Protein 5EX2 (pdb70)

Organism: Hirschia baltica (strain ATCC 49814 / DSM 5838 / IFAM 1418) (NCBI:txid582402)

Structure (mmCIF, N/CA/C/O backbone):
data_5EX2
#
_entry.id   5EX2
#
_cell.length_a   47.940
_cell.length_b   72.730
_cell.length_c   73.930
_cell.angle_alpha   90.00
_cell.angle_beta   93.00
_cell.angle_gamma   90.00
#
_symmetry.space_group_name_H-M   'P 1 21 1'
#
loop_
_entity.id
_entity.type
_entity.pdbx_description
1 polymer 'Peptidyl-prolyl cis-trans isomerase'
2 non-polymer 'MAGNESIUM ION'
3 non-polymer 'CALCIUM ION'
4 non-polymer 'CHLORIDE ION'
5 water water
#
loop_
_atom_site.group_PDB
_atom_site.id
_atom_site.type_symbol
_atom_site.label_atom_id
_atom_site.label_alt_id
_atom_site.label_comp_id
_atom_site.label_asym_id
_atom_site.label_entity_id
_atom_site.label_seq_id
_atom_site.pdbx_PDB_ins_code
_atom_site.Cartn_x
_atom_site.Cartn_y
_atom_site.Cartn_z
_atom_site.occupancy
_atom_site.B_iso_or_equiv
_atom_site.auth_seq_id
_atom_site.auth_comp_id
_atom_site.auth_asym_id
_atom_site.auth_atom_id
_atom_site.pdbx_PDB_model_num
ATOM 1 N N . MET A 1 2 ? 6.626 13.758 29.092 1.00 38.28 0 MET A N 1
ATOM 2 C CA . MET A 1 2 ? 5.830 14.418 28.019 1.00 41.03 0 MET A CA 1
ATOM 3 C C . MET A 1 2 ? 5.945 15.927 28.109 1.00 40.02 0 MET A C 1
ATOM 4 O O . MET A 1 2 ? 6.082 16.612 27.093 1.00 50.06 0 MET A O 1
ATOM 18 N N . VAL A 1 3 ? 5.860 16.433 29.336 1.00 35.83 1 VAL A N 1
ATOM 19 C CA . VAL A 1 3 ? 6.106 17.842 29.616 1.00 34.72 1 VAL A CA 1
ATOM 20 C C . VAL A 1 3 ? 7.197 17.927 30.672 1.00 34.39 1 VAL A C 1
ATOM 21 O O . VAL A 1 3 ? 7.128 17.258 31.703 1.00 32.93 1 VAL A O 1
ATOM 34 N N . GLU A 1 4 ? 8.209 18.743 30.399 1.00 33.42 2 GLU A N 1
ATOM 35 C CA . GLU A 1 4 ? 9.269 18.999 31.363 1.00 26.02 2 GLU A CA 1
ATOM 36 C C . GLU A 1 4 ? 8.915 20.258 32.156 1.00 25.84 2 GLU A C 1
ATOM 37 O O . GLU A 1 4 ? 8.470 21.260 31.593 1.00 34.23 2 GLU A O 1
ATOM 49 N N . TYR A 1 5 ? 9.056 20.170 33.473 1.00 19.18 3 TYR A N 1
ATOM 50 C CA . TYR A 1 5 ? 8.758 21.291 34.353 1.00 16.75 3 TYR A CA 1
ATOM 51 C C . TYR A 1 5 ? 10.025 21.790 35.021 1.00 17.34 3 TYR A C 1
ATOM 52 O O . TYR A 1 5 ? 10.774 21.011 35.598 1.00 20.02 3 TYR A O 1
ATOM 70 N N . THR A 1 6 ? 10.250 23.093 34.948 1.00 18.14 4 THR A N 1
ATOM 71 C CA . THR A 1 6 ? 11.415 23.693 35.582 1.00 20.70 4 THR A CA 1
ATOM 72 C C . THR A 1 6 ? 11.179 23.890 37.066 1.00 18.16 4 THR A C 1
ATOM 73 O O . THR A 1 6 ? 10.041 24.063 37.518 1.00 15.41 4 THR A O 1
ATOM 84 N N . LYS A 1 7 ? 12.270 23.909 37.817 1.00 16.41 5 LYS A N 1
ATOM 85 C CA . LYS A 1 7 ? 12.206 24.125 39.251 1.00 14.21 5 LYS A CA 1
ATOM 86 C C . LYS A 1 7 ? 11.569 25.482 39.544 1.00 15.52 5 LYS A C 1
ATOM 87 O O . LYS A 1 7 ? 10.745 25.607 40.449 1.00 17.29 5 LYS A O 1
ATOM 106 N N . GLU A 1 8 ? 11.913 26.488 38.747 1.00 17.66 6 GLU A N 1
ATOM 107 C CA . GLU A 1 8 ? 11.370 27.814 38.941 1.00 17.43 6 GLU A CA 1
ATOM 108 C C . GLU A 1 8 ? 9.843 27.802 38.807 1.00 23.26 6 GLU A C 1
ATOM 109 O O . GLU A 1 8 ? 9.133 28.376 39.632 1.00 19.51 6 GLU A O 1
ATOM 121 N N . SER A 1 9 ? 9.341 27.133 37.773 1.00 16.45 7 SER A N 1
ATOM 122 C CA . SER A 1 9 ? 7.901 27.117 37.510 1.00 16.36 7 SER A CA 1
ATOM 123 C C . SER A 1 9 ? 7.130 26.332 38.574 1.00 15.93 7 SER A C 1
ATOM 124 O O . SER A 1 9 ? 5.979 26.646 38.880 1.00 17.57 7 SER A O 1
ATOM 132 N N . VAL A 1 10 ? 7.756 25.294 39.118 1.00 13.29 8 VAL A N 1
ATOM 133 C CA . VAL A 1 10 ? 7.152 24.479 40.153 1.00 12.47 8 VAL A CA 1
ATOM 134 C C . VAL A 1 10 ? 7.141 25.222 41.495 1.00 16.58 8 VAL A C 1
ATOM 135 O O . VAL A 1 10 ? 6.126 25.236 42.184 1.00 15.36 8 VAL A O 1
ATOM 148 N N . GLN A 1 11 ? 8.248 25.860 41.860 1.00 15.75 9 GLN A N 1
ATOM 149 C CA . GLN A 1 11 ? 8.309 26.593 43.126 1.00 18.55 9 GLN A CA 1
ATOM 150 C C . GLN A 1 11 ? 7.393 27.804 43.182 1.00 25.07 9 GLN A C 1
ATOM 151 O O . GLN A 1 11 ? 6.910 28.180 44.252 1.00 27.68 9 GLN A O 1
ATOM 165 N N . ALA A 1 12 ? 7.153 28.420 42.036 1.00 16.55 10 ALA A N 1
ATOM 166 C CA . ALA A 1 12 ? 6.320 29.604 41.984 1.00 20.07 10 ALA A CA 1
ATOM 167 C C . ALA A 1 12 ? 4.837 29.276 42.055 1.00 16.83 10 ALA A C 1
ATOM 168 O O . ALA A 1 12 ? 4.019 30.182 42.133 1.00 17.02 10 ALA A O 1
ATOM 175 N N . ASP A 1 13 ? 4.492 27.992 42.027 1.00 14.38 11 ASP A N 1
ATOM 176 C CA . ASP A 1 13 ? 3.110 27.581 41.777 1.00 11.05 11 ASP A CA 1
ATOM 177 C C . ASP A 1 13 ? 2.604 26.501 42.724 1.00 10.49 11 ASP A C 1
ATOM 178 O O . ASP A 1 13 ? 2.334 25.375 42.320 1.00 10.43 11 ASP A O 1
ATOM 187 N N . PRO A 1 14 ? 2.456 26.849 44.001 1.00 12.11 12 PRO A N 1
ATOM 188 C CA . PRO A 1 14 ? 1.997 25.882 44.998 1.00 11.43 12 PRO A CA 1
ATOM 189 C C . PRO A 1 14 ? 0.563 25.419 44.757 1.00 12.34 12 PRO A C 1
ATOM 190 O O . PRO A 1 14 ? 0.167 24.400 45.296 1.00 14.35 12 PRO A O 1
ATOM 201 N N . GLU A 1 15 ? -0.195 26.149 43.947 1.00 11.53 13 GLU A N 1
ATOM 202 C CA . GLU A 1 15 ? -1.541 25.727 43.597 1.00 14.32 13 GLU A CA 1
ATOM 203 C C . GLU A 1 15 ? -1.517 24.436 42.782 1.00 11.59 13 GLU A C 1
ATOM 204 O O . GLU A 1 15 ? -2.469 23.648 42.818 1.00 14.04 13 GLU A O 1
ATOM 216 N N . ASN A 1 16 ? -0.411 24.201 42.070 1.00 9.59 14 ASN A N 1
ATOM 217 C CA . ASN A 1 16 ? -0.320 23.047 41.194 1.00 9.39 14 ASN A CA 1
ATOM 218 C C . ASN A 1 16 ? 0.723 22.039 41.616 1.00 9.25 14 ASN A C 1
ATOM 219 O O . ASN A 1 16 ? 0.759 20.949 41.065 1.00 9.01 14 ASN A O 1
ATOM 230 N N . TRP A 1 17 ? 1.563 22.386 42.582 1.00 9.14 15 TRP A N 1
ATOM 231 C CA . TRP A 1 17 ? 2.670 21.520 42.981 1.00 8.96 15 TRP A CA 1
ATOM 232 C C . TRP A 1 17 ? 2.783 21.398 44.492 1.00 10.37 15 TRP A C 1
ATOM 233 O O . TRP A 1 17 ? 2.806 22.387 45.232 1.00 13.30 15 TRP A O 1
ATOM 254 N N . ARG A 1 18 ? 2.879 20.151 44.927 1.00 9.68 16 ARG A N 1
ATOM 255 C CA . ARG A 1 18 ? 3.012 19.791 46.331 1.00 8.90 16 ARG A CA 1
ATOM 256 C C . ARG A 1 18 ? 4.451 19.397 46.614 1.00 8.82 16 ARG A C 1
ATOM 257 O O . ARG A 1 18 ? 4.999 18.519 45.952 1.00 11.19 16 ARG A O 1
ATOM 278 N N . SER A 1 19 ? 5.050 20.033 47.609 1.00 10.51 17 SER A N 1
ATOM 279 C CA . SER A 1 19 ? 6.413 19.722 48.001 1.00 9.79 17 SER A CA 1
ATOM 280 C C . SER A 1 19 ? 6.417 18.434 48.818 1.00 12.89 17 SER A C 1
ATOM 281 O O . SER A 1 19 ? 5.672 18.310 49.787 1.00 13.50 17 SER A O 1
ATOM 289 N N . VAL A 1 20 ? 7.275 17.489 48.442 1.00 10.62 18 VAL A N 1
ATOM 290 C CA . VAL A 1 20 ? 7.375 16.218 49.150 1.00 10.91 18 VAL A CA 1
ATOM 291 C C . VAL A 1 20 ? 8.193 16.406 50.417 1.00 14.33 18 VAL A C 1
ATOM 292 O O . VAL A 1 20 ? 9.287 16.961 50.393 1.00 12.73 18 VAL A O 1
ATOM 305 N N . ASP A 1 21 ? 7.648 15.942 51.528 1.00 11.45 19 ASP A N 1
ATOM 306 C CA . ASP A 1 21 ? 8.332 15.936 52.812 1.00 10.54 19 ASP A CA 1
ATOM 307 C C . ASP A 1 21 ? 9.621 15.099 52.720 1.00 12.89 19 ASP A C 1
ATOM 308 O O . ASP A 1 21 ? 9.571 13.948 52.301 1.00 10.00 19 ASP A O 1
ATOM 317 N N . PRO A 1 22 ? 10.784 15.659 53.105 1.00 10.76 20 PRO A N 1
ATOM 318 C CA . PRO A 1 22 ? 11.997 14.833 53.016 1.00 12.18 20 PRO A CA 1
ATOM 319 C C . PRO A 1 22 ? 11.936 13.527 53.816 1.00 11.54 20 PRO A C 1
ATOM 320 O O . PRO A 1 22 ? 12.599 12.580 53.413 1.00 10.62 20 PRO A O 1
ATOM 331 N N . ASP A 1 23 ? 11.162 13.465 54.895 1.00 10.82 21 ASP A N 1
ATOM 332 C CA . ASP A 1 23 ? 11.050 12.228 55.652 1.00 11.03 21 ASP A CA 1
ATOM 333 C C . ASP A 1 23 ? 10.119 11.228 54.949 1.00 10.54 21 ASP A C 1
ATOM 334 O O . ASP A 1 23 ? 9.988 10.097 55.407 1.00 11.61 21 ASP A O 1
ATOM 343 N N . ASN A 1 24 ? 9.465 11.639 53.868 1.00 10.92 22 ASN A N 1
ATOM 344 C CA . ASN A 1 24 ? 8.677 10.710 53.057 1.00 9.73 22 ASN A CA 1
ATOM 345 C C . ASN A 1 24 ? 9.365 10.380 51.738 1.00 10.15 22 ASN A C 1
ATOM 346 O O . ASN A 1 24 ? 8.741 9.842 50.838 1.00 10.80 22 ASN A O 1
ATOM 357 N N . LEU A 1 25 ? 10.646 10.712 51.614 1.00 9.09 23 LEU A N 1
ATOM 358 C CA . LEU A 1 25 ? 11.345 10.566 50.344 1.00 9.43 23 LEU A CA 1
ATOM 359 C C . LEU A 1 25 ? 12.585 9.711 50.520 1.00 9.69 23 LEU A C 1
ATOM 360 O O . LEU A 1 25 ? 13.471 10.045 51.296 1.00 10.06 23 LEU A O 1
ATOM 376 N N . VAL A 1 26 ? 12.641 8.627 49.758 1.00 8.64 24 VAL A N 1
ATOM 377 C CA . VAL A 1 26 ? 13.722 7.663 49.844 1.00 10.57 24 VAL A CA 1
ATOM 378 C C . VAL A 1 26 ? 14.442 7.599 48.514 1.00 8.61 24 VAL A C 1
ATOM 379 O O . VAL A 1 26 ? 13.817 7.568 47.456 1.00 8.91 24 VAL A O 1
ATOM 392 N N . ILE A 1 27 ? 15.768 7.566 48.571 1.00 8.81 25 ILE A N 1
ATOM 393 C CA . ILE A 1 27 ? 16.582 7.392 47.384 1.00 9.01 25 ILE A CA 1
ATOM 394 C C . ILE A 1 27 ? 17.074 5.947 47.323 1.00 8.96 25 ILE A C 1
ATOM 395 O O . ILE A 1 27 ? 17.804 5.524 48.193 1.00 10.07 25 ILE A O 1
ATOM 411 N N . PHE A 1 28 ? 16.625 5.216 46.303 1.00 9.09 26 PHE A N 1
ATOM 412 C CA . PHE A 1 28 ? 17.152 3.890 46.000 1.00 9.96 26 PHE A CA 1
ATOM 413 C C . PHE A 1 28 ? 18.124 4.013 44.842 1.00 10.83 26 PHE A C 1
ATOM 414 O O . PHE A 1 28 ? 17.704 4.206 43.706 1.00 10.87 26 PHE A O 1
ATOM 431 N N . GLU A 1 29 ? 19.417 3.899 45.105 1.00 9.98 27 GLU A N 1
ATOM 432 C CA . GLU A 1 29 ? 20.388 3.856 44.028 1.00 10.16 27 GLU A CA 1
ATOM 433 C C . GLU A 1 29 ? 20.604 2.426 43.599 1.00 10.41 27 GLU A C 1
ATOM 434 O O . GLU A 1 29 ? 20.979 1.603 44.424 1.00 10.98 27 GLU A O 1
ATOM 446 N N . THR A 1 30 ? 20.341 2.126 42.331 1.00 10.71 28 THR A N 1
ATOM 447 C CA . THR A 1 30 ? 20.474 0.772 41.819 1.00 11.10 28 THR A CA 1
ATOM 448 C C . THR A 1 30 ? 21.532 0.746 40.728 1.00 11.82 28 THR A C 1
ATOM 449 O O . THR A 1 30 ? 21.961 1.799 40.220 1.00 12.05 28 THR A O 1
ATOM 460 N N . THR A 1 31 ? 21.930 -0.459 40.333 1.00 9.84 29 THR A N 1
ATOM 461 C CA . THR A 1 31 ? 22.881 -0.610 39.271 1.00 11.09 29 THR A CA 1
ATOM 462 C C . THR A 1 31 ? 22.297 -0.288 37.895 1.00 9.99 29 THR A C 1
ATOM 463 O O . THR A 1 31 ? 22.999 -0.379 36.903 1.00 11.34 29 THR A O 1
ATOM 474 N N A LYS A 1 32 ? 21.022 0.093 37.835 0.47 8.38 30 LYS A N 1
ATOM 475 N N B LYS A 1 32 ? 21.019 0.097 37.844 0.53 8.38 30 LYS A N 1
ATOM 476 C CA A LYS A 1 32 ? 20.445 0.594 36.589 0.47 10.80 30 LYS A CA 1
ATOM 477 C CA B LYS A 1 32 ? 20.411 0.591 36.606 0.53 9.69 30 LYS A CA 1
ATOM 478 C C A LYS A 1 32 ? 20.086 2.076 36.672 0.47 9.96 30 LYS A C 1
ATOM 479 C C B LYS A 1 32 ? 20.033 2.066 36.696 0.53 8.84 30 LYS A C 1
ATOM 480 O O A LYS A 1 32 ? 19.563 2.644 35.713 0.47 12.24 30 LYS A O 1
ATOM 481 O O B LYS A 1 32 ? 19.436 2.618 35.770 0.53 9.28 30 LYS A O 1
ATOM 518 N N . GLY A 1 33 ? 20.392 2.702 37.808 1.00 11.08 31 GLY A N 1
ATOM 519 C CA . GLY A 1 33 ? 20.073 4.103 38.026 1.00 8.44 31 GLY A CA 1
ATOM 520 C C . GLY A 1 33 ? 19.281 4.321 39.304 1.00 9.70 31 GLY A C 1
ATOM 521 O O . GLY A 1 33 ? 19.063 3.410 40.124 1.00 10.01 31 GLY A O 1
ATOM 525 N N . VAL A 1 34 ? 18.845 5.563 39.484 1.00 9.33 32 VAL A N 1
ATOM 526 C CA . VAL A 1 34 ? 18.228 5.987 40.729 1.00 9.29 32 VAL A CA 1
ATOM 527 C C . VAL A 1 34 ? 16.703 5.920 40.658 1.00 8.90 32 VAL A C 1
ATOM 528 O O . VAL A 1 34 ? 16.096 6.168 39.622 1.00 10.06 32 VAL A O 1
ATOM 541 N N . VAL A 1 35 ? 16.116 5.545 41.789 1.00 8.67 33 VAL A N 1
ATOM 542 C CA . VAL A 1 35 ? 14.688 5.482 41.979 1.00 7.74 33 VAL A CA 1
ATOM 543 C C . VAL A 1 35 ? 14.376 6.334 43.210 1.00 10.37 33 VAL A C 1
ATOM 544 O O . VAL A 1 35 ? 14.919 6.099 44.288 1.00 10.70 33 VAL A O 1
ATOM 557 N N . TYR A 1 36 ? 13.536 7.346 43.031 1.00 7.23 34 TYR A N 1
ATOM 558 C CA . TYR A 1 36 ? 13.074 8.170 44.134 1.00 7.73 34 TYR A CA 1
ATOM 559 C C . TYR A 1 36 ? 11.675 7.718 44.507 1.00 7.40 34 TYR A C 1
ATOM 560 O O . TYR A 1 36 ? 10.777 7.765 43.672 1.00 9.36 34 TYR A O 1
ATOM 578 N N . ILE A 1 37 ? 11.497 7.296 45.753 1.00 7.51 35 ILE A N 1
ATOM 579 C CA . ILE A 1 37 ? 10.218 6.765 46.206 1.00 7.56 35 ILE A CA 1
ATOM 580 C C . ILE A 1 37 ? 9.607 7.709 47.234 1.00 8.85 35 ILE A C 1
ATOM 581 O O . ILE A 1 37 ? 10.273 8.092 48.204 1.00 9.40 35 ILE A O 1
ATOM 597 N N . GLU A 1 38 ? 8.351 8.090 47.028 1.00 6.87 36 GLU A N 1
ATOM 598 C CA . GLU A 1 38 ? 7.600 8.791 48.061 1.00 7.83 36 GLU A CA 1
ATOM 599 C C . GLU A 1 38 ? 6.818 7.776 48.885 1.00 7.81 36 GLU A C 1
ATOM 600 O O . GLU A 1 38 ? 6.041 6.985 48.358 1.00 8.55 36 GLU A O 1
ATOM 612 N N . LEU A 1 39 ? 7.018 7.837 50.191 1.00 8.61 37 LEU A N 1
ATOM 613 C CA . LEU A 1 39 ? 6.276 7.028 51.140 1.00 9.05 37 LEU A CA 1
ATOM 614 C C . LEU A 1 39 ? 4.871 7.584 51.331 1.00 8.14 37 LEU A C 1
ATOM 615 O O . LEU A 1 39 ? 4.657 8.801 51.265 1.00 9.97 37 LEU A O 1
ATOM 631 N N . ALA A 1 40 ? 3.917 6.700 51.609 1.00 8.90 38 ALA A N 1
ATOM 632 C CA . ALA A 1 40 ? 2.518 7.067 51.768 1.00 8.93 38 ALA A CA 1
ATOM 633 C C . ALA A 1 40 ? 1.999 6.697 53.159 1.00 12.28 38 ALA A C 1
ATOM 634 O O . ALA A 1 40 ? 1.341 5.662 53.322 1.00 12.08 38 ALA A O 1
ATOM 641 N N . PRO A 1 41 ? 2.281 7.535 54.165 1.00 13.33 39 PRO A N 1
ATOM 642 C CA . PRO A 1 41 ? 1.949 7.155 55.542 1.00 12.39 39 PRO A CA 1
ATOM 643 C C . PRO A 1 41 ? 0.457 7.012 55.798 1.00 17.28 39 PRO A C 1
ATOM 644 O O . PRO A 1 41 ? 0.065 6.241 56.675 1.00 17.49 39 PRO A O 1
ATOM 655 N N . GLU A 1 42 ? -0.369 7.724 55.046 1.00 15.77 40 GLU A N 1
ATOM 656 C CA . GLU A 1 42 ? -1.800 7.657 55.266 1.00 15.23 40 GLU A CA 1
ATOM 657 C C . GLU A 1 42 ? -2.372 6.344 54.708 1.00 14.82 40 GLU A C 1
ATOM 658 O O . GLU A 1 42 ? -3.461 5.923 55.097 1.00 17.04 40 GLU A O 1
ATOM 670 N N . ILE A 1 43 ? -1.615 5.673 53.850 1.00 13.56 41 ILE A N 1
ATOM 671 C CA . ILE A 1 43 ? -2.066 4.456 53.190 1.00 13.40 41 ILE A CA 1
ATOM 672 C C . ILE A 1 43 ? -1.586 3.206 53.937 1.00 13.04 41 ILE A C 1
ATOM 673 O O . ILE A 1 43 ? -2.338 2.244 54.117 1.00 16.56 41 ILE A O 1
ATOM 689 N N . ALA A 1 44 ? -0.337 3.229 54.385 1.00 11.62 42 ALA A N 1
ATOM 690 C CA . ALA A 1 44 ? 0.246 2.088 55.081 1.00 13.10 42 ALA A CA 1
ATOM 691 C C . ALA A 1 44 ? 1.215 2.576 56.155 1.00 10.94 42 ALA A C 1
ATOM 692 O O . ALA A 1 44 ? 2.423 2.491 55.990 1.00 11.24 42 ALA A O 1
ATOM 699 N N . PRO A 1 45 ? 0.677 3.115 57.262 1.00 12.45 43 PRO A N 1
ATOM 700 C CA . PRO A 1 45 ? 1.537 3.777 58.248 1.00 15.09 43 PRO A CA 1
ATOM 701 C C . PRO A 1 45 ? 2.625 2.881 58.836 1.00 12.65 43 PRO A C 1
ATOM 702 O O . PRO A 1 45 ? 3.763 3.322 58.983 1.00 12.61 43 PRO A O 1
ATOM 713 N N . ASN A 1 46 ? 2.293 1.641 59.180 1.00 13.61 44 ASN A N 1
ATOM 714 C CA . ASN A 1 46 ? 3.292 0.782 59.811 1.00 14.49 44 ASN A CA 1
ATOM 715 C C . ASN A 1 46 ? 4.341 0.320 58.816 1.00 11.50 44 ASN A C 1
ATOM 716 O O . ASN A 1 46 ? 5.502 0.137 59.164 1.00 11.18 44 ASN A O 1
ATOM 727 N N . HIS A 1 47 ? 3.960 0.130 57.561 1.00 10.28 45 HIS A N 1
ATOM 728 C CA . HIS A 1 47 ? 4.964 -0.208 56.556 1.00 11.78 45 HIS A CA 1
ATOM 729 C C . HIS A 1 47 ? 5.897 0.953 56.287 1.00 8.71 45 HIS A C 1
ATOM 730 O O . HIS A 1 47 ? 7.095 0.756 56.134 1.00 11.14 45 HIS A O 1
ATOM 744 N N . VAL A 1 48 ? 5.364 2.165 56.250 1.00 9.34 46 VAL A N 1
ATOM 745 C CA . VAL A 1 48 ? 6.216 3.331 56.047 1.00 12.09 46 VAL A CA 1
ATOM 746 C C . VAL A 1 48 ? 7.226 3.464 57.185 1.00 10.81 46 VAL A C 1
ATOM 747 O O . VAL A 1 48 ? 8.409 3.745 56.945 1.00 11.17 46 VAL A O 1
ATOM 760 N N . ALA A 1 49 ? 6.789 3.234 58.417 1.00 10.66 47 ALA A N 1
ATOM 761 C CA . ALA A 1 49 ? 7.714 3.270 59.543 1.00 14.00 47 ALA A CA 1
ATOM 762 C C . ALA A 1 49 ? 8.761 2.164 59.389 1.00 11.48 47 ALA A C 1
ATOM 763 O O . ALA A 1 49 ? 9.944 2.360 59.666 1.00 11.02 47 ALA A O 1
ATOM 770 N N . GLN A 1 50 ? 8.325 0.988 58.959 1.00 9.92 48 GLN A N 1
ATOM 771 C CA . GLN A 1 50 ? 9.247 -0.128 58.738 1.00 11.55 48 GLN A CA 1
ATOM 772 C C . GLN A 1 50 ? 10.306 0.210 57.705 1.00 8.69 48 GLN A C 1
ATOM 773 O O . GLN A 1 50 ? 11.493 -0.060 57.903 1.00 9.25 48 GLN A O 1
ATOM 787 N N . ILE A 1 51 ? 9.903 0.800 56.588 1.00 10.01 49 ILE A N 1
ATOM 788 C CA . ILE A 1 51 ? 10.864 1.115 55.534 1.00 10.44 49 ILE A CA 1
ATOM 789 C C . ILE A 1 51 ? 11.881 2.135 56.036 1.00 10.73 49 ILE A C 1
ATOM 790 O O . ILE A 1 51 ? 13.070 1.962 55.828 1.00 9.05 49 ILE A O 1
ATOM 806 N N . ARG A 1 52 ? 11.436 3.182 56.714 1.00 9.60 50 ARG A N 1
ATOM 807 C CA . ARG A 1 52 ? 12.400 4.133 57.276 1.00 10.18 50 ARG A CA 1
ATOM 808 C C . ARG A 1 52 ? 13.400 3.440 58.190 1.00 10.69 50 ARG A C 1
ATOM 809 O O . ARG A 1 52 ? 14.605 3.695 58.124 1.00 10.74 50 ARG A O 1
ATOM 830 N N . LYS A 1 53 ? 12.895 2.573 59.048 1.00 10.77 51 LYS A N 1
ATOM 831 C CA . LYS A 1 53 ? 13.723 1.834 59.980 1.00 12.19 51 LYS A CA 1
ATOM 832 C C . LYS A 1 53 ? 14.750 0.984 59.245 1.00 11.00 51 LYS A C 1
ATOM 833 O O . LYS A 1 53 ? 15.932 1.022 59.570 1.00 10.69 51 LYS A O 1
ATOM 852 N N . VAL A 1 54 ? 14.315 0.204 58.261 1.00 9.05 52 VAL A N 1
ATOM 853 C CA . VAL A 1 54 ? 15.249 -0.681 57.563 1.00 10.09 52 VAL A CA 1
ATOM 854 C C . VAL A 1 54 ? 16.284 0.134 56.775 1.00 8.93 52 VAL A C 1
ATOM 855 O O . VAL A 1 54 ? 17.476 -0.161 56.801 1.00 10.23 52 VAL A O 1
ATOM 868 N N . VAL A 1 55 ? 15.842 1.187 56.106 1.00 9.34 53 VAL A N 1
ATOM 869 C CA . VAL A 1 55 ? 16.762 2.043 55.375 1.00 9.30 53 VAL A CA 1
ATOM 870 C C . VAL A 1 55 ? 17.859 2.529 56.315 1.00 10.20 53 VAL A C 1
ATOM 871 O O . VAL A 1 55 ? 19.046 2.452 55.992 1.00 11.53 53 VAL A O 1
ATOM 884 N N . ARG A 1 56 ? 17.464 2.978 57.501 1.00 8.83 54 ARG A N 1
ATOM 885 C CA . ARG A 1 56 ? 18.401 3.594 58.434 1.00 10.03 54 ARG A CA 1
ATOM 886 C C . ARG A 1 56 ? 19.348 2.598 59.097 1.00 8.38 54 ARG A C 1
ATOM 887 O O . ARG A 1 56 ? 20.319 3.005 59.700 1.00 11.34 54 ARG A O 1
ATOM 908 N N . THR A 1 57 ? 19.087 1.301 58.961 1.00 9.10 55 THR A N 1
ATOM 909 C CA . THR A 1 57 ? 20.070 0.302 59.400 1.00 10.16 55 THR A CA 1
ATOM 910 C C . THR A 1 57 ? 21.240 0.157 58.434 1.00 10.19 55 THR A C 1
ATOM 911 O O . THR A 1 57 ? 22.266 -0.434 58.787 1.00 12.19 55 THR A O 1
ATOM 922 N N . GLY A 1 58 ? 21.062 0.649 57.210 1.00 10.02 56 GLY A N 1
ATOM 923 C CA . GLY A 1 58 ? 22.036 0.445 56.158 1.00 9.13 56 GLY A CA 1
ATOM 924 C C . GLY A 1 58 ? 21.947 -0.915 55.489 1.00 9.91 56 GLY A C 1
ATOM 925 O O . GLY A 1 58 ? 22.651 -1.179 54.506 1.00 11.31 56 GLY A O 1
ATOM 929 N N . LEU A 1 59 ? 21.068 -1.781 55.981 1.00 9.55 57 LEU A N 1
ATOM 930 C CA . LEU A 1 59 ? 21.091 -3.174 55.555 1.00 10.52 57 LEU A CA 1
ATOM 931 C C . LEU A 1 59 ? 20.541 -3.446 54.161 1.00 10.15 57 LEU A C 1
ATOM 932 O O . LEU A 1 59 ? 20.755 -4.524 53.615 1.00 10.95 57 LEU A O 1
ATOM 948 N N . TYR A 1 60 ? 19.839 -2.495 53.562 1.00 8.54 58 TYR A N 1
ATOM 949 C CA . TYR A 1 60 ? 19.415 -2.704 52.191 1.00 9.23 58 TYR A CA 1
ATOM 950 C C . TYR A 1 60 ? 20.571 -2.624 51.215 1.00 11.85 58 TYR A C 1
ATOM 951 O O . TYR A 1 60 ? 20.474 -3.080 50.072 1.00 10.00 58 TYR A O 1
ATOM 969 N N . SER A 1 61 ? 21.659 -1.999 51.634 1.00 10.03 59 SER A N 1
ATOM 970 C CA . SER A 1 61 ? 22.735 -1.766 50.702 1.00 11.09 59 SER A CA 1
ATOM 971 C C . SER A 1 61 ? 23.329 -3.085 50.272 1.00 11.34 59 SER A C 1
ATOM 972 O O . SER A 1 61 ? 23.648 -3.946 51.094 1.00 13.01 59 SER A O 1
ATOM 980 N N . GLY A 1 62 ? 23.432 -3.260 48.962 1.00 10.06 60 GLY A N 1
ATOM 981 C CA . GLY A 1 62 ? 23.938 -4.499 48.404 1.00 11.12 60 GLY A CA 1
ATOM 982 C C . GLY A 1 62 ? 22.922 -5.601 48.190 1.00 10.56 60 GLY A C 1
ATOM 983 O O . GLY A 1 62 ? 23.271 -6.664 47.697 1.00 11.62 60 GLY A O 1
ATOM 987 N N . THR A 1 63 ? 21.676 -5.385 48.574 1.00 9.05 61 THR A N 1
ATOM 988 C CA . THR A 1 63 ? 20.688 -6.431 48.339 1.00 10.19 61 THR A CA 1
ATOM 989 C C . THR A 1 63 ? 20.356 -6.529 46.851 1.00 9.84 61 THR A C 1
ATOM 990 O O . THR A 1 63 ? 20.330 -5.543 46.121 1.00 10.16 61 THR A O 1
ATOM 1001 N N . LYS A 1 64 ? 20.093 -7.748 46.409 1.00 10.35 62 LYS A N 1
ATOM 1002 C CA . LYS A 1 64 ? 19.895 -8.007 44.996 1.00 9.48 62 LYS A CA 1
ATOM 1003 C C . LYS A 1 64 ? 18.456 -7.734 44.589 1.00 11.30 62 LYS A C 1
ATOM 1004 O O . LYS A 1 64 ? 17.552 -7.765 45.420 1.00 11.84 62 LYS A O 1
ATOM 1023 N N . PHE A 1 65 ? 18.238 -7.507 43.305 1.00 8.65 63 PHE A N 1
ATOM 1024 C CA . PHE A 1 65 ? 16.902 -7.640 42.737 1.00 8.04 63 PHE A CA 1
ATOM 1025 C C . PHE A 1 65 ? 16.817 -9.061 42.232 1.00 7.63 63 PHE A C 1
ATOM 1026 O O . PHE A 1 65 ? 17.110 -9.363 41.071 1.00 8.96 63 PHE A O 1
ATOM 1043 N N . HIS A 1 66 ? 16.446 -9.950 43.143 1.00 10.37 64 HIS A N 1
ATOM 1044 C CA . HIS A 1 66 ? 16.593 -11.384 42.924 1.00 8.70 64 HIS A CA 1
ATOM 1045 C C . HIS A 1 66 ? 15.404 -12.039 42.230 1.00 9.44 64 HIS A C 1
ATOM 1046 O O . HIS A 1 66 ? 15.498 -13.192 41.830 1.00 10.08 64 HIS A O 1
ATOM 1060 N N . ARG A 1 67 ? 14.287 -11.334 42.107 1.00 8.98 65 ARG A N 1
ATOM 1061 C CA A ARG A 1 67 ? 13.126 -11.884 41.419 0.49 11.47 65 ARG A CA 1
ATOM 1062 C CA B ARG A 1 67 ? 13.118 -11.884 41.426 0.51 11.60 65 ARG A CA 1
ATOM 1063 C C . ARG A 1 67 ? 12.473 -10.785 40.608 1.00 9.53 65 ARG A C 1
ATOM 1064 O O . ARG A 1 67 ? 11.826 -9.897 41.157 1.00 10.10 65 ARG A O 1
ATOM 1104 N N . VAL A 1 68 ? 12.673 -10.852 39.301 1.00 8.63 66 VAL A N 1
ATOM 1105 C CA . VAL A 1 68 ? 12.237 -9.800 38.396 1.00 8.45 66 VAL A CA 1
ATOM 1106 C C . VAL A 1 68 ? 11.484 -10.442 37.255 1.00 8.24 66 VAL A C 1
ATOM 1107 O O . VAL A 1 68 ? 12.014 -11.322 36.564 1.00 9.35 66 VAL A O 1
ATOM 1120 N N . ILE A 1 69 ? 10.231 -10.036 37.094 1.00 8.85 67 ILE A N 1
ATOM 1121 C CA . ILE A 1 69 ? 9.346 -10.658 36.137 1.00 9.53 67 ILE A CA 1
ATOM 1122 C C . ILE A 1 69 ? 8.849 -9.583 35.184 1.00 9.58 67 ILE A C 1
ATOM 1123 O O . ILE A 1 69 ? 8.262 -8.576 35.617 1.00 9.69 67 ILE A O 1
ATOM 1139 N N . SER A 1 70 ? 9.122 -9.785 33.902 1.00 11.95 68 SER A N 1
ATOM 1140 C CA . SER A 1 70 ? 8.730 -8.837 32.880 1.00 14.77 68 SER A CA 1
ATOM 1141 C C . SER A 1 70 ? 7.236 -8.631 32.905 1.00 12.51 68 SER A C 1
ATOM 1142 O O . SER A 1 70 ? 6.474 -9.586 33.048 1.00 14.54 68 SER A O 1
ATOM 1150 N N . GLY A 1 71 ? 6.825 -7.378 32.777 1.00 12.10 69 GLY A N 1
ATOM 1151 C CA . GLY A 1 71 ? 5.413 -7.065 32.768 1.00 13.81 69 GLY A CA 1
ATOM 1152 C C . GLY A 1 71 ? 4.742 -7.189 34.126 1.00 12.01 69 GLY A C 1
ATOM 1153 O O . GLY A 1 71 ? 3.519 -7.204 34.195 1.00 12.58 69 GLY A O 1
ATOM 1157 N N . PHE A 1 72 ? 5.521 -7.267 35.194 1.00 10.01 70 PHE A N 1
ATOM 1158 C CA . PHE A 1 72 ? 4.989 -7.475 36.533 1.00 8.33 70 PHE A CA 1
ATOM 1159 C C . PHE A 1 72 ? 5.730 -6.593 37.532 1.00 9.39 70 PHE A C 1
ATOM 1160 O O . PHE A 1 72 ? 5.305 -5.473 37.788 1.00 9.26 70 PHE A O 1
ATOM 1177 N N . MET A 1 73 ? 6.842 -7.066 38.071 1.00 9.83 71 MET A N 1
ATOM 1178 C CA . MET A 1 73 ? 7.536 -6.301 39.087 1.00 9.04 71 MET A CA 1
ATOM 1179 C C . MET A 1 73 ? 8.974 -6.759 39.252 1.00 9.02 71 MET A C 1
ATOM 1180 O O . MET A 1 73 ? 9.381 -7.791 38.723 1.00 9.56 71 MET A O 1
ATOM 1194 N N . ALA A 1 74 ? 9.719 -5.935 39.982 1.00 8.47 72 ALA A N 1
ATOM 1195 C CA . ALA A 1 74 ? 11.071 -6.247 40.407 1.00 8.36 72 ALA A CA 1
ATOM 1196 C C . ALA A 1 74 ? 11.115 -6.315 41.922 1.00 7.88 72 ALA A C 1
ATOM 1197 O O . ALA A 1 74 ? 10.825 -5.335 42.614 1.00 8.93 72 ALA A O 1
ATOM 1204 N N . GLN A 1 75 ? 11.492 -7.480 42.437 1.00 8.06 73 GLN A N 1
ATOM 1205 C CA . GLN A 1 75 ? 11.530 -7.720 43.873 1.00 7.83 73 GLN A CA 1
ATOM 1206 C C . GLN A 1 75 ? 12.965 -7.728 44.391 1.00 10.31 73 GLN A C 1
ATOM 1207 O O . GLN A 1 75 ? 13.843 -8.359 43.793 1.00 10.72 73 GLN A O 1
ATOM 1221 N N . GLY A 1 76 ? 13.186 -7.010 45.488 1.00 8.95 74 GLY A N 1
ATOM 1222 C CA . GLY A 1 76 ? 14.491 -6.928 46.125 1.00 9.65 74 GLY A CA 1
ATOM 1223 C C . GLY A 1 76 ? 14.351 -6.931 47.629 1.00 10.28 74 GLY A C 1
ATOM 1224 O O . GLY A 1 76 ? 13.305 -7.297 48.171 1.00 9.90 74 GLY A O 1
ATOM 1228 N N . GLY A 1 77 ? 15.414 -6.530 48.305 1.00 9.08 75 GLY A N 1
ATOM 1229 C CA . GLY A 1 77 ? 15.356 -6.329 49.731 1.00 8.51 75 GLY A CA 1
ATOM 1230 C C . GLY A 1 77 ? 15.479 -7.553 50.620 1.00 8.32 75 GLY A C 1
ATOM 1231 O O . GLY A 1 77 ? 15.146 -7.476 51.800 1.00 10.51 75 GLY A O 1
ATOM 1235 N N . ASP A 1 78 ? 16.006 -8.656 50.102 1.00 9.49 76 ASP A N 1
ATOM 1236 C CA . ASP A 1 78 ? 16.213 -9.839 50.925 1.00 11.71 76 ASP A CA 1
ATOM 1237 C C . ASP A 1 78 ? 17.538 -9.678 51.643 1.00 12.33 76 ASP A C 1
ATOM 1238 O O . ASP A 1 78 ? 18.584 -10.094 51.144 1.00 12.44 76 ASP A O 1
ATOM 1247 N N . ILE A 1 79 ? 17.478 -9.059 52.811 1.00 9.48 77 ILE A N 1
ATOM 1248 C CA . ILE A 1 79 ? 18.681 -8.700 53.545 1.00 11.13 77 ILE A CA 1
ATOM 1249 C C . ILE A 1 79 ? 19.480 -9.934 53.937 1.00 12.20 77 ILE A C 1
ATOM 1250 O O . ILE A 1 79 ? 20.709 -9.952 53.791 1.00 12.53 77 ILE A O 1
ATOM 1266 N N . ALA A 1 80 ? 18.811 -10.983 54.401 1.00 11.43 78 ALA A N 1
ATOM 1267 C CA . ALA A 1 80 ? 19.535 -12.160 54.867 1.00 14.80 78 ALA A CA 1
ATOM 1268 C C . ALA A 1 80 ? 20.427 -12.750 53.779 1.00 12.24 78 ALA A C 1
ATOM 1269 O O . ALA A 1 80 ? 21.539 -13.205 54.052 1.00 13.84 78 ALA A O 1
ATOM 1276 N N . ALA A 1 81 ? 19.959 -12.703 52.539 1.00 11.97 79 ALA A N 1
ATOM 1277 C CA . ALA A 1 81 ? 20.676 -13.338 51.443 1.00 15.71 79 ALA A CA 1
ATOM 1278 C C . ALA A 1 81 ? 22.056 -12.723 51.208 1.00 16.30 79 ALA A C 1
ATOM 1279 O O . ALA A 1 81 ? 22.997 -13.437 50.826 1.00 18.32 79 ALA A O 1
ATOM 1286 N N . THR A 1 82 ? 22.188 -11.413 51.407 1.00 13.90 80 THR A N 1
ATOM 1287 C CA . THR A 1 82 ? 23.480 -10.763 51.171 1.00 15.82 80 THR A CA 1
ATOM 1288 C C . THR A 1 82 ? 24.198 -10.374 52.484 1.00 13.99 80 THR A C 1
ATOM 1289 O O . THR A 1 82 ? 25.431 -10.357 52.527 1.00 14.57 80 THR A O 1
ATOM 1300 N N . LEU A 1 83 ? 23.464 -10.173 53.577 1.00 14.94 81 LEU A N 1
ATOM 1301 C CA . LEU A 1 83 ? 24.107 -9.959 54.876 1.00 13.75 81 LEU A CA 1
ATOM 1302 C C . LEU A 1 83 ? 24.857 -11.222 55.339 1.00 14.51 81 LEU A C 1
ATOM 1303 O O . LEU A 1 83 ? 25.917 -11.128 55.945 1.00 15.95 81 LEU A O 1
ATOM 1319 N N . GLY A 1 84 ? 24.295 -12.390 55.051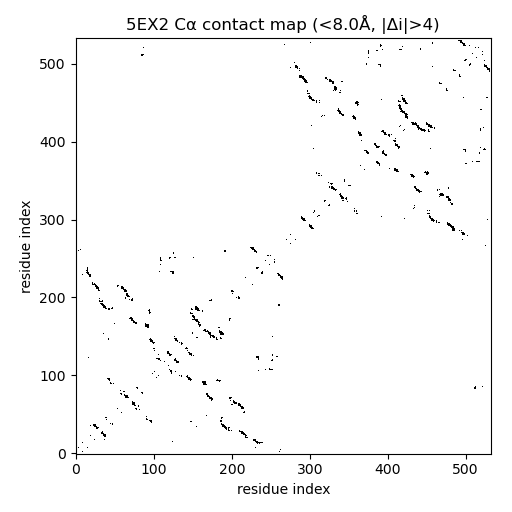 1.00 14.74 82 GLY A N 1
ATOM 1320 C CA . GLY A 1 84 ? 24.923 -13.645 55.417 1.00 16.93 82 GLY A CA 1
ATOM 1321 C C . GLY A 1 84 ? 24.391 -14.181 56.728 1.00 14.35 82 GLY A C 1
ATOM 1322 O O . GLY A 1 84 ? 24.789 -15.254 57.165 1.00 18.00 82 GLY A O 1
ATOM 1326 N N . ARG A 1 85 ? 23.463 -13.449 57.335 1.00 15.05 83 ARG A N 1
ATOM 1327 C CA . ARG A 1 85 ? 22.819 -13.868 58.568 1.00 16.10 83 ARG A CA 1
ATOM 1328 C C . ARG A 1 85 ? 21.438 -13.253 58.592 1.00 15.95 83 ARG A C 1
ATOM 1329 O O . ARG A 1 85 ? 21.161 -12.318 57.844 1.00 15.90 83 ARG A O 1
ATOM 1350 N N . GLU A 1 86 ? 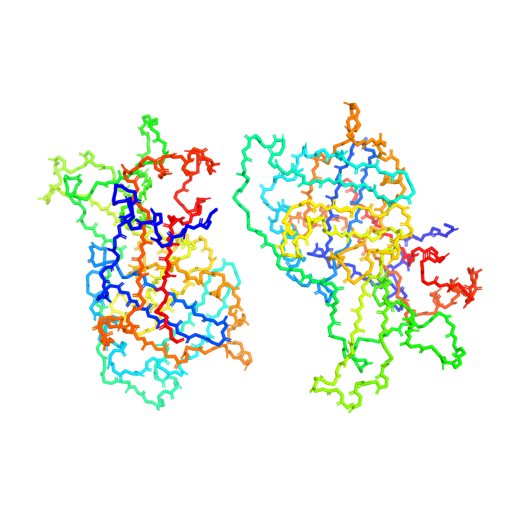20.563 -13.800 59.423 1.00 19.80 84 GLU A N 1
ATOM 1351 C CA . GLU A 1 86 ? 19.232 -13.249 59.548 1.00 22.43 84 GLU A CA 1
ATOM 1352 C C . GLU A 1 86 ? 19.357 -11.892 60.223 1.00 19.10 84 GLU A C 1
ATOM 1353 O O . GLU A 1 86 ? 20.017 -11.770 61.257 1.00 23.31 84 GLU A O 1
ATOM 1365 N N . PRO A 1 87 ? 18.734 -10.865 59.643 1.00 19.36 85 PRO A N 1
ATOM 1366 C CA . PRO A 1 87 ? 18.853 -9.566 60.296 1.00 18.56 85 PRO A CA 1
ATOM 1367 C C . PRO A 1 87 ? 18.014 -9.479 61.551 1.00 21.37 85 PRO A C 1
ATOM 1368 O O . PRO A 1 87 ? 17.028 -10.206 61.709 1.00 17.98 85 PRO A O 1
ATOM 1379 N N . ASP A 1 88 ? 18.408 -8.576 62.435 1.00 20.12 86 ASP A N 1
ATOM 1380 C CA . ASP A 1 88 ? 17.605 -8.244 63.593 1.00 21.13 86 ASP A CA 1
ATOM 1381 C C . ASP A 1 88 ? 16.431 -7.356 63.174 1.00 18.65 86 ASP A C 1
ATOM 1382 O O . ASP A 1 88 ? 16.507 -6.124 63.224 1.00 21.82 86 ASP A O 1
ATOM 1391 N N . LEU A 1 89 ? 15.344 -7.983 62.739 1.00 18.26 87 LEU A N 1
ATOM 1392 C CA . LEU A 1 89 ? 14.253 -7.243 62.128 1.00 16.50 87 LEU A CA 1
ATOM 1393 C C . LEU A 1 89 ? 12.968 -8.039 62.273 1.00 19.38 87 LEU A C 1
ATOM 1394 O O . LEU A 1 89 ? 12.956 -9.235 61.982 1.00 22.79 87 LEU A O 1
ATOM 1410 N N . GLU A 1 90 ? 11.915 -7.391 62.761 1.00 19.49 88 GLU A N 1
ATOM 1411 C CA . GLU A 1 90 ? 10.622 -8.040 62.933 1.00 18.80 88 GLU A CA 1
ATOM 1412 C C . GLU A 1 90 ? 9.710 -7.798 61.743 1.00 19.20 88 GLU A C 1
ATOM 1413 O O . GLU A 1 90 ? 9.832 -6.794 61.026 1.00 17.25 88 GLU A O 1
ATOM 1425 N N . ALA A 1 91 ? 8.776 -8.718 61.550 1.00 19.27 89 ALA A N 1
ATOM 1426 C CA . ALA A 1 91 ? 7.788 -8.587 60.500 1.00 19.74 89 ALA A CA 1
ATOM 1427 C C . ALA A 1 91 ? 6.790 -7.500 60.857 1.00 18.85 89 ALA A C 1
ATOM 1428 O O . ALA A 1 91 ? 6.694 -7.064 62.011 1.00 18.92 89 ALA A O 1
ATOM 1435 N N . VAL A 1 92 ? 6.048 -7.069 59.848 1.00 15.30 90 VAL A N 1
ATOM 1436 C CA . VAL A 1 92 ? 5.017 -6.064 60.025 1.00 15.56 90 VAL A CA 1
ATOM 1437 C C . VAL A 1 92 ? 3.688 -6.647 59.555 1.00 15.12 90 VAL A C 1
ATOM 1438 O O . VAL A 1 92 ? 3.634 -7.328 58.539 1.00 16.15 90 VAL A O 1
ATOM 1451 N N . ASP A 1 93 ? 2.622 -6.389 60.306 1.00 16.09 91 ASP A N 1
ATOM 1452 C CA . ASP A 1 93 ? 1.315 -6.928 59.951 1.00 16.95 91 ASP A CA 1
ATOM 1453 C C . ASP A 1 93 ? 0.826 -6.310 58.656 1.00 16.67 91 ASP A C 1
ATOM 1454 O O . ASP A 1 93 ? 1.085 -5.134 58.375 1.00 14.89 91 ASP A O 1
ATOM 1463 N N . GLY A 1 94 ? 0.088 -7.097 57.883 1.00 14.70 92 GLY A N 1
ATOM 1464 C CA . GLY A 1 94 ? -0.415 -6.638 56.606 1.00 14.09 92 GLY A CA 1
ATOM 1465 C C . GLY A 1 94 ? -1.240 -5.371 56.747 1.00 12.62 92 GLY A C 1
ATOM 1466 O O . GLY A 1 94 ? -1.999 -5.197 57.710 1.00 15.98 92 GLY A O 1
ATOM 1470 N N . GLU A 1 95 ? -1.063 -4.481 55.777 1.00 11.82 93 GLU A N 1
ATOM 1471 C CA . GLU A 1 95 ? -1.822 -3.251 55.651 1.00 12.56 93 GLU A CA 1
ATOM 1472 C C . GLU A 1 95 ? -2.280 -3.187 54.209 1.00 8.45 93 GLU A C 1
ATOM 1473 O O . GLU A 1 95 ? -1.688 -2.474 53.387 1.00 12.27 93 GLU A O 1
ATOM 1485 N N . PHE A 1 96 ? -3.340 -3.917 53.888 1.00 10.34 94 PHE A N 1
ATOM 1486 C CA . PHE A 1 96 ? -3.740 -4.073 52.500 1.00 9.55 94 PHE A CA 1
ATOM 1487 C C . PHE A 1 96 ? -4.774 -3.038 52.078 1.00 10.74 94 PHE A C 1
ATOM 1488 O O . PHE A 1 96 ? -4.948 -2.765 50.891 1.00 10.80 94 PHE A O 1
ATOM 1505 N N . VAL A 1 97 ? -5.481 -2.508 53.062 1.00 9.67 95 VAL A N 1
ATOM 1506 C CA . VAL A 1 97 ? -6.468 -1.460 52.833 1.00 8.80 95 VAL A CA 1
ATOM 1507 C C . VAL A 1 97 ? -6.351 -0.469 53.972 1.00 10.02 95 VAL A C 1
ATOM 1508 O O . VAL A 1 97 ? -5.730 -0.761 54.995 1.00 12.72 95 VAL A O 1
ATOM 1521 N N . PHE A 1 98 ? -6.936 0.709 53.802 1.00 10.49 96 PHE A N 1
ATOM 1522 C CA . PHE A 1 98 ? -7.032 1.655 54.892 1.00 11.51 96 PHE A CA 1
ATOM 1523 C C . PHE A 1 98 ? -8.455 2.177 54.963 1.00 11.40 96 PHE A C 1
ATOM 1524 O O . PHE A 1 98 ? -9.200 2.123 53.988 1.00 12.04 96 PHE A O 1
ATOM 1541 N N . ARG A 1 99 ? -8.826 2.639 56.152 1.00 11.00 97 ARG A N 1
ATOM 1542 C CA . ARG A 1 99 ? -10.134 3.228 56.410 1.00 10.34 97 ARG A CA 1
ATOM 1543 C C . ARG A 1 99 ? -10.043 4.710 56.110 1.00 10.71 97 ARG A C 1
ATOM 1544 O O . ARG A 1 99 ? -9.370 5.446 56.838 1.00 12.56 97 ARG A O 1
ATOM 1565 N N . ARG A 1 100 ? -10.687 5.135 55.033 1.00 9.77 98 ARG A N 1
ATOM 1566 C CA . ARG A 1 100 ? -10.603 6.504 54.564 1.00 10.11 98 ARG A CA 1
ATOM 1567 C C . ARG A 1 100 ? -11.852 7.309 54.923 1.00 9.28 98 ARG A C 1
ATOM 1568 O O . ARG A 1 100 ? -12.975 6.858 54.682 1.00 9.66 98 ARG A O 1
ATOM 1589 N N . ASP A 1 101 ? -11.648 8.492 55.488 1.00 12.69 99 ASP A N 1
ATOM 1590 C CA . ASP A 1 101 ? -12.724 9.435 55.742 1.00 12.03 99 ASP A CA 1
ATOM 1591 C C . ASP A 1 101 ? -12.937 10.274 54.480 1.00 16.73 99 ASP A C 1
ATOM 1592 O O . ASP A 1 101 ? -12.107 11.115 54.161 1.00 13.37 99 ASP A O 1
ATOM 1601 N N . PRO A 1 102 ? -14.044 10.056 53.759 1.00 11.40 100 PRO A N 1
ATOM 1602 C CA . PRO A 1 102 ? -14.250 10.761 52.489 1.00 13.75 100 PRO A CA 1
ATOM 1603 C C . PRO A 1 102 ? -14.454 12.261 52.633 1.00 15.24 100 PRO A C 1
ATOM 1604 O O . PRO A 1 102 ? -14.483 12.947 51.615 1.00 24.39 100 PRO A O 1
ATOM 1615 N N . LYS A 1 103 ? -14.655 12.735 53.856 1.00 14.05 101 LYS A N 1
ATOM 1616 C CA . LYS A 1 103 ? -14.816 14.173 54.123 1.00 18.60 101 LYS A CA 1
ATOM 1617 C C . LYS A 1 103 ? -13.453 14.835 54.326 1.00 19.72 101 LYS A C 1
ATOM 1618 O O . LYS A 1 103 ? -13.348 16.067 54.352 1.00 19.84 101 LYS A O 1
ATOM 1637 N N . SER A 1 104 ? -12.427 14.013 54.519 1.00 17.01 102 SER A N 1
ATOM 1638 C CA . SER A 1 104 ? -11.095 14.486 54.853 1.00 14.77 102 SER A CA 1
ATOM 1639 C C . SER A 1 104 ? -10.100 14.217 53.735 1.00 16.20 102 SER A C 1
ATOM 1640 O O . SER A 1 104 ? -9.478 15.147 53.209 1.00 17.89 102 SER A O 1
ATOM 1648 N N . ILE A 1 105 ? -9.991 12.948 53.345 1.00 12.61 103 ILE A N 1
ATOM 1649 C CA . ILE A 1 105 ? -9.123 12.540 52.247 1.00 17.43 103 ILE A CA 1
ATOM 1650 C C . ILE A 1 105 ? -10.005 12.364 51.029 1.00 14.44 103 ILE A C 1
ATOM 1651 O O . ILE A 1 105 ? -10.710 11.365 50.889 1.00 15.88 103 ILE A O 1
ATOM 1667 N N . VAL A 1 106 ? -10.007 13.378 50.180 1.00 15.90 104 VAL A N 1
ATOM 1668 C CA . VAL A 1 106 ? -10.883 13.450 49.024 1.00 13.66 104 VAL A CA 1
ATOM 1669 C C . VAL A 1 106 ? -10.126 13.051 47.778 1.00 13.69 104 VAL A C 1
ATOM 1670 O O . VAL A 1 106 ? -9.052 13.571 47.491 1.00 15.41 104 VAL A O 1
ATOM 1683 N N . LEU A 1 107 ? -10.673 12.094 47.055 1.00 12.63 105 LEU A N 1
ATOM 1684 C CA . LEU A 1 107 ? -10.073 11.653 45.817 1.00 12.13 105 LEU A CA 1
ATOM 1685 C C . LEU A 1 107 ? -10.457 12.552 44.678 1.00 15.22 105 LEU A C 1
ATOM 1686 O O . LEU A 1 107 ? -11.598 12.982 44.567 1.00 15.25 105 LEU A O 1
ATOM 1702 N N . THR A 1 108 ? -9.491 12.841 43.830 1.00 12.27 106 THR A N 1
ATOM 1703 C CA . THR A 1 108 ? -9.748 13.478 42.556 1.00 11.36 106 THR A CA 1
ATOM 1704 C C . THR A 1 108 ? -10.156 12.392 41.595 1.00 11.66 106 THR A C 1
ATOM 1705 O O . THR A 1 108 ? -9.388 11.464 41.320 1.00 13.79 106 THR A O 1
ATOM 1716 N N . VAL A 1 109 ? -11.381 12.500 41.107 1.00 11.89 107 VAL A N 1
ATOM 1717 C CA . VAL A 1 109 ? -11.904 11.550 40.145 1.00 13.42 107 VAL A CA 1
ATOM 1718 C C . VAL A 1 109 ? -11.342 11.837 38.766 1.00 14.53 107 VAL A C 1
ATOM 1719 O O . VAL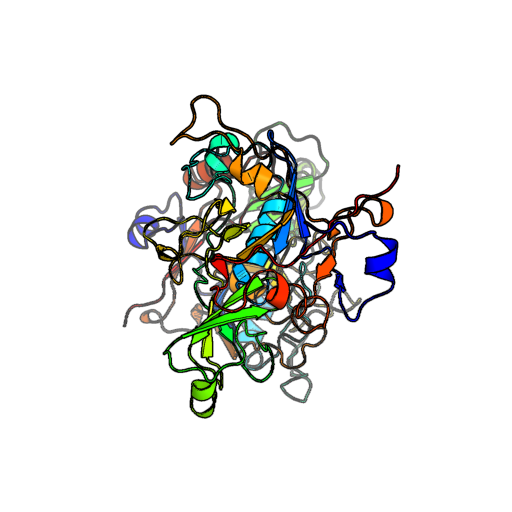 A 1 109 ? -10.918 12.960 38.466 1.00 19.02 107 VAL A O 1
ATOM 1732 N N . ILE A 1 110 ? -11.364 10.822 37.913 1.00 14.76 108 ILE A N 1
ATOM 1733 C CA . ILE A 1 110 ? -10.856 10.930 36.564 1.00 18.07 108 ILE A CA 1
ATOM 1734 C C . ILE A 1 110 ? -11.961 11.369 35.613 1.00 20.82 108 ILE A C 1
ATOM 1735 O O . ILE A 1 110 ? -11.759 12.225 34.750 1.00 22.62 108 ILE A O 1
ATOM 1751 N N . ASN A 1 111 ? -13.133 10.772 35.778 1.00 22.41 109 ASN A N 1
ATOM 1752 C CA . ASN A 1 111 ? -14.292 11.162 35.002 1.00 24.64 109 ASN A CA 1
ATOM 1753 C C . ASN A 1 111 ? -15.311 11.801 35.930 1.00 27.31 109 ASN A C 1
ATOM 1754 O O . ASN A 1 111 ? -15.547 11.305 37.033 1.00 27.91 109 ASN A O 1
ATOM 1765 N N . GLU A 1 112 ? -15.889 12.915 35.492 1.00 25.53 110 GLU A N 1
ATOM 1766 C CA . GLU A 1 112 ? -16.848 13.661 36.302 1.00 27.54 110 GLU A CA 1
ATOM 1767 C C . GLU A 1 112 ? -18.267 13.118 36.172 1.00 30.47 110 GLU A C 1
ATOM 1768 O O . GLU A 1 112 ? -19.170 13.575 36.872 1.00 36.23 110 GLU A O 1
ATOM 1780 N N . GLU A 1 113 ? -18.468 12.142 35.288 1.00 21.67 111 GLU A N 1
ATOM 1781 C CA . GLU A 1 113 ? -19.799 11.575 35.081 1.00 23.38 111 GLU A CA 1
ATOM 1782 C C . GLU A 1 113 ? -20.283 10.866 36.341 1.00 19.93 111 GLU A C 1
ATOM 1783 O O . GLU A 1 113 ? -19.483 10.419 37.159 1.00 21.38 111 GLU A O 1
ATOM 1795 N N . ASP A 1 114 ? -21.602 10.768 36.484 1.00 19.47 112 ASP A N 1
ATOM 1796 C CA . ASP A 1 114 ? -22.212 10.091 37.626 1.00 23.90 112 ASP A CA 1
ATOM 1797 C C . ASP A 1 114 ? -21.674 8.676 37.767 1.00 29.96 112 ASP A C 1
ATOM 1798 O O . ASP A 1 114 ? -21.681 7.902 36.808 1.00 23.27 112 ASP A O 1
ATOM 1807 N N . GLN A 1 115 ? -21.234 8.338 38.973 1.00 22.59 113 GLN A N 1
ATOM 1808 C CA . GLN A 1 115 ? -20.725 7.001 39.265 1.00 20.93 113 GLN A CA 1
ATOM 1809 C C . GLN A 1 115 ? -21.859 5.986 39.312 1.00 18.11 113 GLN A C 1
ATOM 1810 O O . GLN A 1 115 ? -22.958 6.314 39.760 1.00 21.02 113 GLN A O 1
ATOM 1824 N N . THR A 1 116 ? -21.585 4.761 38.858 1.00 17.97 114 THR A N 1
ATOM 1825 C CA . THR A 1 116 ? -22.574 3.678 38.895 1.00 20.05 114 THR A CA 1
ATOM 1826 C C . THR A 1 116 ? -21.983 2.341 39.343 1.00 25.52 114 THR A C 1
ATOM 1827 O O . THR A 1 116 ? -22.660 1.334 39.271 1.00 24.81 114 THR A O 1
ATOM 1838 N N . LYS A 1 117 ? -20.730 2.306 39.774 1.00 17.88 115 LYS A N 1
ATOM 1839 C CA . LYS A 1 117 ? -20.101 1.033 40.154 1.00 15.51 115 LYS A CA 1
ATOM 1840 C C . LYS A 1 117 ? -19.889 0.924 41.659 1.00 15.03 115 LYS A C 1
ATOM 1841 O O . LYS A 1 117 ? -20.058 1.901 42.401 1.00 14.44 115 LYS A O 1
ATOM 1860 N N . SER A 1 118 ? -19.518 -0.272 42.110 1.00 12.91 116 SER A N 1
ATOM 1861 C CA . SER A 1 118 ? -19.310 -0.515 43.529 1.00 12.34 116 SER A CA 1
ATOM 1862 C C . SER A 1 118 ? -18.024 0.118 43.995 1.00 10.62 116 SER A C 1
ATOM 1863 O O . SER A 1 118 ? -17.829 0.353 45.186 1.00 13.71 116 SER A O 1
ATOM 1871 N N . GLN A 1 119 ? -17.127 0.363 43.049 1.00 13.45 117 GLN A N 1
ATOM 1872 C CA . GLN A 1 119 ? -15.833 0.955 43.351 1.00 10.91 117 GLN A CA 1
ATOM 1873 C C . GLN A 1 119 ? -15.491 1.992 42.310 1.00 12.40 117 GLN A C 1
ATOM 1874 O O . GLN A 1 119 ? -16.036 1.984 41.223 1.00 14.84 117 GLN A O 1
ATOM 1888 N N . TYR A 1 120 ? -14.572 2.890 42.642 1.00 10.55 118 TYR A N 1
ATOM 1889 C CA . TYR A 1 120 ? -14.023 3.781 41.640 1.00 9.96 118 TYR A CA 1
ATOM 1890 C C . TYR A 1 120 ? -12.591 4.051 42.027 1.00 9.46 118 TYR A C 1
ATOM 1891 O O . TYR A 1 120 ? -12.175 3.727 43.140 1.00 8.84 118 TYR A O 1
ATOM 1909 N N . THR A 1 121 ? -11.868 4.651 41.090 1.00 9.85 119 THR A N 1
ATOM 1910 C CA . THR A 1 121 ? -10.494 5.020 41.314 1.00 10.23 119 THR A CA 1
ATOM 1911 C C . THR A 1 121 ? -10.313 6.517 41.129 1.00 12.14 119 THR A C 1
ATOM 1912 O O . THR A 1 121 ? -11.097 7.212 40.473 1.00 11.02 119 THR A O 1
ATOM 1923 N N . GLY A 1 122 ? -9.242 7.014 41.705 1.00 11.07 120 GLY A N 1
ATOM 1924 C CA . GLY A 1 122 ? -8.909 8.415 41.588 1.00 11.06 120 GLY A CA 1
ATOM 1925 C C . GLY A 1 122 ? -7.545 8.605 42.190 1.00 9.06 120 GLY A C 1
ATOM 1926 O O . GLY A 1 122 ? -6.783 7.643 42.354 1.00 11.60 120 GLY A O 1
ATOM 1930 N N . PHE A 1 123 ? -7.226 9.854 42.482 1.00 9.37 121 PHE A N 1
ATOM 1931 C CA . PHE A 1 123 ? -5.904 10.213 42.983 1.00 9.62 121 PHE A CA 1
ATOM 1932 C C . PHE A 1 123 ? -5.993 10.993 44.273 1.00 10.01 121 PHE A C 1
ATOM 1933 O O . PHE A 1 123 ? -6.888 11.829 44.457 1.00 11.21 121 PHE A O 1
ATOM 1950 N N . TYR A 1 124 ? -5.019 10.760 45.141 1.00 9.03 122 TYR A N 1
ATOM 1951 C CA . TYR A 1 124 ? -4.837 11.567 46.327 1.00 9.91 122 TYR A CA 1
ATOM 1952 C C . TYR A 1 124 ? -3.351 11.776 46.515 1.00 9.41 122 TYR A C 1
ATOM 1953 O O . TYR A 1 124 ? -2.604 10.800 46.638 1.00 8.93 122 TYR A O 1
ATOM 1971 N N . ASN A 1 125 ? -2.915 13.027 46.533 1.00 10.15 123 ASN A N 1
ATOM 1972 C CA . ASN A 1 125 ? -1.502 13.350 46.732 1.00 10.45 123 ASN A CA 1
ATOM 1973 C C . ASN A 1 125 ? -0.608 12.624 45.752 1.00 10.17 123 ASN A C 1
ATOM 1974 O O . ASN A 1 125 ? 0.528 12.266 46.068 1.00 11.53 123 ASN A O 1
ATOM 1985 N N . GLY A 1 126 ? -1.113 12.424 44.546 1.00 10.19 124 GLY A N 1
ATOM 1986 C CA . GLY A 1 126 ? -0.341 11.795 43.494 1.00 10.11 124 GLY A CA 1
ATOM 1987 C C . GLY A 1 126 ? -0.317 10.283 43.567 1.00 11.57 124 GLY A C 1
ATOM 1988 O O . GLY A 1 126 ? 0.297 9.634 42.713 1.00 11.59 124 GLY A O 1
ATOM 1992 N N . PHE A 1 127 ? -0.948 9.713 44.589 1.00 9.23 125 PHE A N 1
ATOM 1993 C CA . PHE A 1 127 ? -1.053 8.267 44.707 1.00 8.13 125 PHE A CA 1
ATOM 1994 C C . PHE A 1 127 ? -2.344 7.803 44.065 1.00 8.07 125 PHE A C 1
ATOM 1995 O O . PHE A 1 127 ? -3.389 8.446 44.234 1.00 8.57 125 PHE A O 1
ATOM 2012 N N . PRO A 1 128 ? -2.301 6.677 43.342 1.00 7.90 126 PRO A N 1
ATOM 2013 C CA . PRO A 1 128 ? -3.538 6.115 42.822 1.00 7.94 126 PRO A CA 1
ATOM 2014 C C . PRO A 1 128 ? -4.289 5.464 43.970 1.00 8.26 126 PRO A C 1
ATOM 2015 O O . PRO A 1 128 ? -3.686 4.821 44.834 1.00 8.43 126 PRO A O 1
ATOM 2026 N N . ILE A 1 129 ? -5.610 5.608 43.972 1.00 8.69 127 ILE A N 1
ATOM 2027 C CA . ILE A 1 129 ? -6.446 5.098 45.040 1.00 8.40 127 ILE A CA 1
ATOM 2028 C C . ILE A 1 129 ? -7.660 4.435 44.416 1.00 9.02 127 ILE A C 1
ATOM 2029 O O . ILE A 1 129 ? -8.196 4.943 43.437 1.00 10.69 127 ILE A O 1
ATOM 2045 N N . GLU A 1 130 ? -8.045 3.277 44.943 1.00 7.83 128 GLU A N 1
ATOM 2046 C CA . GLU A 1 130 ? -9.318 2.647 44.613 1.00 8.74 128 GLU A CA 1
ATOM 2047 C C . GLU A 1 130 ? -10.123 2.559 45.896 1.00 8.07 128 GLU A C 1
ATOM 2048 O O . GLU A 1 130 ? -9.583 2.401 46.984 1.00 8.36 128 GLU A O 1
ATOM 2060 N N . THR A 1 131 ? -11.437 2.681 45.776 1.00 8.60 129 THR A N 1
ATOM 2061 C CA . THR A 1 131 ? -12.245 2.812 46.962 1.00 8.69 129 THR A CA 1
ATOM 2062 C C . THR A 1 131 ? -13.622 2.239 46.791 1.00 8.35 129 THR A C 1
ATOM 2063 O O . THR A 1 131 ? -14.159 2.234 45.699 1.00 9.97 129 THR A O 1
ATOM 2074 N N . ARG A 1 132 ? -14.164 1.752 47.902 1.00 8.46 130 ARG A N 1
ATOM 2075 C CA . ARG A 1 132 ? -15.595 1.534 48.015 1.00 8.86 130 ARG A CA 1
ATOM 2076 C C . ARG A 1 132 ? -16.275 2.903 48.013 1.00 8.91 130 ARG A C 1
ATOM 2077 O O . ARG A 1 132 ? -15.637 3.937 48.210 1.00 9.06 130 ARG A O 1
ATOM 2098 N N . GLN A 1 133 ? -17.570 2.923 47.745 1.00 9.19 131 GLN A N 1
ATOM 2099 C CA . GLN A 1 133 ? -18.247 4.188 47.532 1.00 9.26 131 GLN A CA 1
ATOM 2100 C C . GLN A 1 133 ? -18.324 5.042 48.788 1.00 9.55 131 GLN A C 1
ATOM 2101 O O . GLN A 1 133 ? -18.620 4.556 49.875 1.00 10.15 131 GLN A O 1
ATOM 2115 N N . ASP A 1 134 ? -18.104 6.343 48.615 1.00 9.42 132 ASP A N 1
ATOM 2116 C CA . ASP A 1 134 ? -18.070 7.284 49.728 1.00 10.96 132 ASP A CA 1
ATOM 2117 C C . ASP A 1 134 ? -19.381 7.328 50.495 1.00 11.84 132 ASP A C 1
ATOM 2118 O O . ASP A 1 134 ? -19.392 7.599 51.693 1.00 11.52 132 ASP A O 1
ATOM 2127 N N . GLU A 1 135 ? -20.484 7.038 49.817 1.00 12.55 133 GLU A N 1
ATOM 2128 C CA . GLU A 1 135 ? -21.795 7.061 50.450 1.00 10.13 133 GLU A CA 1
ATOM 2129 C C . GLU A 1 135 ? -21.893 6.062 51.607 1.00 10.71 133 GLU A C 1
ATOM 2130 O O . GLU A 1 135 ? -22.730 6.201 52.493 1.00 12.54 133 GLU A O 1
ATOM 2142 N N . LEU A 1 136 ? -21.045 5.045 51.621 1.00 12.66 134 LEU A N 1
ATOM 2143 C CA . LEU A 1 136 ? -21.091 4.082 52.716 1.00 12.63 134 LEU A CA 1
ATOM 2144 C C . LEU A 1 136 ? -20.697 4.722 54.038 1.00 11.27 134 LEU A C 1
ATOM 2145 O O . LEU A 1 136 ? -21.075 4.245 55.104 1.00 13.52 134 LEU A O 1
ATOM 2161 N N . ALA A 1 137 ? -19.949 5.816 53.982 1.00 10.54 135 ALA A N 1
ATOM 2162 C CA . ALA A 1 137 ? -19.499 6.451 55.212 1.00 10.55 135 ALA A CA 1
ATOM 2163 C C . ALA A 1 137 ? -20.615 7.089 56.025 1.00 11.79 135 ALA A C 1
ATOM 2164 O O . ALA A 1 137 ? -20.425 7.428 57.195 1.00 13.35 135 ALA A O 1
ATOM 2171 N N . ASN A 1 138 ? -21.780 7.268 55.419 1.00 11.19 136 ASN A N 1
ATOM 2172 C CA . ASN A 1 138 ? -22.914 7.827 56.150 1.00 11.77 136 ASN A CA 1
ATOM 2173 C C . ASN A 1 138 ? -23.301 6.967 57.339 1.00 13.79 136 ASN A C 1
ATOM 2174 O O . ASN A 1 138 ? -23.693 7.481 58.381 1.00 15.85 136 ASN A O 1
ATOM 2185 N N . TYR A 1 139 ? -23.161 5.655 57.186 1.00 12.31 137 TYR A N 1
ATOM 2186 C CA . TYR A 1 139 ? -23.687 4.727 58.169 1.00 13.04 137 TYR A CA 1
ATOM 2187 C C . TYR A 1 139 ? -22.666 3.730 58.690 1.00 13.14 137 TYR A C 1
ATOM 2188 O O . TYR A 1 139 ? -22.998 2.907 59.531 1.00 13.88 137 TYR A O 1
ATOM 2206 N N . SER A 1 140 ? -21.430 3.805 58.220 1.00 12.52 138 SER A N 1
ATOM 2207 C CA . SER A 1 140 ? -20.426 2.883 58.730 1.00 12.67 138 SER A CA 1
ATOM 2208 C C . SER A 1 140 ? -20.075 3.293 60.160 1.00 13.69 138 SER A C 1
ATOM 2209 O O . SER A 1 140 ? -20.216 4.456 60.536 1.00 15.02 138 SER A O 1
ATOM 2217 N N . GLU A 1 141 ? -19.596 2.341 60.954 1.00 18.01 139 GLU A N 1
ATOM 2218 C CA . GLU A 1 141 ? -19.338 2.587 62.371 1.00 23.55 139 GLU A CA 1
ATOM 2219 C C . GLU A 1 141 ? -18.283 3.682 62.604 1.00 23.23 139 GLU A C 1
ATOM 2220 O O . GLU A 1 141 ? -18.408 4.466 63.548 1.00 21.76 139 GLU A O 1
ATOM 2232 N N . ASP A 1 142 ? -17.286 3.780 61.721 1.00 16.22 140 ASP A N 1
ATOM 2233 C CA . ASP A 1 142 ? -16.226 4.789 61.871 1.00 16.39 140 ASP A CA 1
ATOM 2234 C C . ASP A 1 142 ? -16.378 5.970 60.911 1.00 12.91 140 ASP A C 1
ATOM 2235 O O . ASP A 1 142 ? -15.521 6.837 60.833 1.00 16.34 140 ASP A O 1
ATOM 2244 N N . LYS A 1 143 ? -17.505 6.014 60.206 1.00 12.63 141 LYS A N 1
ATOM 2245 C CA . LYS A 1 143 ? -17.755 7.038 59.193 1.00 13.46 141 LYS A CA 1
ATOM 2246 C C . LYS A 1 143 ? -16.648 7.067 58.148 1.00 12.63 141 LYS A C 1
ATOM 2247 O O . LYS A 1 143 ? -16.331 8.109 57.590 1.00 13.57 141 LYS A O 1
ATOM 2266 N N . ARG A 1 144 ? -16.093 5.894 57.868 1.00 11.01 142 ARG A N 1
ATOM 2267 C CA . ARG A 1 144 ? -15.060 5.754 56.857 1.00 10.33 142 ARG A CA 1
ATOM 2268 C C . ARG A 1 144 ? -15.478 4.686 55.853 1.00 9.95 142 ARG A C 1
ATOM 2269 O O . ARG A 1 144 ? -16.519 4.025 56.000 1.00 11.21 142 ARG A O 1
ATOM 2290 N N . VAL A 1 145 ? -14.670 4.556 54.808 1.00 9.40 143 VAL A N 1
ATOM 2291 C CA . VAL A 1 145 ? -14.865 3.530 53.797 1.00 9.81 143 VAL A CA 1
ATOM 2292 C C . VAL A 1 145 ? -13.536 2.875 53.524 1.00 8.87 143 VAL A C 1
ATOM 2293 O O . VAL A 1 145 ? -12.481 3.454 53.799 1.00 10.15 143 VAL A O 1
ATOM 2306 N N . GLU A 1 146 ? -13.593 1.670 52.968 1.00 9.50 144 GLU A N 1
ATOM 2307 C CA . GLU A 1 146 ? -12.390 0.945 52.626 1.00 10.75 144 GLU A CA 1
ATOM 2308 C C . GLU A 1 146 ? -11.771 1.485 51.339 1.00 9.14 144 GLU A C 1
ATOM 2309 O O . GLU A 1 146 ? -12.448 1.645 50.321 1.00 10.14 144 GLU A O 1
ATOM 2321 N N . SER A 1 147 ? -10.473 1.766 51.396 1.00 9.54 145 SER A N 1
ATOM 2322 C CA . SER A 1 147 ? -9.732 2.208 50.220 1.00 7.60 145 SER A CA 1
ATOM 2323 C C . SER A 1 147 ? -8.377 1.521 50.176 1.00 8.69 145 SER A C 1
ATOM 2324 O O . SER A 1 147 ? -7.941 0.962 51.165 1.00 9.27 145 SER A O 1
ATOM 2332 N N . TRP A 1 148 ? -7.731 1.552 49.023 1.00 8.95 146 TRP A N 1
ATOM 2333 C CA . TRP A 1 148 ? -6.405 0.957 48.901 1.00 8.57 146 TRP A CA 1
ATOM 2334 C C . TRP A 1 148 ? -5.643 1.636 47.776 1.00 9.16 146 TRP A C 1
ATOM 2335 O O . TRP A 1 148 ? -6.232 2.331 46.959 1.00 8.70 146 TRP A O 1
ATOM 2356 N N . MET A 1 149 ? -4.323 1.462 47.754 1.00 7.77 147 MET A N 1
ATOM 2357 C CA . MET A 1 149 ? -3.527 1.971 46.666 1.00 8.50 147 MET A CA 1
ATOM 2358 C C . MET A 1 149 ? -3.278 0.830 45.705 1.00 11.49 147 MET A C 1
ATOM 2359 O O . MET A 1 149 ? -2.482 -0.072 46.008 1.00 8.51 147 MET A O 1
ATOM 2373 N N . PRO A 1 150 ? -3.950 0.854 44.553 1.00 7.72 148 PRO A N 1
ATOM 2374 C CA . PRO A 1 150 ? -3.811 -0.275 43.631 1.00 8.92 148 PRO A CA 1
ATOM 2375 C C . PRO A 1 150 ? -2.426 -0.367 43.039 1.00 8.31 148 PRO A C 1
ATOM 2376 O O . PRO A 1 150 ? -1.707 0.625 42.994 1.00 8.67 148 PRO A O 1
ATOM 2387 N N . HIS A 1 151 ? -2.069 -1.564 42.595 1.00 8.53 149 HIS A N 1
ATOM 2388 C CA . HIS A 1 151 ? -0.727 -1.829 42.140 1.00 8.36 149 HIS A CA 1
ATOM 2389 C C . HIS A 1 151 ? -0.553 -1.422 40.672 1.00 8.58 149 HIS A C 1
ATOM 2390 O O . HIS A 1 151 ? -0.328 -2.242 39.787 1.00 9.92 149 HIS A O 1
ATOM 2404 N N . CYS A 1 152 ? -0.664 -0.124 40.423 1.00 8.07 150 CYS A N 1
ATOM 2405 C CA . CYS A 1 152 ? -0.326 0.461 39.141 1.00 7.91 150 CYS A CA 1
ATOM 2406 C C . CYS A 1 152 ? 1.182 0.402 38.962 1.00 8.27 150 CYS A C 1
ATOM 2407 O O . CYS A 1 152 ? 1.906 0.332 39.939 1.00 8.57 150 CYS A O 1
ATOM 2414 N N . ALA A 1 153 ? 1.653 0.490 37.721 1.00 8.34 151 ALA A N 1
ATOM 2415 C CA . ALA A 1 153 ? 3.069 0.715 37.457 1.00 7.63 151 ALA A CA 1
ATOM 2416 C C . ALA A 1 153 ? 3.506 1.920 38.255 1.00 8.24 151 ALA A C 1
ATOM 2417 O O . ALA A 1 153 ? 2.802 2.935 38.280 1.00 7.93 151 ALA A O 1
ATOM 2424 N N . GLY A 1 154 ? 4.654 1.816 38.915 1.00 8.51 152 GLY A N 1
ATOM 2425 C CA . GLY A 1 154 ? 5.142 2.895 39.738 1.00 7.45 152 GLY A CA 1
ATOM 2426 C C . GLY A 1 154 ? 4.945 2.715 41.231 1.00 9.13 152 GLY A C 1
ATOM 2427 O O . GLY A 1 154 ? 5.687 3.268 42.029 1.00 8.99 152 GLY A O 1
ATOM 2431 N N . VAL A 1 155 ? 3.949 1.937 41.614 1.00 6.62 153 VAL A N 1
ATOM 2432 C CA . VAL A 1 155 ? 3.688 1.687 43.015 1.00 5.99 153 VAL A CA 1
ATOM 2433 C C . VAL A 1 155 ? 4.768 0.777 43.558 1.00 7.89 153 VAL A C 1
ATOM 2434 O O . VAL A 1 155 ? 5.374 0.004 42.828 1.00 7.66 153 VAL A O 1
ATOM 2447 N N . VAL A 1 156 ? 5.014 0.913 44.844 1.00 6.05 154 VAL A N 1
ATOM 2448 C CA . VAL A 1 156 ? 5.980 0.099 45.561 1.00 9.04 154 VAL A CA 1
ATOM 2449 C C . VAL A 1 156 ? 5.243 -0.615 46.687 1.00 8.35 154 VAL A C 1
ATOM 2450 O O . VAL A 1 156 ? 4.426 -0.007 47.379 1.00 9.37 154 VAL A O 1
ATOM 2463 N N . SER A 1 157 ? 5.518 -1.900 46.871 1.00 8.71 155 SER A N 1
ATOM 2464 C CA . SER A 1 157 ? 4.732 -2.724 47.771 1.00 9.67 155 SER A CA 1
ATOM 2465 C C . SER A 1 157 ? 5.611 -3.716 48.510 1.00 8.59 155 SER A C 1
ATOM 2466 O O . SER A 1 157 ? 6.803 -3.770 48.282 1.00 8.77 155 SER A O 1
ATOM 2474 N N . MET A 1 158 ? 5.021 -4.437 49.446 1.00 11.12 156 MET A N 1
ATOM 2475 C CA . MET A 1 158 ? 5.766 -5.311 50.324 1.00 8.08 156 MET A CA 1
ATOM 2476 C C . MET A 1 158 ? 5.599 -6.770 49.947 1.00 9.11 156 MET A C 1
ATOM 2477 O O . MET A 1 158 ? 4.491 -7.256 49.835 1.00 11.15 156 MET A O 1
ATOM 2491 N N . ALA A 1 159 ? 6.707 -7.464 49.748 1.00 8.60 157 ALA A N 1
ATOM 2492 C CA . ALA A 1 159 ? 6.652 -8.882 49.486 1.00 10.62 157 ALA A CA 1
ATOM 2493 C C . ALA A 1 159 ? 6.206 -9.617 50.730 1.00 12.94 157 ALA A C 1
ATOM 2494 O O . ALA A 1 159 ? 6.413 -9.160 51.849 1.00 12.05 157 ALA A O 1
ATOM 2501 N N . ARG A 1 160 ? 5.591 -10.769 50.526 1.00 13.21 158 ARG A N 1
ATOM 2502 C CA . ARG A 1 160 ? 5.193 -11.615 51.630 1.00 17.42 158 ARG A CA 1
ATOM 2503 C C . ARG A 1 160 ? 4.971 -13.030 51.128 1.00 12.63 158 ARG A C 1
ATOM 2504 O O . ARG A 1 160 ? 4.858 -13.258 49.923 1.00 16.14 158 ARG A O 1
ATOM 2525 N N . THR A 1 161 ? 4.939 -13.961 52.072 1.00 18.60 159 THR A N 1
ATOM 2526 C CA . THR A 1 161 ? 4.574 -15.352 51.814 1.00 14.87 159 THR A CA 1
ATOM 2527 C C . THR A 1 161 ? 3.056 -15.515 51.864 1.00 18.69 159 THR A C 1
ATOM 2528 O O . THR A 1 161 ? 2.329 -14.528 51.865 1.00 19.61 159 THR A O 1
ATOM 2539 N N . ASN A 1 162 ? 2.562 -16.749 51.899 1.00 18.57 160 ASN A N 1
ATOM 2540 C CA . ASN A 1 162 ? 1.120 -16.947 52.019 1.00 22.52 160 ASN A CA 1
ATOM 2541 C C . ASN A 1 162 ? 0.574 -16.318 53.307 1.00 19.85 160 ASN A C 1
ATOM 2542 O O . ASN A 1 162 ? -0.608 -15.984 53.392 1.00 25.52 160 ASN A O 1
ATOM 2553 N N . ASP A 1 163 ? 1.433 -16.167 54.306 1.00 17.33 161 ASP A N 1
ATOM 2554 C CA . ASP A 1 163 ? 1.086 -15.520 55.570 1.00 14.89 161 ASP A CA 1
ATOM 2555 C C . ASP A 1 163 ? 0.937 -14.006 55.393 1.00 16.50 161 ASP A C 1
ATOM 2556 O O . ASP A 1 163 ? 1.914 -13.326 55.070 1.00 16.03 161 ASP A O 1
ATOM 2565 N N . PRO A 1 164 ? -0.267 -13.458 55.638 1.00 16.74 162 PRO A N 1
ATOM 2566 C CA . PRO A 1 164 ? -0.432 -12.026 55.359 1.00 19.43 162 PRO A CA 1
ATOM 2567 C C . PRO A 1 164 ? 0.396 -11.111 56.266 1.00 15.77 162 PRO A C 1
ATOM 2568 O O . PRO A 1 164 ? 0.526 -9.932 55.950 1.00 16.90 162 PRO A O 1
ATOM 2579 N N . ASN A 1 165 ? 0.950 -11.645 57.347 1.00 17.53 163 ASN A N 1
ATOM 2580 C CA . ASN A 1 165 ? 1.722 -10.851 58.295 1.00 14.79 163 ASN A CA 1
ATOM 2581 C C . ASN A 1 165 ? 3.229 -11.091 58.204 1.00 15.35 163 ASN A C 1
ATOM 2582 O O . ASN A 1 165 ? 3.963 -10.794 59.144 1.00 20.58 163 ASN A O 1
ATOM 2593 N N . SER A 1 166 ? 3.685 -11.595 57.063 1.00 15.52 164 SER A N 1
ATOM 2594 C CA . SER A 1 166 ? 5.085 -11.982 56.908 1.00 14.86 164 SER A CA 1
ATOM 2595 C C . SER A 1 166 ? 5.945 -10.919 56.220 1.00 13.73 164 SER A C 1
AT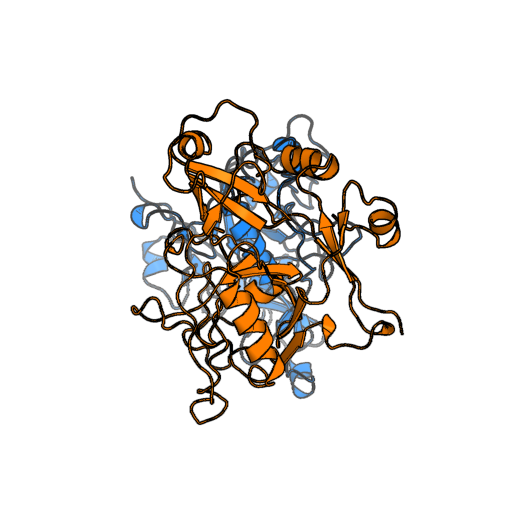OM 2596 O O . SER A 1 166 ? 7.148 -11.115 56.045 1.00 16.62 164 SER A O 1
ATOM 2604 N N . GLY A 1 167 ? 5.357 -9.788 55.852 1.00 13.88 165 GLY A N 1
ATOM 2605 C CA . GLY A 1 167 ? 6.136 -8.710 55.267 1.00 12.05 165 GLY A CA 1
ATOM 2606 C C . GLY A 1 167 ? 7.192 -8.267 56.254 1.00 13.59 165 GLY A C 1
ATOM 2607 O O . GLY A 1 167 ? 6.950 -8.246 57.457 1.00 15.08 165 GLY A O 1
ATOM 2611 N N . LYS A 1 168 ? 8.387 -7.952 55.764 1.00 12.97 166 LYS A N 1
ATOM 2612 C CA . LYS A 1 168 ? 9.488 -7.610 56.663 1.00 12.80 166 LYS A CA 1
ATOM 2613 C C . LYS A 1 168 ? 10.468 -6.660 56.014 1.00 12.89 166 LYS A C 1
ATOM 2614 O O . LYS A 1 168 ? 10.558 -5.501 56.412 1.00 12.99 166 LYS A O 1
ATOM 2633 N N . ASP A 1 169 ? 11.213 -7.155 55.027 1.00 11.95 167 ASP A N 1
ATOM 2634 C CA . ASP A 1 169 ? 12.225 -6.346 54.337 1.00 9.95 167 ASP A CA 1
ATOM 2635 C C . ASP A 1 169 ? 12.052 -6.333 52.823 1.00 7.99 167 ASP A C 1
ATOM 2636 O O . ASP A 1 169 ? 12.217 -5.312 52.179 1.00 9.64 167 ASP A O 1
ATOM 2645 N N . GLN A 1 170 ? 11.684 -7.468 52.246 1.00 8.95 168 GLN A N 1
ATOM 2646 C CA . GLN A 1 170 ? 11.576 -7.556 50.799 1.00 9.63 168 GLN A CA 1
ATOM 2647 C C . GLN A 1 170 ? 10.439 -6.713 50.283 1.00 8.70 168 GLN A C 1
ATOM 2648 O O . GLN A 1 170 ? 9.350 -6.700 50.861 1.00 10.16 168 GLN A O 1
ATOM 2662 N N . PHE A 1 171 ? 10.692 -6.033 49.172 1.00 10.23 169 PHE A N 1
ATOM 2663 C CA . PHE A 1 171 ? 9.748 -5.104 48.571 1.00 10.67 169 PHE A CA 1
ATOM 2664 C C . PHE A 1 171 ? 9.675 -5.370 47.082 1.00 12.42 169 PHE A C 1
ATOM 2665 O O . PHE A 1 171 ? 10.545 -6.045 46.520 1.00 10.00 169 PHE A O 1
ATOM 2682 N N A PHE A 1 172 ? 8.638 -4.906 46.417 0.62 10.56 170 PHE A N 1
ATOM 2683 N N B PHE A 1 172 ? 8.612 -4.813 46.488 0.38 11.15 170 PHE A N 1
ATOM 2684 C CA A PHE A 1 172 ? 8.696 -4.953 44.976 0.62 9.45 170 PHE A CA 1
ATOM 2685 C CA B PHE A 1 172 ? 8.255 -4.885 45.065 0.38 10.15 170 PHE A CA 1
ATOM 2686 C C A PHE A 1 172 ? 8.271 -3.639 44.354 0.62 9.17 170 PHE A C 1
ATOM 2687 C C B PHE A 1 172 ? 8.324 -3.507 44.421 0.38 6.23 170 PHE A C 1
ATOM 2688 O O A PHE A 1 172 ? 7.409 -2.896 44.853 0.62 6.82 170 PHE A O 1
ATOM 2689 O O B PHE A 1 172 ? 7.756 -2.559 44.971 0.38 9.46 170 PHE A O 1
ATOM 2722 N N . LEU A 1 173 ? 8.939 -3.386 43.244 1.00 8.47 171 LEU A N 1
ATOM 2723 C CA . LEU A 1 173 ? 8.739 -2.207 42.408 1.00 8.14 171 LEU A CA 1
ATOM 2724 C C . LEU A 1 173 ? 7.832 -2.589 41.259 1.00 8.70 171 LEU A C 1
ATOM 2725 O O . LEU A 1 173 ? 8.175 -3.472 40.461 1.00 8.26 171 LEU A O 1
ATOM 2741 N N . MET A 1 174 ? 6.655 -1.985 41.177 1.00 8.13 172 MET A N 1
ATOM 2742 C CA . MET A 1 174 ? 5.708 -2.361 40.137 1.00 8.07 172 MET A CA 1
ATOM 2743 C C . MET A 1 174 ? 6.123 -1.841 38.777 1.00 8.21 172 MET A C 1
ATOM 2744 O O . MET A 1 174 ? 6.271 -0.645 38.576 1.00 8.70 172 MET A O 1
ATOM 2758 N N . ARG A 1 175 ? 6.330 -2.753 37.849 1.00 8.64 173 ARG A N 1
ATOM 2759 C CA . ARG A 1 175 ? 6.729 -2.414 36.488 1.00 9.51 173 ARG A CA 1
ATOM 2760 C C . ARG A 1 175 ? 5.533 -2.269 35.562 1.00 9.46 173 ARG A C 1
ATOM 2761 O O . ARG A 1 175 ? 5.625 -1.609 34.532 1.00 12.17 173 ARG A O 1
ATOM 2782 N N . ASP A 1 176 ? 4.407 -2.879 35.926 1.00 9.51 174 ASP A N 1
ATOM 2783 C CA . ASP A 1 176 ? 3.193 -2.856 35.109 1.00 10.68 174 ASP A CA 1
ATOM 2784 C C . ASP A 1 176 ? 1.997 -3.081 36.016 1.00 8.58 174 ASP A C 1
ATOM 2785 O O . ASP A 1 176 ? 2.113 -3.669 37.103 1.00 10.38 174 ASP A O 1
ATOM 2794 N N . GLU A 1 177 ? 0.848 -2.590 35.576 1.00 10.68 175 GLU A N 1
ATOM 2795 C CA . GLU A 1 177 ? -0.393 -2.726 36.319 1.00 8.68 175 GLU A CA 1
ATOM 2796 C C . GLU A 1 177 ? -0.648 -4.177 36.683 1.00 10.07 175 GLU A C 1
ATOM 2797 O O . GLU A 1 177 ? -0.658 -5.053 35.822 1.00 12.13 175 GLU A O 1
ATOM 2809 N N . SER A 1 178 ? -0.878 -4.410 37.972 1.00 9.20 176 SER A N 1
ATOM 2810 C CA . SER A 1 178 ? -1.058 -5.766 38.489 1.00 12.22 176 SER A CA 1
ATOM 2811 C C . SER A 1 178 ? -2.179 -5.825 39.518 1.00 8.75 176 SER A C 1
ATOM 2812 O O . SER A 1 178 ? -1.923 -5.942 40.717 1.00 10.58 176 SER A O 1
ATOM 2820 N N . ARG A 1 179 ? -3.417 -5.729 39.052 1.00 9.86 177 ARG A N 1
ATOM 2821 C CA . ARG A 1 179 ? -4.541 -5.495 39.952 1.00 8.68 177 ARG A CA 1
ATOM 2822 C C . ARG A 1 179 ? -4.896 -6.722 40.764 1.00 11.96 177 ARG A C 1
ATOM 2823 O O . ARG A 1 179 ? -5.607 -6.611 41.764 1.00 11.60 177 ARG A O 1
ATOM 2844 N N . PHE A 1 180 ? -4.386 -7.882 40.351 1.00 9.55 178 PHE A N 1
ATOM 2845 C CA . PHE A 1 180 ? -4.573 -9.115 41.118 1.00 10.62 178 PHE A CA 1
ATOM 2846 C C . PHE A 1 180 ? -3.846 -9.062 42.463 1.00 9.85 178 PHE A C 1
ATOM 2847 O O . PHE A 1 180 ? -4.120 -9.876 43.333 1.00 11.80 178 PHE A O 1
ATOM 2864 N N . LEU A 1 181 ? -2.954 -8.084 42.652 1.00 9.84 179 LEU A N 1
ATOM 2865 C CA . LEU A 1 181 ? -2.317 -7.880 43.955 1.00 9.32 179 LEU A CA 1
ATOM 2866 C C . LEU A 1 181 ? -3.145 -7.045 44.905 1.00 9.54 179 LEU A C 1
ATOM 2867 O O . LEU A 1 181 ? -2.895 -7.041 46.117 1.00 9.43 179 LEU A O 1
ATOM 2883 N N . ASP A 1 182 ? -4.114 -6.316 44.356 1.00 9.75 180 ASP A N 1
ATOM 2884 C CA . ASP A 1 182 ? -4.840 -5.329 45.143 1.00 10.64 180 ASP A CA 1
ATOM 2885 C C . ASP A 1 182 ? -5.607 -5.985 46.292 1.00 10.53 180 ASP A C 1
ATOM 2886 O O . ASP A 1 182 ? -6.215 -7.049 46.131 1.00 10.65 180 ASP A O 1
ATOM 2895 N N . ARG A 1 183 ? -5.527 -5.333 47.449 1.00 12.28 181 ARG A N 1
ATOM 2896 C CA . ARG A 1 183 ? -6.151 -5.767 48.694 1.00 10.81 181 ARG A CA 1
ATOM 2897 C C . ARG A 1 183 ? -5.505 -7.028 49.260 1.00 10.25 181 ARG A C 1
ATOM 2898 O O . ARG A 1 183 ? -5.983 -7.563 50.255 1.00 11.58 181 ARG A O 1
ATOM 2919 N N . LYS A 1 184 ? -4.369 -7.434 48.680 1.00 10.10 182 LYS A N 1
ATOM 2920 C CA . LYS A 1 184 ? -3.660 -8.625 49.132 1.00 11.24 182 LYS A CA 1
ATOM 2921 C C . LYS A 1 184 ? -2.206 -8.356 49.493 1.00 11.75 182 LYS A C 1
ATOM 2922 O O . LYS A 1 184 ? -1.573 -9.207 50.102 1.00 12.11 182 LYS A O 1
ATOM 2941 N N . TYR A 1 185 ? -1.673 -7.203 49.112 1.00 9.81 183 TYR A N 1
ATOM 2942 C CA . TYR A 1 185 ? -0.287 -6.850 49.416 1.00 10.15 183 TYR A CA 1
ATOM 2943 C C . TYR A 1 185 ? -0.265 -5.421 49.920 1.00 9.13 183 TYR A C 1
ATOM 2944 O O . TYR A 1 185 ? -1.098 -4.598 49.533 1.00 10.43 183 TYR A O 1
ATOM 2962 N N . SER A 1 186 ? 0.697 -5.122 50.779 1.00 10.11 184 SER A N 1
ATOM 2963 C CA . SER A 1 186 ? 0.778 -3.817 51.412 1.00 9.71 184 SER A CA 1
ATOM 2964 C C . SER A 1 186 ? 1.543 -2.820 50.557 1.00 8.00 184 SER A C 1
ATOM 2965 O O . SER A 1 186 ? 2.752 -2.712 50.650 1.00 8.83 184 SER A O 1
ATOM 2973 N N . SER A 1 187 ? 0.840 -2.086 49.713 1.00 8.23 185 SER A N 1
ATOM 2974 C CA . SER A 1 187 ? 1.475 -1.011 48.964 1.00 8.27 185 SER A CA 1
ATOM 2975 C C . SER A 1 187 ? 1.737 0.167 49.898 1.00 8.94 185 SER A C 1
ATOM 2976 O O . SER A 1 187 ? 0.931 0.478 50.765 1.00 11.38 185 SER A O 1
ATOM 2984 N N . TRP A 1 188 ? 2.891 0.795 49.734 1.00 7.64 186 TRP A N 1
ATOM 2985 C CA . TRP A 1 188 ? 3.336 1.791 50.708 1.00 11.41 186 TRP A CA 1
ATOM 2986 C C . TRP A 1 188 ? 4.055 2.979 50.127 1.00 7.82 186 TRP A C 1
ATOM 2987 O O . TRP A 1 188 ? 4.365 3.907 50.860 1.00 10.29 186 TRP A O 1
ATOM 3008 N N . GLY A 1 189 ? 4.311 2.974 48.830 1.00 7.22 187 GLY A N 1
ATOM 3009 C CA . GLY A 1 189 ? 4.996 4.092 48.221 1.00 9.05 187 GLY A CA 1
ATOM 3010 C C . GLY A 1 189 ? 4.832 4.118 46.724 1.00 7.68 187 GLY A C 1
ATOM 3011 O O . GLY A 1 189 ? 4.152 3.281 46.146 1.00 7.49 187 GLY A O 1
ATOM 3015 N N . ARG A 1 190 ? 5.451 5.115 46.112 1.00 6.87 188 ARG A N 1
ATOM 3016 C CA . ARG A 1 190 ? 5.367 5.315 44.690 1.00 6.62 188 ARG A CA 1
ATOM 3017 C C . ARG A 1 190 ? 6.668 5.883 44.152 1.00 5.96 188 ARG A C 1
ATOM 3018 O O . ARG A 1 190 ? 7.240 6.753 44.778 1.00 8.15 188 ARG A O 1
ATOM 3039 N N . MET A 1 191 ? 7.095 5.407 42.985 1.00 6.57 189 MET A N 1
ATOM 3040 C CA . MET A 1 191 ? 8.315 5.902 42.336 1.00 7.74 189 MET A CA 1
ATOM 3041 C C . MET A 1 191 ? 8.031 7.204 41.622 1.00 7.59 189 MET A C 1
ATOM 3042 O O . MET A 1 191 ? 7.428 7.215 40.550 1.00 10.35 189 MET A O 1
ATOM 3056 N N . LEU A 1 192 ? 8.437 8.307 42.236 1.00 7.94 190 LEU A N 1
ATOM 3057 C CA . LEU A 1 192 ? 8.307 9.623 41.629 1.00 8.71 190 LEU A CA 1
ATOM 3058 C C . LEU A 1 192 ? 9.107 9.722 40.344 1.00 9.61 190 LEU A C 1
ATOM 3059 O O . LEU A 1 192 ? 8.661 10.287 39.342 1.00 9.54 190 LEU A O 1
ATOM 3075 N N A GLU A 1 193 ? 10.315 9.172 40.403 0.72 8.85 191 GLU A N 1
ATOM 3076 N N B GLU A 1 193 ? 10.325 9.200 40.417 0.28 10.40 191 GLU A N 1
ATOM 3077 C CA A GLU A 1 193 ? 11.207 9.063 39.264 0.72 10.52 191 GLU A CA 1
ATOM 3078 C CA B GLU A 1 193 ? 11.212 9.075 39.276 0.28 10.91 191 GLU A CA 1
ATOM 3079 C C A GLU A 1 193 ? 11.837 7.701 39.399 0.72 8.91 191 GLU A C 1
ATOM 3080 C C B GLU A 1 193 ? 11.871 7.718 39.399 0.28 9.52 191 GLU A C 1
ATOM 3081 O O A GLU A 1 193 ? 12.062 7.230 40.516 0.72 9.84 191 GLU A O 1
ATOM 3082 O O B GLU A 1 193 ? 12.179 7.278 40.507 0.28 14.62 191 GLU A O 1
ATOM 3105 N N . GLY A 1 194 ? 12.077 7.053 38.272 1.00 11.47 192 GLY A N 1
ATOM 3106 C CA . GLY A 1 194 ? 12.741 5.768 38.264 1.00 11.50 192 GLY A CA 1
ATOM 3107 C C . GLY A 1 194 ? 11.889 4.572 37.880 1.00 11.25 192 GLY A C 1
ATOM 3108 O O . GLY A 1 194 ? 12.367 3.455 37.922 1.00 10.98 192 GLY A O 1
ATOM 3112 N N . LEU A 1 195 ? 10.633 4.778 37.500 1.00 9.30 193 LEU A N 1
ATOM 3113 C CA . LEU A 1 195 ? 9.868 3.671 36.952 1.00 9.79 193 LEU A CA 1
ATOM 3114 C C . LEU A 1 195 ? 10.600 3.058 35.766 1.00 10.35 193 LEU A C 1
ATOM 3115 O O . LEU A 1 195 ? 10.623 1.831 35.616 1.00 10.01 193 LEU A O 1
ATOM 3131 N N . ASP A 1 196 ? 11.201 3.893 34.924 1.00 9.28 194 ASP A N 1
ATOM 3132 C CA . ASP A 1 196 ? 11.940 3.391 33.772 1.00 12.68 194 ASP A CA 1
ATOM 3133 C C . ASP A 1 196 ? 13.149 2.566 34.233 1.00 12.34 194 ASP A C 1
ATOM 3134 O O . ASP A 1 196 ? 13.473 1.533 33.643 1.00 11.82 194 ASP A O 1
ATOM 3143 N N . VAL A 1 197 ? 13.787 3.003 35.308 1.00 9.77 195 VAL A N 1
ATOM 3144 C CA . VAL A 1 197 ? 14.893 2.254 35.907 1.00 8.49 195 VAL A CA 1
ATOM 3145 C C . VAL A 1 197 ? 14.389 0.888 36.384 1.00 9.55 195 VAL A C 1
ATOM 3146 O O . VAL A 1 197 ? 15.010 -0.151 36.095 1.00 9.19 195 VAL A O 1
ATOM 3159 N N . ALA A 1 198 ? 13.263 0.864 37.097 1.00 8.52 196 ALA A N 1
ATOM 3160 C CA . ALA A 1 198 ? 12.687 -0.385 37.594 1.00 10.33 196 ALA A CA 1
ATOM 3161 C C . ALA A 1 198 ? 12.394 -1.335 36.444 1.00 7.98 196 ALA A C 1
ATOM 3162 O O . ALA A 1 198 ? 12.576 -2.552 36.560 1.00 9.70 196 ALA A O 1
ATOM 3169 N N . LYS A 1 199 ? 11.873 -0.791 35.345 1.00 10.26 197 LYS A N 1
ATOM 3170 C CA . LYS A 1 199 ? 11.553 -1.590 34.167 1.00 10.01 197 LYS A CA 1
ATOM 3171 C C . LYS A 1 199 ? 12.787 -2.098 33.440 1.00 9.79 197 LYS A C 1
ATOM 3172 O O . LYS A 1 199 ? 12.676 -2.932 32.556 1.00 10.11 197 LYS A O 1
ATOM 3191 N N . SER A 1 200 ? 13.964 -1.601 33.798 1.00 8.87 198 SER A N 1
ATOM 3192 C CA . SER A 1 200 ? 15.198 -2.023 33.141 1.00 12.53 198 SER A CA 1
ATOM 3193 C C . SER A 1 200 ? 15.974 -3.035 33.984 1.00 12.06 198 SER A C 1
ATOM 3194 O O . SER A 1 200 ? 16.990 -3.558 33.527 1.00 11.15 198 SER A O 1
ATOM 3202 N N . LEU A 1 201 ? 15.555 -3.270 35.227 1.00 9.48 199 LEU A N 1
ATOM 3203 C CA . LEU A 1 201 ? 16.263 -4.231 36.077 1.00 10.47 199 LEU A CA 1
ATOM 3204 C C . LEU A 1 201 ? 16.236 -5.611 35.425 1.00 9.28 199 LEU A C 1
ATOM 3205 O O . LEU A 1 201 ? 15.238 -5.992 34.806 1.00 9.76 199 LEU A O 1
ATOM 3221 N N . THR A 1 202 ? 17.344 -6.336 35.560 1.00 10.41 200 THR A N 1
ATOM 3222 C CA . THR A 1 202 ? 17.531 -7.591 34.852 1.00 9.05 200 THR A CA 1
ATOM 3223 C C . THR A 1 202 ? 16.504 -8.635 35.291 1.00 10.01 200 THR A C 1
ATOM 3224 O O . THR A 1 202 ? 16.318 -8.892 36.485 1.00 9.97 200 THR A O 1
ATOM 3235 N N . ILE A 1 203 ? 15.858 -9.217 34.296 1.00 10.94 201 ILE A N 1
ATOM 3236 C CA . ILE A 1 203 ? 14.811 -10.199 34.477 1.00 10.67 201 ILE A CA 1
ATOM 3237 C C . ILE A 1 203 ? 15.385 -11.537 34.890 1.00 12.66 201 ILE A C 1
ATOM 3238 O O . ILE A 1 203 ? 16.407 -11.954 34.362 1.00 12.33 201 ILE A O 1
ATOM 3254 N N . GLY A 1 204 ? 14.709 -12.224 35.807 1.00 10.58 202 GLY A N 1
ATOM 3255 C CA . GLY A 1 204 ? 15.070 -13.596 36.153 1.00 10.80 202 GLY A CA 1
ATOM 3256 C C . GLY A 1 204 ? 14.581 -13.979 37.533 1.00 10.66 202 GLY A C 1
ATOM 3257 O O . GLY A 1 204 ? 14.292 -13.126 38.375 1.00 11.20 202 GLY A O 1
ATOM 3261 N N . GLU A 1 205 ? 14.525 -15.282 37.769 1.00 12.45 203 GLU A N 1
ATOM 3262 C CA . GLU A 1 205 ? 13.963 -15.829 38.996 1.00 15.75 203 GLU A CA 1
ATOM 3263 C C . GLU A 1 205 ? 14.812 -16.987 39.516 1.00 14.80 203 GLU A C 1
ATOM 3264 O O . GLU A 1 205 ? 14.355 -18.127 39.568 1.00 18.33 203 GLU A O 1
ATOM 3276 N N . PRO A 1 206 ? 16.067 -16.710 39.897 1.00 12.88 204 PRO A N 1
ATOM 3277 C CA . PRO A 1 206 ? 16.714 -15.399 39.866 1.00 14.76 204 PRO A CA 1
ATOM 3278 C C . PRO A 1 206 ? 17.488 -15.136 38.583 1.00 11.29 204 PRO A C 1
ATOM 3279 O O . PRO A 1 206 ? 17.761 -16.066 37.826 1.00 13.89 204 PRO A O 1
ATOM 3290 N N . PRO A 1 207 ? 17.838 -13.869 38.333 1.00 11.47 205 PRO A N 1
ATOM 3291 C CA . PRO A 1 207 ? 18.797 -13.598 37.264 1.00 11.79 205 PRO A CA 1
ATOM 3292 C C . PRO A 1 207 ? 20.110 -14.286 37.567 1.00 12.52 205 PRO A C 1
ATOM 3293 O O . PRO A 1 207 ? 20.411 -14.522 38.732 1.00 14.73 205 PRO A O 1
ATOM 3304 N N . GLU A 1 208 ? 20.863 -14.614 36.534 1.00 13.61 206 GLU A N 1
ATOM 3305 C CA . GLU A 1 208 ? 22.218 -15.101 36.726 1.00 15.05 206 GLU A CA 1
ATOM 3306 C C . GLU A 1 208 ? 23.062 -14.070 37.448 1.00 17.26 206 GLU A C 1
ATOM 3307 O O . GLU A 1 208 ? 23.827 -14.403 38.345 1.00 16.08 206 GLU A O 1
ATOM 33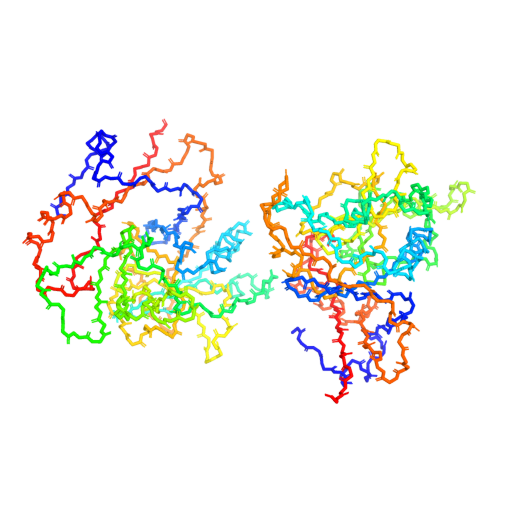19 N N . ARG A 1 209 ? 22.930 -12.817 37.029 1.00 13.24 207 ARG A N 1
ATOM 3320 C CA . ARG A 1 209 ? 23.723 -11.728 37.564 1.00 13.01 207 ARG A CA 1
ATOM 3321 C C . ARG A 1 209 ? 22.767 -10.591 37.837 1.00 14.68 207 ARG A C 1
ATOM 3322 O O . ARG A 1 209 ? 22.567 -9.727 37.000 1.00 14.18 207 ARG A O 1
ATOM 3343 N N . PRO A 1 210 ? 22.125 -10.627 39.005 1.00 12.43 208 PRO A N 1
ATOM 3344 C CA . PRO A 1 210 ? 21.057 -9.655 39.270 1.00 9.25 208 PRO A CA 1
ATOM 3345 C C . PRO A 1 210 ? 21.553 -8.233 39.402 1.00 11.40 208 PRO A C 1
ATOM 3346 O O . PRO A 1 210 ? 22.708 -8.015 39.791 1.00 11.89 208 PRO A O 1
ATOM 3357 N N . ASP A 1 211 ? 20.678 -7.285 39.102 1.00 9.08 209 ASP A N 1
ATOM 3358 C CA . ASP A 1 211 ? 20.917 -5.902 39.498 1.00 9.47 209 ASP A CA 1
ATOM 3359 C C . ASP A 1 211 ? 20.873 -5.781 41.023 1.00 8.77 209 ASP A C 1
ATOM 3360 O O . ASP A 1 211 ? 20.394 -6.697 41.713 1.00 9.99 209 ASP A O 1
ATOM 3369 N N . ILE A 1 212 ? 21.410 -4.676 41.534 1.00 9.31 210 ILE A N 1
ATOM 3370 C CA . ILE A 1 212 ? 21.654 -4.495 42.959 1.00 9.60 210 ILE A CA 1
ATOM 3371 C C . ILE A 1 212 ? 21.085 -3.168 43.408 1.00 9.52 210 ILE A C 1
ATOM 3372 O O . ILE A 1 212 ? 21.186 -2.181 42.697 1.00 9.40 210 ILE A O 1
ATOM 3388 N N . LEU A 1 213 ? 20.515 -3.166 44.596 1.00 7.26 211 LEU A N 1
ATOM 3389 C CA . LEU A 1 213 ? 20.194 -1.949 45.317 1.00 9.53 211 LEU A CA 1
ATOM 3390 C C . LEU A 1 213 ? 21.472 -1.560 46.023 1.00 8.29 211 LEU A C 1
ATOM 3391 O O . LEU A 1 213 ? 21.806 -2.108 47.061 1.00 8.15 211 LEU A O 1
ATOM 3407 N N . VAL A 1 214 ? 22.198 -0.620 45.442 1.00 8.14 212 VAL A N 1
ATOM 3408 C CA . VAL A 1 214 ? 23.513 -0.251 45.947 1.00 9.29 212 VAL A CA 1
ATOM 3409 C C . VAL A 1 214 ? 23.431 0.496 47.278 1.00 8.37 212 VAL A C 1
ATOM 3410 O O . VAL A 1 214 ? 24.242 0.280 48.189 1.00 9.16 212 VAL A O 1
ATOM 3423 N N . SER A 1 215 ? 22.465 1.402 47.379 1.00 8.43 213 SER A N 1
ATOM 3424 C CA . SER A 1 215 ? 22.271 2.154 48.611 1.00 9.13 213 SER A CA 1
ATOM 3425 C C . SER A 1 215 ? 20.846 2.660 48.710 1.00 8.86 213 SER A C 1
ATOM 3426 O O . SER A 1 215 ? 20.165 2.825 47.710 1.00 9.28 213 SER A O 1
ATOM 3434 N N . ALA A 1 216 ? 20.422 2.910 49.938 1.00 9.60 214 ALA A N 1
ATOM 3435 C CA . ALA A 1 216 ? 19.142 3.520 50.227 1.00 9.44 214 ALA A CA 1
ATOM 3436 C C . ALA A 1 216 ? 19.368 4.615 51.255 1.00 9.84 214 ALA A C 1
ATOM 3437 O O . ALA A 1 216 ? 20.099 4.421 52.229 1.00 11.06 214 ALA A O 1
ATOM 3444 N N A VAL A 1 217 ? 18.782 5.785 51.039 0.35 9.38 215 VAL A N 1
ATOM 3445 N N B VAL A 1 217 ? 18.741 5.764 51.030 0.65 8.20 215 VAL A N 1
ATOM 3446 C CA A VAL A 1 217 ? 18.913 6.864 52.009 0.35 13.73 215 VAL A CA 1
ATOM 3447 C CA B VAL A 1 217 ? 18.887 6.914 51.911 0.65 7.27 215 VAL A CA 1
ATOM 3448 C C A VAL A 1 217 ? 17.622 7.658 52.100 0.35 9.68 215 VAL A C 1
ATOM 3449 C C B VAL A 1 217 ? 17.561 7.620 52.087 0.65 9.28 215 VAL A C 1
ATOM 3450 O O A VAL A 1 217 ? 17.010 7.988 51.093 0.35 10.53 215 VAL A O 1
ATOM 3451 O O B VAL A 1 217 ? 16.861 7.857 51.119 0.65 10.78 215 VAL A O 1
ATOM 3476 N N . MET A 1 218 ? 17.214 7.938 53.329 1.00 8.29 216 MET A N 1
ATOM 3477 C CA . MET A 1 218 ? 16.126 8.862 53.616 1.00 9.50 216 MET A CA 1
ATOM 3478 C C . MET A 1 218 ? 16.602 10.291 53.409 1.00 11.52 216 MET A C 1
ATOM 3479 O O . MET A 1 218 ? 17.622 10.709 53.957 1.00 9.72 216 MET A O 1
ATOM 3493 N N . VAL A 1 219 ? 15.859 11.055 52.625 1.00 8.10 217 VAL A N 1
ATOM 3494 C CA . VAL A 1 219 ? 16.319 12.391 52.295 1.00 9.84 217 VAL A CA 1
ATOM 3495 C C . VAL A 1 219 ? 16.395 13.271 53.551 1.00 9.11 217 VAL A C 1
ATOM 3496 O O . VAL A 1 219 ? 17.242 14.157 53.625 1.00 10.21 217 VAL A O 1
ATOM 3509 N N . SER A 1 220 ? 15.526 13.036 54.535 1.00 9.70 218 SER A N 1
ATOM 3510 C CA . SER A 1 220 ? 15.563 13.782 55.788 1.00 10.59 218 SER A CA 1
ATOM 3511 C C . SER A 1 220 ? 16.879 13.592 56.547 1.00 10.46 218 SER A C 1
ATOM 3512 O O . SER A 1 220 ? 17.237 14.416 57.386 1.00 12.92 218 SER A O 1
ATOM 3520 N N . ASP A 1 221 ? 17.587 12.506 56.255 1.00 10.36 219 ASP A N 1
ATOM 3521 C CA . ASP A 1 221 ? 18.831 12.206 56.952 1.00 12.10 219 ASP A CA 1
ATOM 3522 C C . ASP A 1 221 ? 20.029 12.875 56.310 1.00 12.50 219 ASP A C 1
ATOM 3523 O O . ASP A 1 221 ? 21.131 12.856 56.866 1.00 15.14 219 ASP A O 1
ATOM 3532 N N . LEU A 1 222 ? 19.816 13.478 55.148 1.00 13.51 220 LEU A N 1
ATOM 3533 C CA . LEU A 1 222 ? 20.868 14.240 54.492 1.00 11.62 220 LEU A CA 1
ATOM 3534 C C . LEU A 1 222 ? 20.938 15.636 55.064 1.00 14.28 220 LEU A C 1
ATOM 3535 O O . LEU A 1 222 ? 19.938 16.155 55.578 1.00 14.04 220 LEU A O 1
ATOM 3551 N N . ALA A 1 223 ? 22.117 16.244 54.960 1.00 14.25 221 ALA A N 1
ATOM 3552 C CA . ALA A 1 223 ? 22.268 17.653 55.301 1.00 17.79 221 ALA A CA 1
ATOM 3553 C C . ALA A 1 223 ? 21.361 18.463 54.380 1.00 14.95 221 ALA A C 1
ATOM 3554 O O . ALA A 1 223 ? 21.214 18.128 53.210 1.00 15.53 221 ALA A O 1
ATOM 3561 N N . PRO A 1 224 ? 20.768 19.549 54.898 1.00 19.65 222 PRO A N 1
ATOM 3562 C CA . PRO A 1 224 ? 19.848 20.337 54.076 1.00 19.94 222 PRO A CA 1
ATOM 3563 C C . PRO A 1 224 ? 20.362 20.652 52.667 1.00 17.35 222 PRO A C 1
ATOM 3564 O O . PRO A 1 224 ? 19.601 20.494 51.718 1.00 20.81 222 PRO A O 1
ATOM 3575 N N . LYS A 1 225 ? 21.623 21.036 52.514 1.00 23.85 223 LYS A N 1
ATOM 3576 C CA . LYS A 1 225 ? 22.096 21.471 51.203 1.00 23.42 223 LYS A CA 1
ATOM 3577 C C . LYS A 1 225 ? 22.210 20.286 50.235 1.00 21.21 223 LYS A C 1
ATOM 3578 O O . LYS A 1 225 ? 22.275 20.485 49.024 1.00 25.56 223 LYS A O 1
ATOM 3597 N N . ASP A 1 226 ? 22.256 19.063 50.765 1.00 16.62 224 ASP A N 1
ATOM 3598 C CA . ASP A 1 226 ? 22.447 17.871 49.932 1.00 16.77 224 ASP A CA 1
ATOM 3599 C C . ASP A 1 226 ? 21.132 17.215 49.514 1.00 13.59 224 ASP A C 1
ATOM 3600 O O . ASP A 1 226 ? 21.125 16.278 48.703 1.00 15.09 224 ASP A O 1
ATOM 3609 N N . ARG A 1 227 ? 20.024 17.693 50.066 1.00 16.14 225 ARG A N 1
ATOM 3610 C CA . ARG A 1 227 ? 18.738 17.040 49.847 1.00 18.05 225 ARG A CA 1
ATOM 3611 C C . ARG A 1 227 ? 18.203 17.305 48.450 1.00 16.23 225 ARG A C 1
ATOM 3612 O O . ARG A 1 227 ? 18.055 18.457 48.062 1.00 18.81 225 ARG A O 1
ATOM 3633 N N . PRO A 1 228 ? 17.878 16.245 47.688 1.00 12.88 226 PRO A N 1
ATOM 3634 C CA . PRO A 1 228 ? 17.063 16.487 46.497 1.00 12.53 226 PRO A CA 1
ATOM 3635 C C . PRO A 1 228 ? 15.727 17.054 46.916 1.00 12.46 226 PRO A C 1
ATOM 3636 O O . PRO A 1 228 ? 15.281 16.789 48.030 1.00 15.07 226 PRO A O 1
ATOM 3647 N N . GLU A 1 229 ? 15.113 17.832 46.041 1.00 13.18 227 GLU A N 1
ATOM 3648 C CA . GLU A 1 229 ? 13.820 18.439 46.323 1.00 12.83 227 GLU A CA 1
ATOM 3649 C C . GLU A 1 229 ? 12.824 17.904 45.307 1.00 11.17 227 GLU A C 1
ATOM 3650 O O . GLU A 1 229 ? 13.031 18.025 44.101 1.00 14.27 227 GLU A O 1
ATOM 3662 N N . ALA A 1 230 ? 11.746 17.305 45.808 1.00 12.47 228 ALA A N 1
ATOM 3663 C CA . ALA A 1 230 ? 10.742 16.689 44.948 1.00 12.32 228 ALA A CA 1
ATOM 3664 C C . ALA A 1 230 ? 9.396 17.382 45.069 1.00 9.57 228 ALA A C 1
ATOM 3665 O O . ALA A 1 230 ? 9.018 17.863 46.140 1.00 10.64 228 ALA A O 1
ATOM 3672 N N . TRP A 1 231 ? 8.699 17.434 43.950 1.00 10.53 229 TRP A N 1
ATOM 3673 C CA . TRP A 1 231 ? 7.351 17.978 43.911 1.00 9.07 229 TRP A CA 1
ATOM 3674 C C . TRP A 1 231 ? 6.487 17.026 43.125 1.00 9.47 229 TRP A C 1
ATOM 3675 O O . TRP A 1 231 ? 6.954 16.372 42.191 1.00 9.83 229 TRP A O 1
ATOM 3696 N N . VAL A 1 232 ? 5.222 16.966 43.511 1.00 7.47 230 VAL A N 1
ATOM 3697 C CA . VAL A 1 232 ? 4.218 16.136 42.854 1.00 8.10 230 VAL A CA 1
ATOM 3698 C C . VAL A 1 232 ? 3.073 17.045 42.492 1.00 8.59 230 VAL A C 1
ATOM 3699 O O . VAL A 1 232 ? 2.634 17.851 43.309 1.00 9.41 230 VAL A O 1
ATOM 3712 N N . MET A 1 233 ? 2.610 16.947 41.262 1.00 6.68 231 MET A N 1
ATOM 3713 C CA . MET A 1 233 ? 1.489 17.766 40.820 1.00 7.72 231 MET A CA 1
ATOM 3714 C C . MET A 1 233 ? 0.269 17.506 41.708 1.00 8.60 231 MET A C 1
ATOM 3715 O O . MET A 1 233 ? 0.003 16.393 42.133 1.00 8.85 231 MET A O 1
ATOM 3729 N N . ARG A 1 234 ? -0.444 18.578 42.028 1.00 7.71 232 ARG A N 1
ATOM 3730 C CA . ARG A 1 234 ? -1.649 18.506 42.837 1.00 8.19 232 ARG A CA 1
ATOM 3731 C C . ARG A 1 234 ? -2.818 18.033 41.980 1.00 9.00 232 ARG A C 1
ATOM 3732 O O . ARG A 1 234 ? -3.143 18.648 40.968 1.00 9.01 232 ARG A O 1
ATOM 3753 N N . ASN A 1 235 ? -3.415 16.911 42.366 1.00 10.06 233 ASN A N 1
ATOM 3754 C CA . ASN A 1 235 ? -4.454 16.316 41.558 1.00 9.19 233 ASN A CA 1
ATOM 3755 C C . ASN A 1 235 ? -5.681 17.196 41.516 1.00 9.57 233 ASN A C 1
ATOM 3756 O O . ASN A 1 235 ? -6.413 17.142 40.546 1.00 10.05 233 ASN A O 1
ATOM 3767 N N . ASP A 1 236 ? -5.864 18.027 42.543 1.00 9.55 234 ASP A N 1
ATOM 3768 C CA . ASP A 1 236 ? -7.043 18.879 42.644 1.00 10.46 234 ASP A CA 1
ATOM 3769 C C . ASP A 1 236 ? -6.803 20.266 42.044 1.00 12.13 234 ASP A C 1
ATOM 3770 O O . ASP A 1 236 ? -7.630 21.178 42.213 1.00 14.89 234 ASP A O 1
ATOM 3779 N N . GLY A 1 237 ? -5.686 20.428 41.347 1.00 11.05 235 GLY A N 1
ATOM 3780 C CA . GLY A 1 237 ? -5.371 21.693 40.713 1.00 9.82 235 GLY A CA 1
ATOM 3781 C C . GLY A 1 237 ? -5.654 21.666 39.224 1.00 8.98 235 GLY A C 1
ATOM 3782 O O . GLY A 1 237 ? -5.948 20.620 38.636 1.00 9.71 235 GLY A O 1
ATOM 3786 N N . PRO A 1 238 ? -5.558 22.833 38.582 1.00 9.55 236 PRO A N 1
ATOM 3787 C CA . PRO A 1 238 ? -5.965 22.932 37.179 1.00 9.94 236 PRO A CA 1
ATOM 3788 C C . PRO A 1 238 ? -4.992 22.311 36.198 1.00 7.64 236 PRO A C 1
ATOM 3789 O O . PRO A 1 238 ? -5.394 21.851 35.146 1.00 9.55 236 PRO A O 1
ATOM 3800 N N . MET A 1 239 ? -3.709 22.281 36.516 1.00 7.41 237 MET A N 1
ATOM 3801 C CA . MET A 1 239 ? -2.788 21.617 35.603 1.00 8.98 237 MET A CA 1
ATOM 3802 C C . MET A 1 239 ? -3.114 20.130 35.506 1.00 8.25 237 MET A C 1
ATOM 3803 O O . MET A 1 239 ? -3.008 19.529 34.443 1.00 8.60 237 MET A O 1
ATOM 3817 N N . PHE A 1 240 ? -3.511 19.531 36.617 1.00 8.11 238 PHE A N 1
ATOM 3818 C CA . PHE A 1 240 ? -3.850 18.125 36.556 1.00 6.48 238 PHE A CA 1
ATOM 3819 C C . PHE A 1 240 ? -5.152 17.926 35.773 1.00 8.62 238 PHE A C 1
ATOM 3820 O O . PHE A 1 240 ? -5.294 16.935 35.074 1.00 9.15 238 PHE A O 1
ATOM 3837 N N . SER A 1 241 ? -6.082 18.862 35.877 1.00 8.44 239 SER A N 1
ATOM 3838 C CA . SER A 1 241 ? -7.284 18.805 35.058 1.00 8.70 239 SER A CA 1
ATOM 3839 C C . SER A 1 241 ? -6.944 18.786 33.565 1.00 10.15 239 SER A C 1
ATOM 3840 O O . SER A 1 241 ? -7.532 18.043 32.779 1.00 11.05 239 SER A O 1
ATOM 3848 N N A LEU A 1 242 ? -5.984 19.622 33.183 0.54 8.44 240 LEU A N 1
ATOM 3849 N N B LEU A 1 242 ? -5.994 19.631 33.170 0.46 8.28 240 LEU A N 1
ATOM 3850 C CA A LEU A 1 242 ? -5.535 19.688 31.805 0.54 10.52 240 LEU A CA 1
ATOM 3851 C CA B LEU A 1 242 ? -5.551 19.685 31.782 0.46 8.95 240 LEU A CA 1
ATOM 3852 C C A LEU A 1 242 ? -4.827 18.403 31.397 0.54 8.95 240 LEU A C 1
ATOM 3853 C C B LEU A 1 242 ? -4.825 18.400 31.390 0.46 9.27 240 LEU A C 1
ATOM 3854 O O A LEU A 1 242 ? -4.977 17.928 30.276 0.54 9.88 240 LEU A O 1
ATOM 3855 O O B LEU A 1 242 ? -4.961 17.921 30.268 0.46 9.72 240 LEU A O 1
ATOM 3886 N N . PHE A 1 243 ? -4.034 17.857 32.309 1.00 9.41 241 PHE A N 1
ATOM 3887 C CA . PHE A 1 243 ? -3.358 16.585 32.084 1.00 9.81 241 PHE A CA 1
ATOM 3888 C C . PHE A 1 243 ? -4.363 15.468 31.817 1.00 10.02 241 PHE A C 1
ATOM 3889 O O . PHE A 1 243 ? -4.235 14.735 30.839 1.00 10.61 241 PHE A O 1
ATOM 3906 N N . LEU A 1 244 ? -5.399 15.365 32.638 1.00 9.07 242 LEU A N 1
ATOM 3907 C CA . LEU A 1 244 ? -6.429 14.351 32.424 1.00 10.98 242 LEU A CA 1
ATOM 3908 C C . LEU A 1 244 ? -7.142 14.575 31.102 1.00 12.76 242 LEU A C 1
ATOM 3909 O O . LEU A 1 244 ? -7.419 13.635 30.368 1.00 13.79 242 LEU A O 1
ATOM 3925 N N . ASP A 1 245 ? -7.446 15.831 30.795 1.00 12.52 243 ASP A N 1
ATOM 3926 C CA . ASP A 1 245 ? -8.074 16.147 29.520 1.00 12.86 243 ASP A CA 1
ATOM 3927 C C . ASP A 1 245 ? -7.247 15.630 28.359 1.00 14.00 243 ASP A C 1
ATOM 3928 O O . ASP A 1 245 ? -7.772 15.048 27.407 1.00 16.16 243 ASP A O 1
ATOM 3937 N N . ARG A 1 246 ? -5.952 15.907 28.432 1.00 13.69 244 ARG A N 1
ATOM 3938 C CA . ARG A 1 246 ? -5.020 15.584 27.371 1.00 16.12 244 ARG A CA 1
ATOM 3939 C C . ARG A 1 246 ? -4.849 14.065 27.254 1.00 16.54 244 ARG A C 1
ATOM 3940 O O . ARG A 1 246 ? -4.859 13.526 26.148 1.00 18.83 244 ARG A O 1
ATOM 3961 N N . MET A 1 247 ? -4.731 13.370 28.382 1.00 14.17 245 MET A N 1
ATOM 3962 C CA . MET A 1 247 ? -4.444 11.936 28.366 1.00 19.24 245 MET A CA 1
ATOM 3963 C C . MET A 1 247 ? -5.659 11.038 28.145 1.00 20.89 245 MET A C 1
ATOM 3964 O O . MET A 1 247 ? -5.528 9.955 27.576 1.00 20.65 245 MET A O 1
ATOM 3978 N N . GLY A 1 248 ? -6.832 11.470 28.598 1.00 17.79 246 GLY A N 1
ATOM 3979 C CA . GLY A 1 248 ? -8.066 10.732 28.372 1.00 20.88 246 GLY A CA 1
ATOM 3980 C C . GLY A 1 248 ? -8.799 10.340 29.639 1.00 15.47 246 GLY A C 1
ATOM 3981 O O . GLY A 1 248 ? -8.338 9.510 30.413 1.00 19.71 246 GLY A O 1
ATOM 3985 N N . ARG A 1 249 ? -9.980 10.918 29.833 1.00 16.37 247 ARG A N 1
ATOM 3986 C CA . ARG A 1 249 ? -10.726 10.736 31.078 1.00 16.99 247 ARG A CA 1
ATOM 3987 C C . ARG A 1 249 ? -11.604 9.487 31.087 1.00 20.38 247 ARG A C 1
ATOM 3988 O O . ARG A 1 249 ? -12.355 9.256 32.035 1.00 20.11 247 ARG A O 1
ATOM 4009 N N . ASP A 1 250 ? -11.493 8.681 30.038 1.00 18.48 248 ASP A N 1
ATOM 4010 C CA . ASP A 1 250 ? -12.126 7.374 30.004 1.00 21.63 248 ASP A CA 1
ATOM 4011 C C . ASP A 1 250 ? -11.218 6.307 30.610 1.00 28.46 248 ASP A C 1
ATOM 4012 O O . ASP A 1 250 ? -11.636 5.168 30.837 1.00 24.81 248 ASP A O 1
ATOM 4021 N N . LYS A 1 251 ? -9.983 6.699 30.906 1.00 21.17 249 LYS A N 1
ATOM 4022 C CA . LYS A 1 251 ? -8.986 5.766 31.417 1.00 24.47 249 LYS A CA 1
ATOM 4023 C C . LYS A 1 251 ? -9.104 5.542 32.912 1.00 20.86 249 LYS A C 1
ATOM 4024 O O . LYS A 1 251 ? -9.405 6.453 33.667 1.00 23.80 249 LYS A O 1
ATOM 4043 N N . ASP A 1 252 ? -8.843 4.314 33.330 1.00 30.08 250 ASP A N 1
ATOM 4044 C CA . ASP A 1 252 ? -8.748 3.997 34.739 1.00 24.76 250 ASP A CA 1
ATOM 4045 C C . ASP A 1 252 ? -7.403 4.517 35.252 1.00 21.25 250 ASP A C 1
ATOM 4046 O O . ASP A 1 252 ? -6.498 4.802 34.462 1.00 24.09 250 ASP A O 1
ATOM 4055 N N . VAL A 1 253 ? -7.273 4.633 36.568 1.00 21.76 251 VAL A N 1
ATOM 4056 C CA . VAL A 1 253 ? -6.100 5.230 37.182 1.00 19.70 251 VAL A CA 1
ATOM 4057 C C . VAL A 1 253 ? -4.803 4.556 36.712 1.00 16.06 251 VAL A C 1
ATOM 4058 O O . VAL A 1 253 ? -3.804 5.215 36.503 1.00 17.30 251 VAL A O 1
ATOM 4071 N N . CYS A 1 254 ? -4.826 3.252 36.501 1.00 14.39 252 CYS A N 1
ATOM 4072 C CA . CYS A 1 254 ? -3.603 2.557 36.118 1.00 17.24 252 CYS A CA 1
ATOM 4073 C C . CYS A 1 254 ? -3.304 2.625 34.621 1.00 22.36 252 CYS A C 1
ATOM 4074 O O . CYS A 1 254 ? -2.228 2.235 34.199 1.00 20.76 252 CYS A O 1
ATOM 4081 N N . SER A 1 255 ? -4.235 3.134 33.820 1.00 18.84 253 SER A N 1
ATOM 4082 C CA . SER A 1 255 ? -3.985 3.293 32.384 1.00 20.28 253 SER A CA 1
ATOM 4083 C C . SER A 1 255 ? -3.491 4.704 32.043 1.00 18.01 253 SER A C 1
ATOM 4084 O O . SER A 1 255 ? -3.026 4.964 30.937 1.00 22.41 253 SER A O 1
ATOM 4092 N N . LEU A 1 256 ? -3.574 5.603 33.013 1.00 15.10 254 LEU A N 1
ATOM 4093 C CA . LEU A 1 256 ? -2.985 6.925 32.887 1.00 13.96 254 LEU A CA 1
ATOM 4094 C C . LEU A 1 256 ? -1.498 6.858 33.231 1.00 12.59 254 LEU A C 1
ATOM 4095 O O . LEU A 1 256 ? -1.061 5.941 33.921 1.00 14.00 254 LEU A O 1
ATOM 4111 N N . PRO A 1 257 ? -0.721 7.845 32.781 1.00 12.64 255 PRO A N 1
ATOM 4112 C CA . PRO A 1 257 ? 0.621 7.962 33.340 1.00 12.18 255 PRO A CA 1
ATOM 4113 C C . PRO A 1 257 ? 0.520 8.249 34.824 1.00 9.64 255 PRO A C 1
ATOM 4114 O O . PRO A 1 257 ? -0.548 8.585 35.329 1.00 13.23 255 PRO A O 1
ATOM 4125 N N . GLN A 1 258 ? 1.629 8.159 35.527 1.00 9.37 256 GLN A N 1
ATOM 4126 C CA . GLN A 1 258 ? 1.632 8.594 36.903 1.00 8.68 256 GLN A CA 1
ATOM 4127 C C . GLN A 1 258 ? 1.404 10.098 36.968 1.00 10.14 256 GLN A C 1
ATOM 4128 O O . GLN A 1 258 ? 1.663 10.828 36.012 1.00 9.53 256 GLN A O 1
ATOM 4142 N N . THR A 1 259 ? 0.943 10.557 38.119 1.00 7.57 257 THR A N 1
ATOM 4143 C CA . THR A 1 259 ? 0.807 11.975 38.376 1.00 7.35 257 THR A CA 1
ATOM 4144 C C . THR A 1 259 ? 2.141 12.633 38.105 1.00 7.81 257 THR A C 1
ATOM 4145 O O . THR A 1 259 ? 3.145 12.191 38.623 1.00 7.93 257 THR A O 1
ATOM 4156 N N . PRO A 1 260 ? 2.162 13.698 37.287 1.00 7.51 258 PRO A N 1
ATOM 4157 C CA . PRO A 1 260 ? 3.456 14.323 37.018 1.00 7.56 258 PRO A CA 1
ATOM 4158 C C . PRO A 1 260 ? 4.198 14.662 38.291 1.00 7.60 258 PRO A C 1
ATOM 4159 O O . PRO A 1 260 ? 3.665 15.288 39.207 1.00 8.08 258 PRO A O 1
ATOM 4170 N N . SER A 1 261 ? 5.463 14.268 38.323 1.00 8.85 259 SER A N 1
ATOM 4171 C CA . SER A 1 261 ? 6.323 14.449 39.483 1.00 8.12 259 SER A CA 1
ATOM 4172 C C . SER A 1 261 ? 7.720 14.808 39.009 1.00 9.46 259 SER A C 1
ATOM 4173 O O . SER A 1 261 ? 8.134 14.408 37.925 1.00 10.09 259 SER A O 1
ATOM 4181 N N . VAL A 1 262 ? 8.434 15.564 39.813 1.00 9.95 260 VAL A N 1
ATOM 4182 C CA A VAL A 1 262 ? 9.776 15.989 39.445 0.43 10.06 260 VAL A CA 1
ATOM 4183 C CA B VAL A 1 262 ? 9.780 15.997 39.454 0.57 9.52 260 VAL A CA 1
ATOM 4184 C C . VAL A 1 262 ? 10.673 15.991 40.675 1.00 8.44 260 VAL A C 1
ATOM 4185 O O . VAL A 1 262 ? 10.243 16.323 41.777 1.00 10.69 260 VAL A O 1
ATOM 4208 N N . VAL A 1 263 ? 11.920 15.596 40.467 1.00 9.74 261 VAL A N 1
ATOM 4209 C CA . VAL A 1 263 ? 12.923 15.582 41.512 1.00 9.94 261 VAL A CA 1
ATOM 4210 C C . VAL A 1 263 ? 14.106 16.415 41.028 1.00 12.14 261 VAL A C 1
ATOM 4211 O O . VAL A 1 263 ? 14.607 16.208 39.925 1.00 13.18 261 VAL A O 1
ATOM 4224 N N . PHE A 1 264 ? 14.510 17.388 41.838 1.00 12.07 262 PHE A N 1
ATOM 4225 C CA . PHE A 1 264 ? 15.618 18.271 41.504 1.00 13.11 262 PHE A CA 1
ATOM 4226 C C . PHE A 1 264 ? 16.745 18.020 42.470 1.00 11.57 262 PHE A C 1
ATOM 4227 O O . PHE A 1 264 ? 16.572 18.139 43.676 1.00 16.77 262 PHE A O 1
ATOM 4244 N N . VAL A 1 265 ? 17.915 17.683 41.950 1.00 14.75 263 VAL A N 1
ATOM 4245 C CA . VAL A 1 265 ? 19.038 17.432 42.832 1.00 15.60 263 VAL A CA 1
ATOM 4246 C C . VAL A 1 265 ? 19.789 18.724 43.038 1.00 19.11 263 VAL A C 1
ATOM 4247 O O . VAL A 1 265 ? 19.645 19.678 42.264 1.00 16.43 263 VAL A O 1
ATOM 4260 N N . SER A 1 266 ? 20.583 18.734 44.099 1.00 16.17 264 SER A N 1
ATOM 4261 C CA . SER A 1 266 ? 21.334 19.907 44.497 1.00 15.97 264 SER A CA 1
ATOM 4262 C C . SER A 1 266 ? 22.427 20.255 43.498 1.00 16.60 264 SER A C 1
ATOM 4263 O O . SER A 1 266 ? 22.972 19.372 42.838 1.00 19.40 264 SER A O 1
ATOM 4271 N N . GLU A 1 267 ? 22.762 21.542 43.408 1.00 17.75 265 GLU A N 1
ATOM 4272 C CA . GLU A 1 267 ? 23.939 21.961 42.673 1.00 18.33 265 GLU A CA 1
ATOM 4273 C C . GLU A 1 267 ? 25.172 21.564 43.480 1.00 21.81 265 GLU A C 1
ATOM 4274 O O . GLU A 1 267 ? 25.075 21.303 44.685 1.00 21.73 265 GLU A O 1
ATOM 4286 N N . ASP A 1 268 ? 26.327 21.540 42.822 1.00 20.57 266 ASP A N 1
ATOM 4287 C CA . ASP A 1 268 ? 27.592 21.220 43.470 1.00 25.46 266 ASP A CA 1
ATOM 4288 C C . ASP A 1 268 ? 27.909 22.233 44.567 1.00 39.03 266 ASP A C 1
ATOM 4289 O O . ASP A 1 268 ? 27.570 23.414 44.447 1.00 38.79 266 ASP A O 1
ATOM 4298 N N . VAL B 1 3 ? 11.748 -17.526 66.293 1.00 50.62 1 VAL B N 1
ATOM 4299 C CA . VAL B 1 3 ? 11.773 -16.718 67.546 1.00 38.00 1 VAL B CA 1
ATOM 4300 C C . VAL B 1 3 ? 10.562 -17.010 68.428 1.00 35.17 1 VAL B C 1
ATOM 4301 O O . VAL B 1 3 ? 10.425 -16.418 69.498 1.00 44.23 1 VAL B O 1
ATOM 4314 N N . GLU B 1 4 ? 9.680 -17.906 67.982 1.00 36.09 2 GLU B N 1
ATOM 4315 C CA . GLU B 1 4 ? 8.598 -18.362 68.846 1.00 32.53 2 GLU B CA 1
ATOM 4316 C C . GLU B 1 4 ? 9.061 -19.625 69.549 1.00 34.15 2 GLU B C 1
ATOM 4317 O O . GLU B 1 4 ? 9.565 -20.564 68.928 1.00 43.40 2 GLU B O 1
ATOM 4329 N N . TYR B 1 5 ? 8.911 -19.616 70.863 1.00 25.05 3 TYR B N 1
ATOM 4330 C CA . TYR B 1 5 ? 9.280 -20.749 71.685 1.00 19.18 3 TYR B CA 1
ATOM 4331 C C . TYR B 1 5 ? 8.007 -21.284 72.327 1.00 18.75 3 TYR B C 1
ATOM 4332 O O . TYR B 1 5 ? 7.242 -20.525 72.920 1.00 26.71 3 TYR B O 1
ATOM 4350 N N . THR B 1 6 ? 7.786 -22.586 72.213 1.00 19.11 4 THR B N 1
ATOM 4351 C CA . THR B 1 6 ? 6.605 -23.209 72.803 1.00 19.80 4 THR B CA 1
ATOM 4352 C C . THR B 1 6 ? 6.817 -23.407 74.293 1.00 17.66 4 THR B C 1
ATOM 4353 O O . THR B 1 6 ? 7.952 -23.511 74.757 1.00 18.33 4 THR B O 1
ATOM 4364 N N . LYS B 1 7 ? 5.721 -23.454 75.040 1.00 17.98 5 LYS B N 1
ATOM 4365 C CA . LYS B 1 7 ? 5.799 -23.671 76.472 1.00 16.97 5 LYS B CA 1
ATOM 4366 C C . LYS B 1 7 ? 6.455 -25.018 76.731 1.00 20.01 5 LYS B C 1
ATOM 4367 O O . LYS B 1 7 ? 7.305 -25.143 77.615 1.00 18.54 5 LYS B O 1
ATOM 4386 N N . GLU B 1 8 ? 6.101 -26.005 75.917 1.00 22.17 6 GLU B N 1
ATOM 4387 C CA . GLU B 1 8 ? 6.674 -27.331 76.050 1.00 25.34 6 GLU B CA 1
ATOM 4388 C C . GLU B 1 8 ? 8.191 -27.292 75.877 1.00 22.77 6 GLU B C 1
ATOM 4389 O O . GLU B 1 8 ? 8.922 -27.835 76.698 1.00 21.34 6 GLU B O 1
ATOM 4401 N N . SER B 1 9 ? 8.670 -26.612 74.840 1.00 19.68 7 SER B N 1
ATOM 4402 C CA . SER B 1 9 ? 10.104 -26.620 74.546 1.00 20.97 7 SER B CA 1
ATOM 4403 C C . SER B 1 9 ? 10.880 -25.868 75.613 1.00 25.05 7 SER B C 1
ATOM 4404 O O . SER B 1 9 ? 12.030 -26.198 75.901 1.00 19.93 7 SER B O 1
ATOM 4412 N N . VAL B 1 10 ? 10.251 -24.846 76.186 1.00 15.16 8 VAL B N 1
ATOM 4413 C CA . VAL B 1 10 ? 10.879 -24.054 77.222 1.00 12.81 8 VAL B CA 1
ATOM 4414 C C . VAL B 1 10 ? 10.926 -24.824 78.535 1.00 15.92 8 VAL B C 1
ATOM 4415 O O . VAL B 1 10 ? 11.944 -24.845 79.204 1.00 14.60 8 VAL B O 1
ATOM 4428 N N . GLN B 1 11 ? 9.825 -25.465 78.905 1.00 17.52 9 GLN B N 1
ATOM 4429 C CA . GLN B 1 11 ? 9.793 -26.240 80.146 1.00 16.36 9 GLN B CA 1
ATOM 4430 C C . GLN B 1 11 ? 10.696 -27.459 80.100 1.00 19.86 9 GLN B C 1
ATOM 4431 O O . GLN B 1 11 ? 11.179 -27.917 81.132 1.00 25.47 9 GLN B O 1
ATOM 4445 N N . ALA B 1 12 ? 10.904 -28.006 78.911 1.00 17.34 10 ALA B N 1
ATOM 4446 C CA . ALA B 1 12 ? 11.737 -29.188 78.770 1.00 20.84 10 ALA B CA 1
ATOM 4447 C C . ALA B 1 12 ? 13.223 -28.857 78.829 1.00 15.90 10 ALA B C 1
ATOM 4448 O O . ALA B 1 12 ? 14.058 -29.764 78.805 1.00 19.19 10 ALA B O 1
ATOM 4455 N N . ASP B 1 13 ? 13.562 -27.568 78.875 1.00 14.33 11 ASP B N 1
ATOM 4456 C CA . ASP B 1 13 ? 14.944 -27.151 78.639 1.00 14.38 11 ASP B CA 1
ATOM 4457 C C . ASP B 1 13 ? 15.442 -26.129 79.649 1.00 12.65 11 ASP B C 1
ATOM 4458 O O . ASP B 1 13 ? 15.736 -24.989 79.292 1.00 12.20 11 ASP B O 1
ATOM 4467 N N . PRO B 1 14 ? 15.575 -26.544 80.914 1.00 12.99 12 PRO B N 1
ATOM 4468 C CA . PRO B 1 14 ? 16.011 -25.595 81.947 1.00 12.12 12 PRO B CA 1
ATOM 4469 C C . PRO B 1 14 ? 17.447 -25.087 81.766 1.00 12.15 12 PRO B C 1
ATOM 4470 O O . PRO B 1 14 ? 17.780 -24.063 82.344 1.00 16.21 12 PRO B O 1
ATOM 4481 N N . GLU B 1 15 ? 18.280 -25.758 80.975 1.00 13.67 13 GLU B N 1
ATOM 4482 C CA . GLU B 1 15 ? 19.634 -25.261 80.725 1.00 13.30 13 GLU B CA 1
ATOM 4483 C C . GLU B 1 15 ? 19.598 -23.952 79.947 1.00 12.56 13 GLU B C 1
ATOM 4484 O O . GLU B 1 15 ? 20.524 -23.145 80.019 1.00 16.71 13 GLU B O 1
ATOM 4496 N N . ASN B 1 16 ? 18.518 -23.734 79.209 1.00 11.46 14 ASN B N 1
ATOM 4497 C CA . ASN B 1 16 ? 18.424 -22.577 78.343 1.00 10.89 14 ASN B CA 1
ATOM 4498 C C . ASN B 1 16 ? 17.375 -21.579 78.775 1.00 9.80 14 ASN B C 1
ATOM 4499 O O . ASN B 1 16 ? 17.365 -20.484 78.249 1.00 9.49 14 ASN B O 1
ATOM 4510 N N . TRP B 1 17 ? 16.536 -21.932 79.741 1.00 10.74 15 TRP B N 1
ATOM 4511 C CA . TRP B 1 17 ? 15.431 -21.061 80.152 1.00 8.85 15 TRP B CA 1
ATOM 4512 C C . TRP B 1 17 ? 15.312 -20.959 81.663 1.00 10.96 15 TRP B C 1
ATOM 4513 O O . TRP B 1 17 ? 15.309 -21.969 82.381 1.00 13.74 15 TRP B O 1
ATOM 4534 N N . ARG B 1 18 ? 15.192 -19.710 82.114 1.00 10.15 16 ARG B N 1
ATOM 4535 C CA . ARG B 1 18 ? 15.030 -19.355 83.522 1.00 10.24 16 ARG B CA 1
ATOM 4536 C C . ARG B 1 18 ? 13.601 -18.923 83.830 1.00 9.74 16 ARG B C 1
ATOM 4537 O O . ARG B 1 18 ? 13.050 -18.074 83.142 1.00 10.26 16 ARG B O 1
ATOM 4558 N N . SER B 1 19 ? 13.012 -19.511 84.855 1.00 10.96 17 SER B N 1
ATOM 4559 C CA . SER B 1 19 ? 11.665 -19.173 85.255 1.00 8.96 17 SER B CA 1
ATOM 4560 C C . SER B 1 19 ? 11.689 -17.874 86.042 1.00 11.91 17 SER B C 1
ATOM 4561 O O . SER B 1 19 ? 12.493 -17.709 86.946 1.00 14.70 17 SER B O 1
ATOM 4569 N N . VAL B 1 20 ? 10.824 -16.947 85.654 1.00 9.52 18 VAL B N 1
ATOM 4570 C CA . VAL B 1 20 ? 10.739 -15.656 86.318 1.00 8.98 18 VAL B CA 1
ATOM 4571 C C . VAL B 1 20 ? 9.926 -15.818 87.602 1.00 9.98 18 VAL B C 1
ATOM 4572 O O . VAL B 1 20 ? 8.843 -16.387 87.585 1.00 11.57 18 VAL B O 1
ATOM 4585 N N . ASP B 1 21 ? 10.475 -15.329 88.705 1.00 10.49 19 ASP B N 1
ATOM 4586 C CA . ASP B 1 21 ? 9.798 -15.276 89.992 1.00 11.38 19 ASP B CA 1
ATOM 4587 C C . ASP B 1 21 ? 8.522 -14.428 89.860 1.00 12.23 19 ASP B C 1
ATOM 4588 O O . ASP B 1 21 ? 8.601 -13.293 89.390 1.00 11.96 19 ASP B O 1
ATOM 4597 N N . PRO B 1 22 ? 7.352 -14.969 90.245 1.00 11.33 20 PRO B N 1
ATOM 4598 C CA . PRO B 1 22 ? 6.132 -14.163 90.115 1.00 11.84 20 PRO B CA 1
ATOM 4599 C C . PRO B 1 22 ? 6.166 -12.866 90.895 1.00 10.82 20 PRO B C 1
ATOM 4600 O O . PRO B 1 22 ? 5.484 -11.931 90.499 1.00 9.89 20 PRO B O 1
ATOM 4611 N N . ASP B 1 23 ? 6.943 -12.793 91.967 1.00 10.37 21 ASP B N 1
ATOM 4612 C CA . ASP B 1 23 ? 7.048 -11.546 92.718 1.00 9.23 21 ASP B CA 1
ATOM 4613 C C . ASP B 1 23 ? 7.985 -10.560 92.009 1.00 11.64 21 ASP B C 1
ATOM 4614 O O . ASP B 1 23 ? 8.103 -9.408 92.422 1.00 11.34 21 ASP B O 1
ATOM 4623 N N . ASN B 1 24 ? 8.626 -11.000 90.928 1.00 8.66 22 ASN B N 1
ATOM 4624 C CA . ASN B 1 24 ? 9.426 -10.102 90.092 1.00 8.62 22 ASN B CA 1
ATOM 4625 C C . ASN B 1 24 ? 8.735 -9.793 88.776 1.00 8.15 22 ASN B C 1
ATOM 4626 O O . ASN B 1 24 ? 9.365 -9.274 87.870 1.00 10.14 22 ASN B O 1
ATOM 4637 N N . LEU B 1 25 ? 7.451 -10.103 88.656 1.00 8.28 23 LEU B N 1
ATOM 4638 C CA . LEU B 1 25 ? 6.761 -9.976 87.378 1.00 8.38 23 LEU B CA 1
ATOM 4639 C C . LEU B 1 25 ? 5.550 -9.091 87.556 1.00 7.11 23 LEU B C 1
ATOM 4640 O O . LEU B 1 25 ? 4.704 -9.372 88.391 1.00 10.19 23 LEU B O 1
ATOM 4656 N N . VAL B 1 26 ? 5.513 -8.006 86.789 1.00 9.25 24 VAL B N 1
ATOM 4657 C CA . VAL B 1 26 ? 4.457 -7.019 86.865 1.00 7.95 24 VAL B CA 1
ATOM 4658 C C . VAL B 1 26 ? 3.748 -6.940 85.536 1.00 8.84 24 VAL B C 1
ATOM 4659 O O . VAL B 1 26 ? 4.379 -6.919 84.472 1.00 9.08 24 VAL B O 1
ATOM 4672 N N . ILE B 1 27 ? 2.429 -6.888 85.594 1.00 8.53 25 ILE B N 1
ATOM 4673 C CA . ILE B 1 27 ? 1.611 -6.734 84.407 1.00 9.85 25 ILE B CA 1
ATOM 4674 C C . ILE B 1 27 ? 1.130 -5.295 84.331 1.00 8.63 25 ILE B C 1
ATOM 4675 O O . ILE B 1 27 ? 0.407 -4.860 85.211 1.00 9.81 25 ILE B O 1
ATOM 4691 N N . PHE B 1 28 ? 1.568 -4.568 83.309 1.00 7.88 26 PHE B N 1
ATOM 4692 C CA . PHE B 1 28 ? 1.059 -3.227 83.016 1.00 9.65 26 PHE B CA 1
ATOM 4693 C C . PHE B 1 28 ? 0.112 -3.357 81.856 1.00 8.97 26 PHE B C 1
ATOM 4694 O O . PHE B 1 28 ? 0.552 -3.567 80.716 1.00 11.86 26 PHE B O 1
ATOM 4711 N N . GLU B 1 29 ? -1.182 -3.244 82.113 1.00 8.53 27 GLU B N 1
ATOM 4712 C CA . GLU B 1 29 ? -2.163 -3.223 81.040 1.00 10.03 27 GLU B CA 1
ATOM 4713 C C . GLU B 1 29 ? -2.367 -1.797 80.606 1.00 7.33 27 GLU B C 1
ATOM 4714 O O . GLU B 1 29 ? -2.732 -0.950 81.428 1.00 10.27 27 GLU B O 1
ATOM 4726 N N . THR B 1 30 ? -2.116 -1.521 79.329 1.00 7.44 28 THR B N 1
ATOM 4727 C CA . THR B 1 30 ? -2.224 -0.171 78.788 1.00 9.97 28 THR B CA 1
ATOM 4728 C C . THR B 1 30 ? -3.270 -0.133 77.697 1.00 8.83 28 THR B C 1
ATOM 4729 O O . THR B 1 30 ? -3.698 -1.187 77.203 1.00 9.63 28 THR B O 1
ATOM 4740 N N . THR B 1 31 ? -3.649 1.074 77.272 1.00 9.46 29 THR B N 1
ATOM 4741 C CA . THR B 1 31 ? -4.615 1.204 76.198 1.00 10.67 29 THR B CA 1
ATOM 4742 C C . THR B 1 31 ? -4.017 0.865 74.828 1.00 10.46 29 THR B C 1
ATOM 4743 O O . THR B 1 31 ? -4.731 0.903 73.836 1.00 10.96 29 THR B O 1
ATOM 4754 N N . LYS B 1 32 ? -2.731 0.508 74.776 1.00 10.11 30 LYS B N 1
ATOM 4755 C CA . LYS B 1 32 ? -2.135 -0.022 73.541 1.00 10.03 30 LYS B CA 1
ATOM 4756 C C . LYS B 1 32 ? -1.796 -1.511 73.654 1.00 8.66 30 LYS B C 1
ATOM 4757 O O . LYS B 1 32 ? -1.264 -2.094 72.713 1.00 12.67 30 LYS B O 1
ATOM 4776 N N . GLY B 1 33 ? -2.107 -2.118 74.788 1.00 9.27 31 GLY B N 1
ATOM 4777 C CA . GLY B 1 33 ? -1.804 -3.524 75.001 1.00 8.40 31 GLY B CA 1
ATOM 4778 C C . GLY B 1 33 ? -1.040 -3.770 76.274 1.00 8.64 31 GLY B C 1
ATOM 4779 O O . GLY B 1 33 ? -0.802 -2.854 77.075 1.00 10.35 31 GLY B O 1
ATOM 4783 N N . VAL B 1 34 ? -0.627 -5.018 76.456 1.00 8.90 32 VAL B N 1
ATOM 4784 C CA . VAL B 1 34 ? -0.022 -5.415 77.720 1.00 9.08 32 VAL B CA 1
ATOM 4785 C C . VAL B 1 34 ? 1.493 -5.354 77.663 1.00 9.65 32 VAL B C 1
ATOM 4786 O O . VAL B 1 34 ? 2.111 -5.621 76.640 1.00 10.38 32 VAL B O 1
ATOM 4799 N N . VAL B 1 35 ? 2.061 -4.978 78.797 1.00 8.16 33 VAL B N 1
ATOM 4800 C CA . VAL B 1 35 ? 3.496 -4.932 78.996 1.00 9.27 33 VAL B CA 1
ATOM 4801 C C . VAL B 1 35 ? 3.805 -5.774 80.226 1.00 9.04 33 VAL B C 1
ATOM 4802 O O . VAL B 1 35 ? 3.309 -5.506 81.328 1.00 9.44 33 VAL B O 1
ATOM 4815 N N . TYR B 1 36 ? 4.626 -6.805 80.048 1.00 7.62 34 TYR B N 1
ATOM 4816 C CA . TYR B 1 36 ? 5.092 -7.623 81.158 1.00 8.32 34 TYR B CA 1
ATOM 4817 C C . TYR B 1 36 ? 6.488 -7.202 81.527 1.00 8.34 34 TYR B C 1
ATOM 4818 O O . TYR B 1 36 ? 7.389 -7.272 80.686 1.00 9.85 34 TYR B O 1
ATOM 4836 N N . ILE B 1 37 ? 6.674 -6.778 82.771 1.00 8.93 35 ILE B N 1
ATOM 4837 C CA . ILE B 1 37 ? 7.961 -6.257 83.244 1.00 7.49 35 ILE B CA 1
ATOM 4838 C C . ILE B 1 37 ? 8.555 -7.194 84.269 1.00 7.14 35 ILE B C 1
ATOM 4839 O O . ILE B 1 37 ? 7.881 -7.591 85.214 1.00 9.00 35 ILE B O 1
ATOM 4855 N N . GLU B 1 38 ? 9.817 -7.558 84.073 1.00 6.60 36 GLU B N 1
ATOM 4856 C CA . GLU B 1 38 ? 10.556 -8.252 85.109 1.00 8.98 36 GLU B CA 1
ATOM 4857 C C . GLU B 1 38 ? 11.340 -7.230 85.913 1.00 7.91 36 GLU B C 1
ATOM 4858 O O . GLU B 1 38 ? 12.115 -6.447 85.363 1.00 8.52 36 GLU B O 1
ATOM 4870 N N . LEU B 1 39 ? 11.152 -7.266 87.223 1.00 8.31 37 LEU B N 1
ATOM 4871 C CA . LEU B 1 39 ? 11.897 -6.440 88.163 1.00 8.05 37 LEU B CA 1
ATOM 4872 C C . LEU B 1 39 ? 13.295 -6.999 88.351 1.00 8.69 37 LEU B C 1
ATOM 4873 O O . LEU B 1 39 ? 13.494 -8.213 88.320 1.00 8.50 37 LEU B O 1
ATOM 4889 N N . ALA B 1 40 ? 14.242 -6.110 88.609 1.00 9.15 38 ALA B N 1
ATOM 4890 C CA . ALA B 1 40 ? 15.649 -6.468 88.759 1.00 8.72 38 ALA B CA 1
ATOM 4891 C C . ALA B 1 40 ? 16.194 -6.110 90.160 1.00 10.40 38 ALA B C 1
ATOM 4892 O O . ALA B 1 40 ? 16.896 -5.115 90.318 1.00 10.08 38 ALA B O 1
ATOM 4899 N N . PRO B 1 41 ? 15.885 -6.935 91.176 1.00 9.49 39 PRO B N 1
ATOM 4900 C CA . PRO B 1 41 ? 16.214 -6.584 92.567 1.00 9.58 39 PRO B CA 1
ATOM 4901 C C . PRO B 1 41 ? 17.707 -6.501 92.841 1.00 10.43 39 PRO B C 1
ATOM 4902 O O . PRO B 1 41 ? 18.102 -5.797 93.758 1.00 14.52 39 PRO B O 1
ATOM 4913 N N . GLU B 1 42 ? 18.521 -7.216 92.082 1.00 10.99 40 GLU B N 1
ATOM 4914 C CA . GLU B 1 42 ? 19.965 -7.168 92.309 1.00 11.78 40 GLU B CA 1
ATOM 4915 C C . GLU B 1 42 ? 20.572 -5.882 91.754 1.00 15.78 40 GLU B C 1
ATOM 4916 O O . GLU B 1 42 ? 21.710 -5.530 92.077 1.00 17.23 40 GLU B O 1
ATOM 4928 N N . ILE B 1 43 ? 19.820 -5.196 90.905 1.00 10.55 41 ILE B N 1
ATOM 4929 C CA . ILE B 1 43 ? 20.277 -3.972 90.256 1.00 12.58 41 ILE B CA 1
ATOM 4930 C C . ILE B 1 43 ? 19.790 -2.733 90.999 1.00 12.09 41 ILE B C 1
ATOM 4931 O O . ILE B 1 43 ? 20.556 -1.793 91.206 1.00 12.86 41 ILE B O 1
ATOM 4947 N N . ALA B 1 44 ? 18.526 -2.740 91.413 1.00 8.81 42 ALA B N 1
ATOM 4948 C CA . ALA B 1 44 ? 17.927 -1.585 92.098 1.00 10.22 42 ALA B CA 1
ATOM 4949 C C . ALA B 1 44 ? 16.943 -2.076 93.158 1.00 8.22 42 ALA B C 1
ATOM 4950 O O . ALA B 1 44 ? 15.720 -2.017 92.970 1.00 9.25 42 ALA B O 1
ATOM 4957 N N . PRO B 1 45 ? 17.471 -2.615 94.264 1.00 9.76 43 PRO B N 1
ATOM 4958 C CA . PRO B 1 45 ? 16.619 -3.298 95.244 1.00 10.79 43 PRO B CA 1
ATOM 4959 C C . PRO B 1 45 ? 15.527 -2.411 95.832 1.00 11.07 43 PRO B C 1
ATOM 4960 O O . PRO B 1 45 ? 14.387 -2.846 96.000 1.00 11.23 43 PRO B O 1
ATOM 4971 N N . ASN B 1 46 ? 15.864 -1.171 96.161 1.00 9.55 44 ASN B N 1
ATOM 4972 C CA . ASN B 1 46 ? 14.882 -0.306 96.792 1.00 10.44 44 ASN B CA 1
ATOM 4973 C C . ASN B 1 46 ? 13.819 0.160 95.813 1.00 9.61 44 ASN B C 1
ATOM 4974 O O . ASN B 1 46 ? 12.653 0.303 96.181 1.00 11.61 44 ASN B O 1
ATOM 4985 N N . HIS B 1 47 ? 14.193 0.348 94.553 1.00 9.54 45 HIS B N 1
ATOM 4986 C CA . HIS B 1 47 ? 13.208 0.687 93.527 1.00 9.45 45 HIS B CA 1
ATOM 4987 C C . HIS B 1 47 ? 12.265 -0.474 93.247 1.00 9.59 45 HIS B C 1
ATOM 4988 O O . HIS B 1 47 ? 11.079 -0.271 93.084 1.00 9.47 45 HIS B O 1
ATOM 5002 N N . VAL B 1 48 ? 12.770 -1.694 93.205 1.00 8.08 46 VAL B N 1
ATOM 5003 C CA . VAL B 1 48 ? 11.891 -2.837 92.981 1.00 9.53 46 VAL B CA 1
ATOM 5004 C C . VAL B 1 48 ? 10.862 -2.928 94.128 1.00 9.16 46 VAL B C 1
ATOM 5005 O O . VAL B 1 48 ? 9.676 -3.152 93.905 1.00 9.87 46 VAL B O 1
ATOM 5018 N N . ALA B 1 49 ? 11.308 -2.707 95.358 1.00 9.16 47 ALA B N 1
ATOM 5019 C CA . ALA B 1 49 ? 10.390 -2.694 96.491 1.00 9.61 47 ALA B CA 1
ATOM 5020 C C . ALA B 1 49 ? 9.369 -1.564 96.349 1.00 9.27 47 ALA B C 1
ATOM 5021 O O . ALA B 1 49 ? 8.187 -1.739 96.609 1.00 10.42 47 ALA B O 1
ATOM 5028 N N . GLN B 1 50 ? 9.843 -0.410 95.915 1.00 9.92 48 GLN B N 1
ATOM 5029 C CA . GLN B 1 50 ? 8.978 0.730 95.690 1.00 9.05 48 GLN B CA 1
ATOM 5030 C C . GLN B 1 50 ? 7.893 0.426 94.673 1.00 8.81 48 GLN B C 1
ATOM 5031 O O . GLN B 1 50 ? 6.711 0.707 94.896 1.00 8.74 48 GLN B O 1
ATOM 5045 N N . ILE B 1 51 ? 8.275 -0.165 93.552 1.00 9.31 49 ILE B N 1
ATOM 5046 C CA . ILE B 1 51 ? 7.301 -0.460 92.519 1.00 7.29 49 ILE B CA 1
ATOM 5047 C C . ILE B 1 51 ? 6.267 -1.460 93.030 1.00 8.39 49 ILE B C 1
ATOM 5048 O O . ILE B 1 51 ? 5.073 -1.294 92.816 1.00 8.35 49 ILE B O 1
ATOM 5064 N N . ARG B 1 52 ? 6.710 -2.506 93.723 1.00 8.41 50 ARG B N 1
ATOM 5065 C CA . ARG B 1 52 ? 5.740 -3.448 94.273 1.00 8.63 50 ARG B CA 1
ATOM 5066 C C . ARG B 1 52 ? 4.720 -2.744 95.167 1.00 8.02 50 ARG B C 1
ATOM 5067 O O . ARG B 1 52 ? 3.516 -3.005 95.100 1.00 9.80 50 ARG B O 1
ATOM 5088 N N . LYS B 1 53 ? 5.225 -1.874 96.029 1.00 9.05 51 LYS B N 1
ATOM 5089 C CA . LYS B 1 53 ? 4.426 -1.124 96.969 1.00 11.09 51 LYS B CA 1
ATOM 5090 C C . LYS B 1 53 ? 3.422 -0.256 96.220 1.00 10.65 51 LYS B C 1
ATOM 5091 O O . LYS B 1 53 ? 2.229 -0.299 96.506 1.00 10.43 51 LYS B O 1
ATOM 5110 N N . VAL B 1 54 ? 3.903 0.504 95.240 1.00 8.41 52 VAL B N 1
ATOM 5111 C CA . VAL B 1 54 ? 3.008 1.413 94.543 1.00 13.04 52 VAL B CA 1
ATOM 5112 C C . VAL B 1 54 ? 1.965 0.608 93.769 1.00 8.66 52 VAL B C 1
ATOM 5113 O O . VAL B 1 54 ? 0.788 0.931 93.778 1.00 9.30 52 VAL B O 1
ATOM 5126 N N . VAL B 1 55 ? 2.382 -0.466 93.119 1.00 8.33 53 VAL B N 1
ATOM 5127 C CA . VAL B 1 55 ? 1.419 -1.300 92.414 1.00 9.21 53 VAL B CA 1
ATOM 5128 C C . VAL B 1 55 ? 0.308 -1.756 93.348 1.00 9.14 53 VAL B C 1
ATOM 5129 O O . VAL B 1 55 ? -0.869 -1.643 93.015 1.00 9.77 53 VAL B O 1
ATOM 5142 N N . ARG B 1 56 ? 0.683 -2.215 94.541 1.00 9.66 54 ARG B N 1
ATOM 5143 C CA . ARG B 1 56 ? -0.262 -2.799 95.476 1.00 9.52 54 ARG B CA 1
ATOM 5144 C C . ARG B 1 56 ? -1.189 -1.774 96.125 1.00 8.98 54 ARG B C 1
ATOM 5145 O O . ARG B 1 56 ? -2.175 -2.166 96.736 1.00 11.20 54 ARG B O 1
ATOM 5166 N N . THR B 1 57 ? -0.913 -0.475 95.971 1.00 9.76 55 THR B N 1
ATOM 5167 C CA . THR B 1 57 ? -1.882 0.548 96.395 1.00 11.75 55 THR B CA 1
ATOM 5168 C C . THR B 1 57 ? -3.050 0.704 95.437 1.00 9.19 55 THR B C 1
ATOM 5169 O O . THR B 1 57 ? -4.041 1.333 95.775 1.00 11.42 55 THR B O 1
ATOM 5180 N N . GLY B 1 58 ? -2.878 0.197 94.224 1.00 10.38 56 GLY B N 1
ATOM 5181 C CA . GLY B 1 58 ? -3.856 0.361 93.169 1.00 9.87 56 GLY B CA 1
ATOM 5182 C C . GLY B 1 58 ? -3.775 1.709 92.472 1.00 10.25 56 GLY B C 1
ATOM 5183 O O . GLY B 1 58 ? -4.496 1.962 91.511 1.00 12.04 56 GLY B O 1
ATOM 5187 N N . LEU B 1 59 ? -2.891 2.578 92.946 1.00 8.79 57 LEU B N 1
ATOM 5188 C CA . LEU B 1 59 ? -2.907 3.966 92.493 1.00 9.93 57 LEU B CA 1
ATOM 5189 C C . LEU B 1 59 ? -2.339 4.196 91.095 1.00 10.73 57 LEU B C 1
ATOM 5190 O O . LEU B 1 59 ? -2.539 5.266 90.536 1.00 10.81 57 LEU B O 1
ATOM 5206 N N . TYR B 1 60 ? -1.632 3.232 90.514 1.00 9.31 58 TYR B N 1
ATOM 5207 C CA . TYR B 1 60 ? -1.187 3.400 89.131 1.00 9.68 58 TYR B CA 1
ATOM 5208 C C . TYR B 1 60 ? -2.347 3.297 88.152 1.00 11.24 58 TYR B C 1
ATOM 5209 O O . TYR B 1 60 ? -2.239 3.749 87.006 1.00 12.26 58 TYR B O 1
ATOM 5227 N N . SER B 1 61 ? -3.448 2.686 88.567 1.00 10.11 59 SER B N 1
ATOM 5228 C CA . SER B 1 61 ? -4.547 2.475 87.643 1.00 12.37 59 SER B CA 1
ATOM 5229 C C . SER B 1 61 ? -5.136 3.801 87.199 1.00 10.27 59 SER B C 1
ATOM 5230 O O . SER B 1 61 ? -5.509 4.660 88.004 1.00 12.56 59 SER B O 1
ATOM 5238 N N . GLY B 1 62 ? -5.246 3.968 85.888 1.00 9.88 60 GLY B N 1
ATOM 5239 C CA . GLY B 1 62 ? -5.766 5.195 85.326 1.00 11.93 60 GLY B CA 1
ATOM 5240 C C . GLY B 1 62 ? -4.739 6.290 85.111 1.00 10.30 60 GLY B C 1
ATOM 5241 O O . GLY B 1 62 ? -5.070 7.338 84.584 1.00 11.95 60 GLY B O 1
ATOM 5245 N N . THR B 1 63 ? -3.489 6.075 85.495 1.00 10.34 61 THR B N 1
ATOM 5246 C CA . THR B 1 63 ? -2.482 7.115 85.249 1.00 9.21 61 THR B CA 1
ATOM 5247 C C . THR B 1 63 ? -2.186 7.199 83.762 1.00 7.83 61 THR B C 1
ATOM 5248 O O . THR B 1 63 ? -2.222 6.215 83.040 1.00 10.79 61 THR B O 1
ATOM 5259 N N . LYS B 1 64 ? -1.885 8.411 83.310 1.00 9.68 62 LYS B N 1
ATOM 5260 C CA . LYS B 1 64 ? -1.659 8.686 81.904 1.00 10.59 62 LYS B CA 1
ATOM 5261 C C . LYS B 1 64 ? -0.231 8.385 81.492 1.00 10.66 62 LYS B C 1
ATOM 5262 O O . LYS B 1 64 ? 0.690 8.434 82.317 1.00 12.71 62 LYS B O 1
ATOM 5281 N N . PHE B 1 65 ? -0.026 8.153 80.200 1.00 9.08 63 PHE B N 1
ATOM 5282 C CA . PHE B 1 65 ? 1.315 8.267 79.630 1.00 10.12 63 PHE B CA 1
ATOM 5283 C C . PHE B 1 65 ? 1.414 9.689 79.112 1.00 8.51 63 PHE B C 1
ATOM 5284 O O . PHE B 1 65 ? 1.118 9.978 77.950 1.00 9.51 63 PHE B O 1
ATOM 5301 N N . HIS B 1 66 ? 1.799 10.584 80.014 1.00 11.62 64 HIS B N 1
ATOM 5302 C CA . HIS B 1 66 ? 1.656 12.020 79.802 1.00 11.69 64 HIS B CA 1
ATOM 5303 C C . HIS B 1 66 ? 2.849 12.685 79.111 1.00 10.67 64 HIS B C 1
ATOM 5304 O O . HIS B 1 66 ? 2.737 13.828 78.687 1.00 13.34 64 HIS B O 1
ATOM 5318 N N . ARG B 1 67 ? 3.978 11.992 79.005 0.90 10.08 65 ARG B N 1
ATOM 5319 C CA A ARG B 1 67 ? 5.127 12.519 78.286 0.50 11.39 65 ARG B CA 1
ATOM 5320 C CA C ARG B 1 67 ? 5.119 12.518 78.269 0.50 13.12 65 ARG B CA 1
ATOM 5321 C C . ARG B 1 67 ? 5.724 11.383 77.488 0.98 9.31 65 ARG B C 1
ATOM 5322 O O . ARG B 1 67 ? 6.299 10.469 78.060 0.88 9.42 65 ARG B O 1
ATOM 5361 N N . VAL B 1 68 ? 5.560 11.446 76.177 1.00 9.66 66 VAL B N 1
ATOM 5362 C CA . VAL B 1 68 ? 5.998 10.384 75.299 1.00 9.72 66 VAL B CA 1
ATOM 5363 C C . VAL B 1 68 ? 6.752 11.028 74.157 1.00 10.87 66 VAL B C 1
ATOM 5364 O O . VAL B 1 68 ? 6.214 11.852 73.434 1.00 11.22 66 VAL B O 1
ATOM 5377 N N . ILE B 1 69 ? 8.016 10.634 74.013 1.00 10.66 67 ILE B N 1
ATOM 5378 C CA . ILE B 1 69 ? 8.925 11.245 73.064 1.00 12.26 67 ILE B CA 1
ATOM 5379 C C . ILE B 1 69 ? 9.422 10.172 72.111 1.00 12.41 67 ILE B C 1
ATOM 5380 O O . ILE B 1 69 ? 10.015 9.170 72.537 1.00 11.18 67 ILE B O 1
ATOM 5396 N N . SER B 1 70 ? 9.171 10.383 70.824 1.00 14.28 68 SER B N 1
ATOM 5397 C CA . SER B 1 70 ? 9.575 9.442 69.795 1.00 17.37 68 SER B CA 1
ATOM 5398 C C . SER B 1 70 ? 11.076 9.226 69.842 1.00 16.33 68 SER B C 1
ATOM 5399 O O . SER B 1 70 ? 11.840 10.169 70.025 1.00 16.13 68 SER B O 1
ATOM 5407 N N . GLY B 1 71 ? 11.480 7.972 69.703 1.00 13.51 69 GLY B N 1
ATOM 5408 C CA . GLY B 1 71 ? 12.884 7.620 69.716 1.00 14.83 69 GLY B CA 1
ATOM 5409 C C . GLY B 1 71 ? 13.527 7.727 71.085 1.00 11.94 69 GLY B C 1
ATOM 5410 O O . GLY B 1 71 ? 14.745 7.711 71.190 1.00 14.39 69 GLY B O 1
ATOM 5414 N N . PHE B 1 72 ? 12.725 7.835 72.132 1.00 10.31 70 PHE B N 1
ATOM 5415 C CA . PHE B 1 72 ? 13.235 8.041 73.483 1.00 10.60 70 PHE B CA 1
ATOM 5416 C C . PHE B 1 72 ? 12.491 7.169 74.496 1.00 9.86 70 PHE B C 1
ATOM 5417 O O . PHE B 1 72 ? 12.916 6.043 74.783 1.00 9.96 70 PHE B O 1
ATOM 5434 N N . MET B 1 73 ? 11.363 7.644 75.013 1.00 8.96 71 MET B N 1
ATOM 5435 C CA . MET B 1 73 ? 10.679 6.884 76.048 1.00 8.61 71 MET B CA 1
ATOM 5436 C C . MET B 1 73 ? 9.241 7.330 76.190 1.00 8.74 71 MET B C 1
ATOM 5437 O O . MET B 1 73 ? 8.835 8.353 75.635 1.00 9.44 71 MET B O 1
ATOM 5451 N N . ALA B 1 74 ? 8.478 6.523 76.914 1.00 8.58 72 ALA B N 1
ATOM 5452 C CA . ALA B 1 74 ? 7.140 6.865 77.337 1.00 8.45 72 ALA B CA 1
ATOM 5453 C C . ALA B 1 74 ? 7.125 6.949 78.842 1.00 8.47 72 ALA B C 1
ATOM 5454 O O . ALA B 1 74 ? 7.430 5.976 79.534 1.00 8.45 72 ALA B O 1
ATOM 5461 N N . GLN B 1 75 ? 6.749 8.108 79.357 1.00 8.61 73 GLN B N 1
ATOM 5462 C CA . GLN B 1 75 ? 6.705 8.337 80.796 1.00 8.72 73 GLN B CA 1
ATOM 5463 C C . GLN B 1 75 ? 5.277 8.343 81.311 1.00 9.38 73 GLN B C 1
ATOM 5464 O O . GLN B 1 75 ? 4.412 8.988 80.750 1.00 10.95 73 GLN B O 1
ATOM 5478 N N . GLY B 1 76 ? 5.057 7.608 82.393 1.00 9.75 74 GLY B N 1
ATOM 5479 C CA . GLY B 1 76 ? 3.767 7.548 83.032 1.00 9.98 74 GLY B CA 1
ATOM 5480 C C . GLY B 1 76 ? 3.903 7.530 84.537 1.00 9.64 74 GLY B C 1
ATOM 5481 O O . GLY B 1 76 ? 4.970 7.861 85.081 1.00 11.04 74 GLY B O 1
ATOM 5485 N N . GLY B 1 77 ? 2.827 7.152 85.210 1.00 9.86 75 GLY B N 1
ATOM 5486 C CA . GLY B 1 77 ? 2.858 6.949 86.648 1.00 9.15 75 GLY B CA 1
ATOM 5487 C C . GLY B 1 77 ? 2.748 8.173 87.536 1.00 9.20 75 GLY B C 1
ATOM 5488 O O . GLY B 1 77 ? 3.086 8.083 88.720 1.00 11.28 75 GLY B O 1
ATOM 5492 N N . ASP B 1 78 ? 2.262 9.292 87.004 1.00 10.13 76 ASP B N 1
ATOM 5493 C CA . ASP B 1 78 ? 2.057 10.482 87.813 1.00 11.82 76 ASP B CA 1
ATOM 5494 C C . ASP B 1 78 ? 0.725 10.346 88.532 1.00 10.66 76 ASP B C 1
ATOM 5495 O O . ASP B 1 78 ? -0.322 10.784 88.054 1.00 11.87 76 ASP B O 1
ATOM 5504 N N . ILE B 1 79 ? 0.788 9.737 89.708 1.00 10.62 77 ILE B N 1
ATOM 5505 C CA . ILE B 1 79 ? -0.409 9.415 90.474 1.00 11.05 77 ILE B CA 1
ATOM 5506 C C . ILE B 1 79 ? -1.182 10.674 90.859 1.00 13.56 77 ILE B C 1
ATOM 5507 O O . ILE B 1 79 ? -2.406 10.715 90.732 1.00 14.35 77 ILE B O 1
ATOM 5523 N N . ALA B 1 80 ? -0.480 11.712 91.301 1.00 14.04 78 ALA B N 1
ATOM 5524 C CA . ALA B 1 80 ? -1.151 12.924 91.766 1.00 11.92 78 ALA B CA 1
ATOM 5525 C C . ALA B 1 80 ? -2.008 13.538 90.673 1.00 15.26 78 ALA B C 1
ATOM 5526 O O . ALA B 1 80 ? -3.064 14.107 90.954 1.00 18.15 78 ALA B O 1
ATOM 5533 N N . ALA B 1 81 ? -1.548 13.425 89.429 1.00 14.78 79 ALA B N 1
ATOM 5534 C CA . ALA B 1 81 ? -2.231 14.071 88.320 1.00 19.50 79 ALA B CA 1
ATOM 5535 C C . ALA B 1 81 ? -3.627 13.510 88.113 1.00 19.05 79 ALA B C 1
ATOM 5536 O O . ALA B 1 81 ? -4.557 14.263 87.819 1.00 21.11 79 ALA B O 1
ATOM 5543 N N A THR B 1 82 ? -3.793 12.203 88.295 0.62 16.70 80 THR B N 1
ATOM 5544 N N B THR B 1 82 ? -3.776 12.200 88.288 0.38 13.37 80 THR B N 1
ATOM 5545 C CA A THR B 1 82 ? -5.100 11.582 88.072 0.62 19.26 80 THR B CA 1
ATOM 5546 C CA B THR B 1 82 ? -5.073 11.551 88.082 0.38 16.72 80 THR B CA 1
ATOM 5547 C C A THR B 1 82 ? -5.818 11.233 89.382 0.62 17.04 80 THR B C 1
ATOM 5548 C C B THR B 1 82 ? -5.814 11.331 89.397 0.38 18.35 80 THR B C 1
ATOM 5549 O O A THR B 1 82 ? -7.038 11.076 89.388 0.62 23.18 80 THR B O 1
ATOM 5550 O O B THR B 1 82 ? -7.039 11.397 89.429 0.38 13.30 80 THR B O 1
ATOM 5571 N N . LEU B 1 83 ? -5.081 11.093 90.480 1.00 13.79 81 LEU B N 1
ATOM 5572 C CA . LEU B 1 83 ? -5.704 10.934 91.798 1.00 17.22 81 LEU B CA 1
ATOM 5573 C C . LEU B 1 83 ? -6.381 12.241 92.236 1.00 17.61 81 LEU B C 1
ATOM 5574 O O . LEU B 1 83 ? -7.458 12.238 92.851 1.00 19.85 81 LEU B O 1
ATOM 5590 N N . GLY B 1 84 ? -5.745 13.360 91.903 1.00 15.40 82 GLY B N 1
ATOM 5591 C CA . GLY B 1 84 ? -6.277 14.682 92.197 1.00 24.33 82 GLY B CA 1
ATOM 5592 C C . GLY B 1 84 ? -5.714 15.301 93.463 1.00 22.36 82 GLY B C 1
ATOM 5593 O O . GLY B 1 84 ? -6.069 16.422 93.832 1.00 20.40 82 GLY B O 1
ATOM 5597 N N . ARG B 1 85 ? -4.845 14.552 94.132 1.00 18.10 83 ARG B N 1
ATOM 5598 C CA . ARG B 1 85 ? -4.139 15.006 95.323 1.00 17.14 83 ARG B CA 1
ATOM 5599 C C . ARG B 1 85 ? -2.845 14.227 95.403 1.00 17.87 83 ARG B C 1
ATOM 5600 O O . ARG B 1 85 ? -2.674 13.244 94.699 1.00 15.53 83 ARG B O 1
ATOM 5621 N N . GLU B 1 86 ? -1.950 14.652 96.280 1.00 19.95 84 GLU B N 1
ATOM 5622 C CA . GLU B 1 86 ? -0.720 13.918 96.499 1.00 19.19 84 GLU B CA 1
ATOM 5623 C C . GLU B 1 86 ? -1.012 12.596 97.186 1.00 17.03 84 GLU B C 1
ATOM 5624 O O . GLU B 1 86 ? -1.753 12.548 98.166 1.00 18.21 84 GLU B O 1
ATOM 5636 N N . PRO B 1 87 ? -0.436 11.505 96.671 1.00 15.83 85 PRO B N 1
ATOM 5637 C CA . PRO B 1 87 ? -0.626 10.228 97.348 1.00 17.12 85 PRO B CA 1
ATOM 5638 C C . PRO B 1 87 ? 0.186 10.168 98.631 1.00 16.01 85 PRO B C 1
ATOM 5639 O O . PRO B 1 87 ? 1.200 10.864 98.733 1.00 19.03 85 PRO B O 1
ATOM 5650 N N . ASP B 1 88 ? -0.254 9.348 99.583 1.00 18.62 86 ASP B N 1
ATOM 5651 C CA . ASP B 1 88 ? 0.492 9.067 100.799 1.00 18.60 86 ASP B CA 1
ATOM 5652 C C . ASP B 1 88 ? 1.574 8.055 100.430 1.00 17.20 86 ASP B C 1
ATOM 5653 O O . ASP B 1 88 ? 1.395 6.844 100.569 1.00 19.61 86 ASP B O 1
ATOM 5662 N N . LEU B 1 89 ? 2.693 8.584 99.944 1.00 16.28 87 LEU B N 1
ATOM 5663 C CA . LEU B 1 89 ? 3.754 7.803 99.329 1.00 14.28 87 LEU B CA 1
ATOM 5664 C C . LEU B 1 89 ? 5.067 8.532 99.461 1.00 15.25 87 LEU B C 1
ATOM 5665 O O . LEU B 1 89 ? 5.168 9.703 99.105 1.00 18.23 87 LEU B O 1
ATOM 5681 N N . GLU B 1 90 ? 6.074 7.829 99.957 1.00 15.01 88 GLU B N 1
ATOM 5682 C CA . GLU B 1 90 ? 7.402 8.403 100.088 1.00 16.48 88 GLU B CA 1
ATOM 5683 C C . GLU B 1 90 ? 8.225 8.119 98.854 1.00 14.20 88 GLU B C 1
ATOM 5684 O O . GLU B 1 90 ? 7.981 7.164 98.121 1.00 14.49 88 GLU B O 1
ATOM 5696 N N . ALA B 1 91 ? 9.200 8.988 98.638 1.00 12.71 89 ALA B N 1
ATOM 5697 C CA . ALA B 1 91 ? 10.157 8.837 97.569 1.00 13.45 89 ALA B CA 1
ATOM 5698 C C . ALA B 1 91 ? 11.146 7.728 97.913 1.00 15.45 89 ALA B C 1
ATOM 5699 O O . ALA B 1 91 ? 11.197 7.256 99.052 1.00 16.97 89 ALA B O 1
ATOM 5706 N N . VAL B 1 92 ? 11.921 7.313 96.919 1.00 14.45 90 VAL B N 1
ATOM 5707 C CA . VAL B 1 92 ? 12.962 6.316 97.099 1.00 12.15 90 VAL B CA 1
ATOM 5708 C C . VAL B 1 92 ? 14.311 6.915 96.674 1.00 12.65 90 VAL B C 1
ATOM 5709 O O . VAL B 1 92 ? 14.391 7.644 95.688 1.00 12.88 90 VAL B O 1
ATOM 5722 N N . ASP B 1 93 ? 15.366 6.641 97.429 1.00 13.07 91 ASP B N 1
ATOM 5723 C CA . ASP B 1 93 ? 16.674 7.209 97.120 1.00 13.13 91 ASP B CA 1
ATOM 5724 C C . ASP B 1 93 ? 17.217 6.650 95.811 1.00 13.82 91 ASP B C 1
ATOM 5725 O O . ASP B 1 93 ? 16.934 5.504 95.446 1.00 10.39 91 ASP B O 1
ATOM 5734 N N . GLY B 1 94 ? 17.998 7.466 95.109 1.00 12.98 92 GLY B N 1
ATOM 5735 C CA . GLY B 1 94 ? 18.542 7.075 93.816 1.00 11.37 92 GLY B CA 1
ATOM 5736 C C . GLY B 1 94 ? 19.371 5.804 93.887 1.00 11.68 92 GLY B C 1
ATOM 5737 O O . GLY B 1 94 ? 20.128 5.598 94.834 1.00 12.76 92 GLY B O 1
ATOM 5741 N N . GLU B 1 95 ? 19.195 4.965 92.868 1.00 10.53 93 GLU B N 1
ATOM 5742 C CA . GLU B 1 95 ? 19.960 3.739 92.673 1.00 9.69 93 GLU B CA 1
ATOM 5743 C C . GLU B 1 95 ? 20.392 3.718 91.221 1.00 8.85 93 GLU B C 1
ATOM 5744 O O . GLU B 1 95 ? 19.790 3.038 90.401 1.00 11.19 93 GLU B O 1
ATOM 5756 N N . PHE B 1 96 ? 21.428 4.483 90.903 1.00 8.77 94 PHE B N 1
ATOM 5757 C CA . PHE B 1 96 ? 21.812 4.699 89.511 1.00 9.94 94 PHE B CA 1
ATOM 5758 C C . PHE B 1 96 ? 22.866 3.693 89.059 1.00 9.86 94 PHE B C 1
ATOM 5759 O O . PHE B 1 96 ? 22.999 3.426 87.869 1.00 10.28 94 PHE B O 1
ATOM 5776 N N . VAL B 1 97 ? 23.612 3.179 90.024 1.00 9.81 95 VAL B N 1
ATOM 5777 C CA . VAL B 1 97 ? 24.635 2.157 89.789 1.00 9.74 95 VAL B CA 1
ATOM 5778 C C . VAL B 1 97 ? 24.537 1.180 90.946 1.00 11.85 95 VAL B C 1
ATOM 5779 O O . VAL B 1 97 ? 23.902 1.477 91.957 1.00 13.49 95 VAL B O 1
ATOM 5792 N N . PHE B 1 98 ? 25.162 0.018 90.813 1.00 9.78 96 PHE B N 1
ATOM 5793 C CA . PHE B 1 98 ? 25.281 -0.907 91.937 1.00 10.25 96 PHE B CA 1
ATOM 5794 C C . PHE B 1 98 ? 26.718 -1.393 92.024 1.00 13.44 96 PHE B C 1
ATOM 5795 O O . PHE B 1 98 ? 27.472 -1.364 91.046 1.00 11.11 96 PHE B O 1
ATOM 5812 N N . ARG B 1 99 ? 27.097 -1.803 93.225 1.00 11.70 97 ARG B N 1
ATOM 5813 C CA . ARG B 1 99 ? 28.404 -2.361 93.483 1.00 11.85 97 ARG B CA 1
ATOM 5814 C C . ARG B 1 99 ? 28.307 -3.848 93.216 1.00 11.00 97 ARG B C 1
ATOM 5815 O O . ARG B 1 99 ? 27.674 -4.589 93.975 1.00 14.62 97 ARG B O 1
ATOM 5836 N N . ARG B 1 100 ? 28.909 -4.270 92.115 1.00 10.63 98 ARG B N 1
ATOM 5837 C CA . ARG B 1 100 ? 28.807 -5.646 91.648 1.00 10.26 98 ARG B CA 1
ATOM 5838 C C . ARG B 1 100 ? 30.027 -6.451 92.064 1.00 12.88 98 ARG B C 1
ATOM 5839 O O . ARG B 1 100 ? 31.164 -6.023 91.872 1.00 12.51 98 ARG B O 1
ATOM 5860 N N . ASP B 1 101 ? 29.784 -7.612 92.661 1.00 12.89 99 ASP B N 1
ATOM 5861 C CA . ASP B 1 101 ? 30.845 -8.573 92.955 1.00 17.70 99 ASP B CA 1
ATOM 5862 C C . ASP B 1 101 ? 31.023 -9.466 91.726 1.00 14.94 99 ASP B C 1
ATOM 5863 O O . ASP B 1 101 ? 30.135 -10.258 91.411 1.00 17.16 99 ASP B O 1
ATOM 5872 N N . PRO B 1 102 ? 32.149 -9.328 91.011 1.00 14.12 100 PRO B N 1
ATOM 5873 C CA . PRO B 1 102 ? 32.310 -10.100 89.772 1.00 17.66 100 PRO B CA 1
ATOM 5874 C C . PRO B 1 102 ? 32.375 -11.611 89.981 1.00 16.74 100 PRO B C 1
ATOM 5875 O O . PRO B 1 102 ? 32.316 -12.347 89.000 1.00 28.14 100 PRO B O 1
ATOM 5886 N N . LYS B 1 103 ? 32.499 -12.064 91.223 1.00 19.95 101 LYS B N 1
ATOM 5887 C CA . LYS B 1 103 ? 32.544 -13.499 91.507 1.00 27.77 101 LYS B CA 1
ATOM 5888 C C . LYS B 1 103 ? 31.150 -14.082 91.700 1.00 29.92 101 LYS B C 1
ATOM 5889 O O . LYS B 1 103 ? 30.970 -15.298 91.648 1.00 31.38 101 LYS B O 1
ATOM 5908 N N . SER B 1 104 ? 30.165 -13.212 91.904 1.00 23.99 102 SER B N 1
ATOM 5909 C CA . SER B 1 104 ? 28.804 -13.636 92.209 1.00 24.22 102 SER B CA 1
ATOM 5910 C C . SER B 1 104 ? 27.882 -13.303 91.046 1.00 25.38 102 SER B C 1
ATOM 5911 O O . SER B 1 104 ? 27.079 -14.132 90.617 1.00 29.24 102 SER B O 1
ATOM 5919 N N . ILE B 1 105 ? 27.950 -12.060 90.582 1.00 16.87 103 ILE B N 1
ATOM 5920 C CA . ILE B 1 105 ? 27.184 -11.653 89.417 1.00 16.31 103 ILE B CA 1
ATOM 5921 C C . ILE B 1 105 ? 28.126 -11.618 88.220 1.00 15.73 103 ILE B C 1
ATOM 5922 O O . ILE B 1 105 ? 28.868 -10.653 88.025 1.00 17.59 103 ILE B O 1
ATOM 5938 N N . VAL B 1 106 ? 28.099 -12.691 87.434 1.00 20.43 104 VAL B N 1
ATOM 5939 C CA . VAL B 1 106 ? 29.004 -12.859 86.307 1.00 18.28 104 VAL B CA 1
ATOM 5940 C C . VAL B 1 106 ? 28.270 -12.484 85.037 1.00 13.59 104 VAL B C 1
ATOM 5941 O O . VAL B 1 106 ? 27.213 -13.025 84.737 1.00 18.87 104 VAL B O 1
ATOM 5954 N N . LEU B 1 107 ? 28.836 -11.552 84.285 1.00 13.63 105 LEU B N 1
ATOM 5955 C CA . LEU B 1 107 ? 28.253 -11.134 83.025 1.00 13.35 105 LEU B CA 1
ATOM 5956 C C . LEU B 1 107 ? 28.638 -12.052 81.889 1.00 12.21 105 LEU B C 1
ATOM 5957 O O . LEU B 1 107 ? 29.785 -12.510 81.794 1.00 16.21 105 LEU B O 1
ATOM 5973 N N . THR B 1 108 ? 27.669 -12.322 81.032 1.00 10.88 106 THR B N 1
ATOM 5974 C CA . THR B 1 108 ? 27.913 -12.973 79.771 1.00 11.20 106 THR B CA 1
ATOM 5975 C C . THR B 1 108 ? 28.388 -11.878 78.808 1.00 10.75 106 THR B C 1
ATOM 5976 O O . THR B 1 108 ? 27.671 -10.915 78.534 1.00 12.23 106 THR B O 1
ATOM 5987 N N . VAL B 1 109 ? 29.618 -12.006 78.332 1.00 11.32 107 VAL B N 1
ATOM 5988 C CA . VAL B 1 109 ? 30.147 -11.058 77.365 1.00 14.73 107 VAL B CA 1
ATOM 5989 C C . VAL B 1 109 ? 29.584 -11.346 75.986 1.00 14.44 107 VAL B C 1
ATOM 5990 O O . VAL B 1 109 ? 29.100 -12.445 75.706 1.00 19.98 107 VAL B O 1
ATOM 6003 N N . ILE B 1 110 ? 29.623 -10.345 75.119 1.00 14.49 108 ILE B N 1
ATOM 6004 C CA . ILE B 1 110 ? 29.100 -10.473 73.769 1.00 20.12 108 ILE B CA 1
ATOM 6005 C C . ILE B 1 110 ? 30.167 -10.920 72.789 1.00 25.63 108 ILE B C 1
ATOM 6006 O O . ILE B 1 110 ? 29.922 -11.757 71.916 1.00 20.70 108 ILE B O 1
ATOM 6022 N N . ASN B 1 111 ? 31.344 -10.330 72.928 1.00 25.09 109 ASN B N 1
ATOM 6023 C CA . ASN B 1 111 ? 32.501 -10.699 72.130 1.00 25.89 109 ASN B CA 1
ATOM 6024 C C . ASN B 1 111 ? 33.530 -11.338 73.054 1.00 24.06 109 ASN B C 1
ATOM 6025 O O . ASN B 1 111 ? 33.749 -10.858 74.169 1.00 24.66 109 ASN B O 1
ATOM 6036 N N . GLU B 1 112 ? 34.131 -12.435 72.601 1.00 22.92 110 GLU B N 1
ATOM 6037 C CA . GLU B 1 112 ? 35.099 -13.172 73.406 1.00 27.13 110 GLU B CA 1
ATOM 6038 C C . GLU B 1 112 ? 36.509 -12.603 73.280 1.00 19.65 110 GLU B C 1
ATOM 6039 O O . GLU B 1 112 ? 37.428 -13.064 73.957 1.00 34.72 110 GLU B O 1
ATOM 6051 N N . GLU B 1 113 ? 36.679 -11.600 72.422 1.00 24.83 111 GLU B N 1
ATOM 6052 C CA . GLU B 1 113 ? 37.989 -10.988 72.205 1.00 21.85 111 GLU B CA 1
ATOM 6053 C C . GLU B 1 113 ? 38.519 -10.324 73.467 1.00 19.40 111 GLU B C 1
ATOM 6054 O O . GLU B 1 113 ? 37.757 -9.900 74.330 1.00 20.55 111 GLU B O 1
ATOM 6066 N N . ASP B 1 114 ? 39.838 -10.219 73.570 1.00 21.23 112 ASP B N 1
ATOM 6067 C CA . ASP B 1 114 ? 40.448 -9.541 74.709 1.00 21.42 112 ASP B CA 1
ATOM 6068 C C . ASP B 1 114 ? 39.893 -8.121 74.838 1.00 19.57 112 ASP B C 1
ATOM 6069 O O . ASP B 1 114 ? 39.829 -7.376 73.861 1.00 23.18 112 ASP B O 1
ATOM 6078 N N . GLN B 1 115 ? 39.477 -7.761 76.044 1.00 18.76 113 GLN B N 1
ATOM 6079 C CA . GLN B 1 115 ? 38.966 -6.425 76.322 1.00 16.02 113 GLN B CA 1
ATOM 6080 C C . GLN B 1 115 ? 40.092 -5.392 76.351 1.00 17.43 113 GLN B C 1
ATOM 6081 O O . GLN B 1 115 ? 41.184 -5.684 76.828 1.00 18.83 113 GLN B O 1
ATOM 6095 N N . THR B 1 116 ? 39.815 -4.178 75.873 1.00 16.92 114 THR B N 1
ATOM 6096 C CA . THR B 1 116 ? 40.812 -3.107 75.867 1.00 17.89 114 THR B CA 1
ATOM 6097 C C . THR B 1 116 ? 40.225 -1.771 76.309 1.00 20.15 114 THR B C 1
ATOM 6098 O O . THR B 1 116 ? 40.874 -0.747 76.184 1.00 25.81 114 THR B O 1
ATOM 6109 N N . LYS B 1 117 ? 38.989 -1.754 76.773 1.00 17.59 115 LYS B N 1
ATOM 6110 C CA . LYS B 1 117 ? 38.347 -0.492 77.114 1.00 14.16 115 LYS B CA 1
ATOM 6111 C C . LYS B 1 117 ? 38.146 -0.366 78.618 1.00 12.68 115 LYS B C 1
AT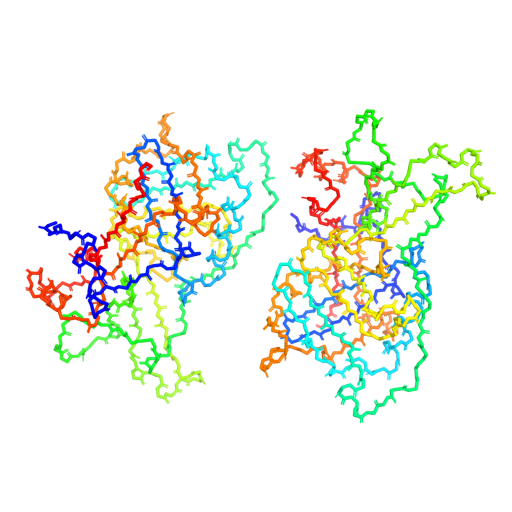OM 6112 O O . LYS B 1 117 ? 38.277 -1.339 79.369 1.00 13.42 115 LYS B O 1
ATOM 6131 N N . SER B 1 118 ? 37.788 0.830 79.064 1.00 12.23 116 SER B N 1
ATOM 6132 C CA . SER B 1 118 ? 37.524 1.057 80.479 1.00 11.29 116 SER B CA 1
ATOM 6133 C C . SER B 1 118 ? 36.210 0.435 80.939 1.00 10.34 116 SER B C 1
ATOM 6134 O O . SER B 1 118 ? 36.000 0.222 82.132 1.00 11.46 116 SER B O 1
ATOM 6142 N N . GLN B 1 119 ? 35.316 0.187 79.996 1.00 11.66 117 GLN B N 1
ATOM 6143 C CA . GLN B 1 119 ? 34.029 -0.397 80.308 1.00 11.34 117 GLN B CA 1
ATOM 6144 C C . GLN B 1 119 ? 33.695 -1.454 79.281 1.00 10.87 117 GLN B C 1
ATOM 6145 O O . GLN B 1 119 ? 34.264 -1.482 78.198 1.00 12.07 117 GLN B O 1
ATOM 6159 N N . TYR B 1 120 ? 32.772 -2.340 79.617 1.00 10.42 118 TYR B N 1
ATOM 6160 C CA . TYR B 1 120 ? 32.228 -3.234 78.614 1.00 9.64 118 TYR B CA 1
ATOM 6161 C C . TYR B 1 120 ? 30.795 -3.528 78.997 1.00 9.03 118 TYR B C 1
ATOM 6162 O O . TYR B 1 120 ? 30.359 -3.200 80.104 1.00 9.50 118 TYR B O 1
ATOM 6180 N N . THR B 1 121 ? 30.070 -4.138 78.075 1.00 9.34 119 THR B N 1
ATOM 6181 C CA . THR B 1 121 ? 28.696 -4.520 78.331 1.00 8.91 119 THR B CA 1
ATOM 6182 C C . THR B 1 121 ? 28.512 -6.017 78.186 1.00 9.26 119 THR B C 1
ATOM 6183 O O . THR B 1 121 ? 29.304 -6.721 77.552 1.00 9.66 119 THR B O 1
ATOM 6194 N N . GLY B 1 122 ? 27.438 -6.501 78.784 1.00 9.48 120 GLY B N 1
ATOM 6195 C CA . GLY B 1 122 ? 27.104 -7.903 78.716 1.00 11.13 120 GLY B CA 1
ATOM 6196 C C . GLY B 1 122 ? 25.733 -8.080 79.299 1.00 9.45 120 GLY B C 1
ATOM 6197 O O . GLY B 1 122 ? 24.967 -7.122 79.481 1.00 10.43 120 GLY B O 1
ATOM 6201 N N . PHE B 1 123 ? 25.412 -9.325 79.603 1.00 8.81 121 PHE B N 1
ATOM 6202 C CA . PHE B 1 123 ? 24.089 -9.686 80.105 1.00 9.47 121 PHE B CA 1
ATOM 6203 C C . PHE B 1 123 ? 24.201 -10.432 81.416 1.00 9.99 121 PHE B C 1
ATOM 6204 O O . PHE B 1 123 ? 25.124 -11.237 81.606 1.00 10.79 121 PHE B O 1
ATOM 6221 N N . TYR B 1 124 ? 23.232 -10.186 82.293 1.00 9.51 122 TYR B N 1
ATOM 6222 C CA . TYR B 1 124 ? 23.060 -10.954 83.519 1.00 9.16 122 TYR B CA 1
ATOM 6223 C C . TYR B 1 124 ? 21.568 -11.195 83.735 1.00 10.65 122 TYR B C 1
ATOM 6224 O O . TYR B 1 124 ? 20.793 -10.248 83.803 1.00 9.20 122 TYR B O 1
ATOM 6242 N N . ASN B 1 125 ? 21.165 -12.455 83.801 1.00 10.63 123 ASN B N 1
ATOM 6243 C CA . ASN B 1 125 ? 19.756 -12.801 84.014 1.00 13.48 123 ASN B CA 1
ATOM 6244 C C . ASN B 1 125 ? 18.842 -12.114 83.020 1.00 11.38 123 ASN B C 1
ATOM 6245 O O . ASN B 1 125 ? 17.686 -11.793 83.318 1.00 10.58 123 ASN B O 1
ATOM 6256 N N . GLY B 1 126 ? 19.330 -11.938 81.805 1.00 10.91 124 GLY B N 1
ATOM 6257 C CA . GLY B 1 126 ? 18.523 -11.338 80.758 1.00 11.63 124 GLY B CA 1
ATOM 6258 C C . GLY B 1 126 ? 18.497 -9.826 80.790 1.00 10.35 124 GLY B C 1
ATOM 6259 O O . GLY B 1 126 ? 17.864 -9.188 79.938 1.00 12.55 124 GLY B O 1
ATOM 6263 N N . PHE B 1 127 ? 19.153 -9.226 81.776 1.00 8.98 125 PHE B N 1
ATOM 6264 C CA . PHE B 1 127 ? 19.258 -7.771 81.851 1.00 8.95 125 PHE B CA 1
ATOM 6265 C C . PHE B 1 127 ? 20.542 -7.297 81.200 1.00 8.48 125 PHE B C 1
ATOM 6266 O O . PHE B 1 127 ? 21.589 -7.923 81.366 1.00 9.01 125 PHE B O 1
ATOM 6283 N N . PRO B 1 128 ? 20.480 -6.176 80.476 1.00 8.08 126 PRO B N 1
ATOM 6284 C CA . PRO B 1 128 ? 21.706 -5.584 79.945 1.00 10.41 126 PRO B CA 1
ATOM 6285 C C . PRO B 1 128 ? 22.458 -4.916 81.075 1.00 8.45 126 PRO B C 1
ATOM 6286 O O . PRO B 1 128 ? 21.840 -4.288 81.939 1.00 8.64 126 PRO B O 1
ATOM 6297 N N . ILE B 1 129 ? 23.780 -5.044 81.063 1.00 7.53 127 ILE B N 1
ATOM 6298 C CA . ILE B 1 129 ? 24.631 -4.521 82.104 1.00 8.43 127 ILE B CA 1
ATOM 6299 C C . ILE B 1 129 ? 25.837 -3.857 81.452 1.00 7.51 127 ILE B C 1
ATOM 6300 O O . ILE B 1 129 ? 26.371 -4.373 80.466 1.00 10.17 127 ILE B O 1
ATOM 6316 N N . GLU B 1 130 ? 26.227 -2.703 81.972 1.00 7.38 128 GLU B N 1
ATOM 6317 C CA . GLU B 1 130 ? 27.493 -2.088 81.626 1.00 7.82 128 GLU B CA 1
ATOM 6318 C C . GLU B 1 130 ? 28.292 -1.996 82.903 1.00 8.84 128 GLU B C 1
ATOM 6319 O O . GLU B 1 130 ? 27.743 -1.835 83.991 1.00 9.01 128 GLU B O 1
ATOM 6331 N N . THR B 1 131 ? 29.607 -2.114 82.782 1.00 7.94 129 THR B N 1
ATOM 6332 C CA . THR B 1 131 ? 30.421 -2.243 83.965 1.00 8.60 129 THR B CA 1
ATOM 6333 C C . THR B 1 131 ? 31.806 -1.659 83.762 1.00 8.26 129 THR B C 1
ATOM 6334 O O . THR B 1 131 ? 32.340 -1.637 82.656 1.00 10.30 129 THR B O 1
ATOM 6345 N N . ARG B 1 132 ? 32.341 -1.134 84.849 1.00 7.72 130 ARG B N 1
ATOM 6346 C CA . ARG B 1 132 ? 33.760 -0.904 84.950 1.00 8.02 130 ARG B CA 1
ATOM 6347 C C . ARG B 1 132 ? 34.453 -2.257 85.000 1.00 9.04 130 ARG B C 1
ATOM 6348 O O . ARG B 1 132 ? 33.826 -3.275 85.236 1.00 10.64 130 ARG B O 1
ATOM 6369 N N . GLN B 1 133 ? 35.750 -2.280 84.749 1.00 9.02 131 GLN B N 1
ATOM 6370 C CA . GLN B 1 133 ? 36.437 -3.553 84.571 1.00 9.56 131 GLN B CA 1
ATOM 6371 C C . GLN B 1 133 ? 36.537 -4.387 85.837 1.00 8.69 131 GLN B C 1
ATOM 6372 O O . GLN B 1 133 ? 36.840 -3.877 86.917 1.00 9.78 131 GLN B O 1
ATOM 6386 N N . ASP B 1 134 ? 36.327 -5.689 85.686 1.00 9.48 132 ASP B N 1
ATOM 6387 C CA . ASP B 1 134 ? 36.306 -6.594 86.828 1.00 9.41 132 ASP B CA 1
ATOM 6388 C C . ASP B 1 134 ? 37.617 -6.617 87.565 1.00 11.05 132 ASP B C 1
ATOM 6389 O O . ASP B 1 134 ? 37.657 -6.880 88.770 1.00 11.54 132 ASP B O 1
ATOM 6398 N N . GLU B 1 135 ? 38.700 -6.348 86.848 1.00 12.20 133 GLU B N 1
ATOM 6399 C CA . GLU B 1 135 ? 40.017 -6.373 87.453 1.00 13.42 133 GLU B CA 1
ATOM 6400 C C . GLU B 1 135 ? 40.125 -5.360 88.596 1.00 9.73 133 GLU B C 1
ATOM 6401 O O . GLU B 1 135 ? 40.963 -5.523 89.486 1.00 12.05 133 GLU B O 1
ATOM 6413 N N . LEU B 1 136 ? 39.289 -4.328 88.607 1.00 10.53 134 LEU B N 1
ATOM 6414 C CA . LEU B 1 136 ? 39.335 -3.348 89.693 1.00 10.87 134 LEU B CA 1
ATOM 6415 C C . LEU B 1 136 ? 38.927 -3.960 91.034 1.00 11.28 134 LEU B C 1
ATOM 6416 O O . LEU B 1 136 ? 39.318 -3.459 92.097 1.00 13.65 134 LEU B O 1
ATOM 6432 N N . ALA B 1 137 ? 38.159 -5.047 91.004 1.00 10.41 135 ALA B N 1
ATOM 6433 C CA . ALA B 1 137 ? 37.685 -5.658 92.240 1.00 9.95 135 ALA B CA 1
ATOM 643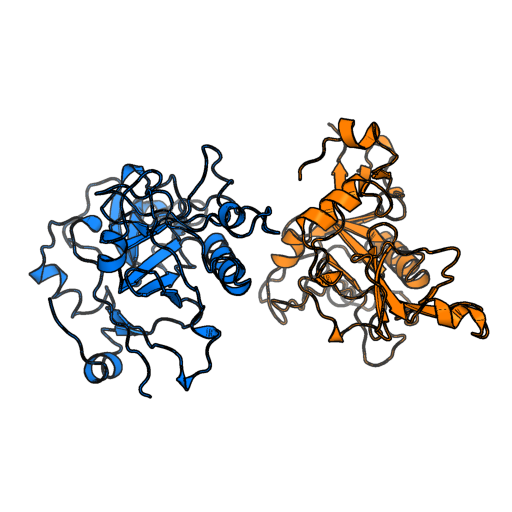4 C C . ALA B 1 137 ? 38.790 -6.291 93.070 1.00 12.15 135 ALA B C 1
ATOM 6435 O O . ALA B 1 137 ? 38.589 -6.568 94.255 1.00 13.63 135 ALA B O 1
ATOM 6442 N N . ASN B 1 138 ? 39.961 -6.516 92.482 1.00 10.87 136 ASN B N 1
ATOM 6443 C CA . ASN B 1 138 ? 41.073 -7.018 93.254 1.00 12.17 136 ASN B CA 1
ATOM 6444 C C . ASN B 1 138 ? 41.447 -6.083 94.389 1.00 11.97 136 ASN B C 1
ATOM 6445 O O . ASN B 1 138 ? 41.903 -6.542 95.434 1.00 14.61 136 ASN B O 1
ATOM 6456 N N . TYR B 1 139 ? 41.302 -4.779 94.172 1.00 11.89 137 TYR B N 1
ATOM 6457 C CA . TYR B 1 139 ? 41.861 -3.809 95.114 1.00 12.50 137 TYR B CA 1
ATOM 6458 C C . TYR B 1 139 ? 40.888 -2.745 95.579 1.00 13.31 137 TYR B C 1
ATOM 6459 O O . TYR B 1 139 ? 41.251 -1.881 96.365 1.00 13.86 137 TYR B O 1
ATOM 6477 N N . SER B 1 140 ? 39.653 -2.786 95.106 1.00 12.04 138 SER B N 1
ATOM 6478 C CA . SER B 1 140 ? 38.656 -1.810 95.537 1.00 12.32 138 SER B CA 1
ATOM 6479 C C . SER B 1 140 ? 38.296 -2.068 97.000 1.00 15.55 138 SER B C 1
ATOM 6480 O O . SER B 1 140 ? 38.440 -3.187 97.493 1.00 15.47 138 SER B O 1
ATOM 6488 N N . GLU B 1 141 ? 37.817 -1.044 97.701 1.00 19.32 139 GLU B N 1
ATOM 6489 C CA . GLU B 1 141 ? 37.619 -1.191 99.137 1.00 17.75 139 GLU B CA 1
ATOM 6490 C C . GLU B 1 141 ? 36.610 -2.275 99.473 1.00 22.06 139 GLU B C 1
ATOM 6491 O O . GLU B 1 141 ? 36.705 -2.898 100.528 1.00 20.36 139 GLU B O 1
ATOM 6503 N N . ASP B 1 142 ? 35.626 -2.469 98.605 1.00 15.42 140 ASP B N 1
ATOM 6504 C CA . ASP B 1 142 ? 34.584 -3.466 98.854 1.00 16.94 140 ASP B CA 1
ATOM 6505 C C . ASP B 1 142 ? 34.706 -4.713 97.982 1.00 13.61 140 ASP B C 1
ATOM 6506 O O . ASP B 1 142 ? 33.792 -5.549 97.950 1.00 15.71 140 ASP B O 1
ATOM 6515 N N . LYS B 1 143 ? 35.826 -4.832 97.271 1.00 15.34 141 LYS B N 1
ATOM 6516 C CA . LYS B 1 143 ? 36.054 -5.936 96.340 1.00 16.36 141 LYS B CA 1
ATOM 6517 C C . LYS B 1 143 ? 34.939 -6.035 95.307 1.00 16.18 141 LYS B C 1
ATOM 6518 O O . LYS B 1 143 ? 34.613 -7.107 94.819 1.00 14.49 141 LYS B O 1
ATOM 6537 N N . ARG B 1 144 ? 34.376 -4.885 94.956 1.00 12.48 142 ARG B N 1
ATOM 6538 C CA . ARG B 1 144 ? 33.339 -4.830 93.936 1.00 12.35 142 ARG B CA 1
ATOM 6539 C C . ARG B 1 144 ? 33.742 -3.809 92.878 1.00 10.06 142 ARG B C 1
ATOM 6540 O O . ARG B 1 144 ? 34.787 -3.156 92.987 1.00 11.33 142 ARG B O 1
ATOM 6561 N N . VAL B 1 145 ? 32.930 -3.724 91.833 1.00 10.67 143 VAL B N 1
ATOM 6562 C CA . VAL B 1 145 ? 33.115 -2.740 90.780 1.00 9.60 143 VAL B CA 1
ATOM 6563 C C . VAL B 1 145 ? 31.781 -2.098 90.496 1.00 10.04 143 VAL B C 1
ATOM 6564 O O . VAL B 1 145 ? 30.732 -2.675 90.762 1.00 11.07 143 VAL B O 1
ATOM 6577 N N . GLU B 1 146 ? 31.819 -0.914 89.921 1.00 8.99 144 GLU B N 1
ATOM 6578 C CA . GLU B 1 146 ? 30.598 -0.192 89.577 1.00 9.88 144 GLU B CA 1
ATOM 6579 C C . GLU B 1 146 ? 29.982 -0.763 88.312 1.00 9.83 144 GLU B C 1
ATOM 6580 O O . GLU B 1 146 ? 30.667 -0.956 87.305 1.00 9.55 144 GLU B O 1
ATOM 6592 N N . SER B 1 147 ? 28.675 -1.033 88.367 1.00 9.25 145 SER B N 1
ATOM 6593 C CA . SER B 1 147 ? 27.927 -1.534 87.225 1.00 9.06 145 SER B CA 1
ATOM 6594 C C . SER B 1 147 ? 26.585 -0.859 87.184 1.00 7.57 145 SER B C 1
ATOM 6595 O O . SER B 1 147 ? 26.136 -0.287 88.183 1.00 8.64 145 SER B O 1
ATOM 6603 N N . TRP B 1 148 ? 25.928 -0.922 86.035 1.00 8.64 146 TRP B N 1
ATOM 6604 C CA . TRP B 1 148 ? 24.604 -0.344 85.900 1.00 8.92 146 TRP B CA 1
ATOM 6605 C C . TRP B 1 148 ? 23.859 -1.053 84.786 1.00 7.99 146 TRP B C 1
ATOM 6606 O O . TRP B 1 148 ? 24.464 -1.749 83.969 1.00 8.10 146 TRP B O 1
ATOM 6627 N N . MET B 1 149 ? 22.539 -0.894 84.774 1.00 7.85 147 MET B N 1
ATOM 6628 C CA . MET B 1 149 ? 21.706 -1.415 83.711 1.00 8.53 147 MET B CA 1
ATOM 6629 C C . MET B 1 149 ? 21.469 -0.261 82.751 1.00 8.07 147 MET B C 1
ATOM 6630 O O . MET B 1 149 ? 20.715 0.657 83.076 1.00 8.33 147 MET B O 1
ATOM 6644 N N . PRO B 1 150 ? 22.129 -0.280 81.586 1.00 7.55 148 PRO B N 1
ATOM 6645 C CA . PRO B 1 150 ? 22.018 0.869 80.678 1.00 7.60 148 PRO B CA 1
ATOM 6646 C C . PRO B 1 150 ? 20.615 0.985 80.115 1.00 8.45 148 PRO B C 1
ATOM 6647 O O . PRO B 1 150 ? 19.886 -0.001 80.101 1.00 8.56 148 PRO B O 1
ATOM 6658 N N . HIS B 1 151 ? 20.255 2.178 79.666 1.00 7.73 149 HIS B N 1
ATOM 6659 C CA . HIS B 1 151 ? 18.910 2.448 79.204 1.00 7.57 149 HIS B CA 1
ATOM 6660 C C . HIS B 1 151 ? 18.754 2.030 77.737 1.00 8.43 149 HIS B C 1
ATOM 6661 O O . HIS B 1 151 ? 18.550 2.854 76.834 1.00 10.61 149 HIS B O 1
ATOM 6675 N N . CYS B 1 152 ? 18.864 0.720 77.502 1.00 9.65 150 CYS B N 1
ATOM 6676 C CA . CYS B 1 152 ? 18.505 0.110 76.228 1.00 8.83 150 CYS B CA 1
ATOM 6677 C C . CYS B 1 152 ? 17.005 0.167 76.025 1.00 7.65 150 CYS B C 1
ATOM 6678 O O . CYS B 1 152 ? 16.261 0.245 76.995 1.00 9.03 150 CYS B O 1
ATOM 6685 N N . ALA B 1 153 ? 16.556 0.069 74.784 1.00 8.26 151 ALA B N 1
ATOM 6686 C CA . ALA B 1 153 ? 15.147 -0.165 74.521 1.00 7.58 151 ALA B CA 1
ATOM 6687 C C . ALA B 1 153 ? 14.715 -1.374 75.328 1.00 9.28 151 ALA B C 1
ATOM 6688 O O . ALA B 1 153 ? 15.397 -2.393 75.370 1.00 9.45 151 ALA B O 1
ATOM 6695 N N . GLY B 1 154 ? 13.576 -1.257 75.996 1.00 8.16 152 GLY B N 1
ATOM 6696 C CA . GLY B 1 154 ? 13.057 -2.349 76.793 1.00 7.24 152 GLY B CA 1
ATOM 6697 C C . GLY B 1 154 ? 13.268 -2.161 78.271 1.00 7.30 152 GLY B C 1
ATOM 6698 O O . GLY B 1 154 ? 12.558 -2.721 79.083 1.00 7.96 152 GLY B O 1
ATOM 6702 N N . VAL B 1 155 ? 14.279 -1.395 78.653 1.00 7.10 153 VAL B N 1
ATOM 6703 C CA . VAL B 1 155 ? 14.496 -1.134 80.057 1.00 6.66 153 VAL B CA 1
ATOM 6704 C C . VAL B 1 155 ? 13.413 -0.195 80.597 1.00 7.69 153 VAL B C 1
ATOM 6705 O O . VAL B 1 155 ? 12.845 0.623 79.872 1.00 7.84 153 VAL B O 1
ATOM 6718 N N . VAL B 1 156 ? 13.142 -0.336 81.887 1.00 7.69 154 VAL B N 1
ATOM 6719 C CA . VAL B 1 156 ? 12.189 0.492 82.591 1.00 9.30 154 VAL B CA 1
ATOM 6720 C C . VAL B 1 156 ? 12.939 1.202 83.719 1.00 6.54 154 VAL B C 1
ATOM 6721 O O . VAL B 1 156 ? 13.731 0.589 84.433 1.00 8.65 154 VAL B O 1
ATOM 6734 N N . SER B 1 157 ? 12.684 2.499 83.878 1.00 7.38 155 SER B N 1
ATOM 6735 C CA . SER B 1 157 ? 13.478 3.309 84.768 1.00 9.50 155 SER B CA 1
ATOM 6736 C C . SER B 1 157 ? 12.593 4.303 85.505 1.00 8.15 155 SER B C 1
ATOM 6737 O O . SER B 1 157 ? 11.383 4.366 85.252 1.00 9.18 155 SER B O 1
ATOM 6745 N N . MET B 1 158 ? 13.173 5.008 86.465 1.00 9.17 156 MET B N 1
ATOM 6746 C CA . MET B 1 158 ? 12.428 5.907 87.335 1.00 7.87 156 MET B CA 1
ATOM 6747 C C . MET B 1 158 ? 12.653 7.364 86.975 1.00 10.89 156 MET B C 1
ATOM 6748 O O . MET B 1 158 ? 13.789 7.811 86.901 1.00 9.35 156 MET B O 1
ATOM 6762 N N . ALA B 1 159 ? 11.571 8.098 86.757 1.00 10.31 157 ALA B N 1
ATOM 6763 C CA . ALA B 1 159 ? 11.673 9.528 86.536 1.00 10.04 157 ALA B CA 1
ATOM 6764 C C . ALA B 1 159 ? 12.061 10.226 87.840 1.00 10.44 157 ALA B C 1
ATOM 6765 O O . ALA B 1 159 ? 11.771 9.736 88.928 1.00 10.87 157 ALA B O 1
ATOM 6772 N N . ARG B 1 160 ? 12.712 11.376 87.740 1.00 9.30 158 ARG B N 1
ATOM 6773 C CA . ARG B 1 160 ? 13.064 12.147 88.921 1.00 11.17 158 ARG B CA 1
ATOM 6774 C C . ARG B 1 160 ? 13.337 13.586 88.542 1.00 12.53 158 ARG B C 1
ATOM 6775 O O . ARG B 1 160 ? 13.497 13.897 87.365 1.00 13.64 158 ARG B O 1
ATOM 6796 N N . THR B 1 161 ? 13.359 14.454 89.547 1.00 14.15 159 THR B N 1
ATOM 6797 C CA . THR B 1 161 ? 13.845 15.824 89.384 1.00 13.15 159 THR B CA 1
ATOM 6798 C C . THR B 1 161 ? 15.354 15.831 89.562 1.00 13.96 159 THR B C 1
ATOM 6799 O O . THR B 1 161 ? 15.978 14.781 89.684 1.00 15.41 159 THR B O 1
ATOM 6810 N N . ASN B 1 162 ? 15.940 17.014 89.616 1.00 13.78 160 ASN B N 1
ATOM 6811 C CA . ASN B 1 162 ? 17.377 17.108 89.820 1.00 13.34 160 ASN B CA 1
ATOM 6812 C C . ASN B 1 162 ? 17.813 16.525 91.165 1.00 15.00 160 ASN B C 1
ATOM 6813 O O . ASN B 1 162 ? 18.982 16.198 91.353 1.00 18.73 160 ASN B O 1
ATOM 6824 N N . ASP B 1 163 ? 16.883 16.434 92.110 1.00 14.73 161 ASP B N 1
ATOM 6825 C CA . ASP B 1 163 ? 17.153 15.778 93.384 1.00 14.92 161 ASP B CA 1
ATOM 6826 C C . ASP B 1 163 ? 17.290 14.281 93.129 1.00 13.91 161 ASP B C 1
ATOM 6827 O O . ASP B 1 163 ? 16.322 13.654 92.699 1.00 12.60 161 ASP B O 1
ATOM 6836 N N . PRO B 1 164 ? 18.477 13.699 93.399 1.00 12.43 162 PRO B N 1
ATOM 6837 C CA . PRO B 1 164 ? 18.618 12.281 93.038 1.00 12.21 162 PRO B CA 1
ATOM 6838 C C . PRO B 1 164 ? 17.728 11.348 93.846 1.00 12.76 162 PRO B C 1
ATOM 6839 O O . PRO B 1 164 ? 17.622 10.164 93.520 1.00 13.63 162 PRO B O 1
ATOM 6850 N N . ASN B 1 165 ? 17.136 11.863 94.911 1.00 12.92 163 ASN B N 1
ATOM 6851 C CA . ASN B 1 165 ? 16.301 11.065 95.789 1.00 12.57 163 ASN B CA 1
ATOM 6852 C C . ASN B 1 165 ? 14.813 11.364 95.629 1.00 12.99 163 ASN B C 1
ATOM 6853 O O . ASN B 1 165 ? 14.027 11.050 96.510 1.00 15.60 163 ASN B O 1
ATOM 6864 N N . SER B 1 166 ? 14.434 11.935 94.487 1.00 12.32 164 SER B N 1
ATOM 6865 C CA . SER B 1 166 ? 13.060 12.364 94.258 1.00 12.47 164 SER B CA 1
ATOM 6866 C C . SER B 1 166 ? 12.241 11.345 93.486 1.00 12.73 164 SER B C 1
ATOM 6867 O O . SER B 1 166 ? 11.068 11.589 93.209 1.00 14.93 164 SER B O 1
ATOM 6875 N N . GLY B 1 167 ? 12.834 10.213 93.129 1.00 10.99 165 GLY B N 1
ATOM 6876 C CA . GLY B 1 167 ? 12.076 9.170 92.460 1.00 11.91 165 GLY B CA 1
ATOM 6877 C C . GLY B 1 167 ? 10.961 8.708 93.370 1.00 15.17 165 GLY B C 1
ATOM 6878 O O . GLY B 1 167 ? 11.160 8.592 94.575 1.00 14.64 165 GLY B O 1
ATOM 6882 N N . LYS B 1 168 ? 9.783 8.441 92.813 1.00 10.80 166 LYS B N 1
ATOM 6883 C CA . LYS B 1 168 ? 8.648 8.057 93.643 1.00 11.84 166 LYS B CA 1
ATOM 6884 C C . LYS B 1 168 ? 7.676 7.136 92.922 1.00 12.19 166 LYS B C 1
ATOM 6885 O O . LYS B 1 168 ? 7.541 5.970 93.271 1.00 11.90 166 LYS B O 1
ATOM 6904 N N . ASP B 1 169 ? 6.975 7.686 91.936 1.00 12.82 167 ASP B N 1
ATOM 6905 C CA . ASP B 1 169 ? 5.964 6.919 91.208 1.00 10.09 167 ASP B CA 1
ATOM 6906 C C . ASP B 1 169 ? 6.159 6.930 89.696 1.00 10.07 167 ASP B C 1
ATOM 6907 O O . ASP B 1 169 ? 6.018 5.903 89.037 1.00 11.15 167 ASP B O 1
ATOM 6916 N N . GLN B 1 170 ? 6.532 8.070 89.138 1.00 9.96 168 GLN B N 1
ATOM 6917 C CA . GLN B 1 170 ? 6.653 8.174 87.693 1.00 8.28 168 GLN B CA 1
ATOM 6918 C C . GLN B 1 170 ? 7.806 7.335 87.190 1.00 9.51 168 GLN B C 1
ATOM 6919 O O . GLN B 1 170 ? 8.884 7.318 87.785 1.00 10.35 168 GLN B O 1
ATOM 6933 N N . PHE B 1 171 ? 7.575 6.663 86.074 1.00 10.49 169 PHE B N 1
ATOM 6934 C CA . PHE B 1 171 ? 8.539 5.744 85.490 1.00 9.72 169 PHE B CA 1
ATOM 6935 C C . PHE B 1 171 ? 8.642 6.042 84.010 1.00 13.38 169 PHE B C 1
ATOM 6936 O O . PHE B 1 171 ? 7.778 6.711 83.424 1.00 10.93 169 PHE B O 1
ATOM 6953 N N A PHE B 1 172 ? 9.726 5.523 83.411 0.56 14.24 170 PHE B N 1
ATOM 6954 N N B PHE B 1 172 ? 9.632 5.497 83.354 0.44 7.02 170 PHE B N 1
ATOM 6955 C CA A PHE B 1 172 ? 10.000 5.593 81.966 0.56 9.33 170 PHE B CA 1
ATOM 6956 C CA B PHE B 1 172 ? 9.536 5.554 81.928 0.44 10.28 170 PHE B CA 1
ATOM 6957 C C A PHE B 1 172 ? 9.965 4.183 81.368 0.56 6.83 170 PHE B C 1
ATOM 6958 C C B PHE B 1 172 ? 9.999 4.283 81.299 0.44 15.82 170 PHE B C 1
ATOM 6959 O O A PHE B 1 172 ? 10.612 3.274 81.914 0.56 6.85 170 PHE B O 1
ATOM 6960 O O B PHE B 1 172 ? 10.881 3.567 81.779 0.44 11.84 170 PHE B O 1
ATOM 6993 N N . LEU B 1 173 ? 9.297 4.022 80.217 1.00 9.27 171 LEU B N 1
ATOM 6994 C CA . LEU B 1 173 ? 9.420 2.819 79.415 1.00 9.75 171 LEU B CA 1
ATOM 6995 C C . LEU B 1 173 ? 10.355 3.181 78.285 1.00 7.75 171 LEU B C 1
ATOM 6996 O O . LEU B 1 173 ? 10.009 4.020 77.449 1.00 8.99 171 LEU B O 1
ATOM 7013 N N . MET B 1 174 ? 11.539 2.585 78.241 1.00 7.77 172 MET B N 1
ATOM 7014 C CA . MET B 1 174 ? 12.495 2.949 77.203 1.00 7.27 172 MET B CA 1
ATOM 7015 C C . MET B 1 174 ? 12.100 2.383 75.839 1.00 7.53 172 MET B C 1
ATOM 7016 O O . MET B 1 174 ? 11.998 1.172 75.648 1.00 9.57 172 MET B O 1
ATOM 7030 N N . ARG B 1 175 ? 11.894 3.286 74.891 1.00 9.15 173 ARG B N 1
ATOM 7031 C CA . ARG B 1 175 ? 11.541 2.916 73.524 1.00 8.71 173 ARG B CA 1
ATOM 7032 C C . ARG B 1 175 ? 12.749 2.764 72.628 1.00 10.99 173 ARG B C 1
ATOM 7033 O O . ARG B 1 175 ? 12.671 2.073 71.613 1.00 13.34 173 ARG B O 1
ATOM 7054 N N . ASP B 1 176 ? 13.862 3.395 73.002 1.00 9.65 174 ASP B N 1
ATOM 7055 C CA . ASP B 1 176 ? 15.083 3.383 72.205 1.00 11.50 174 ASP B CA 1
ATOM 7056 C C . ASP B 1 176 ? 16.280 3.614 73.106 1.00 12.03 174 ASP B C 1
ATOM 7057 O O . ASP B 1 176 ? 16.157 4.222 74.171 1.00 12.39 174 ASP B O 1
ATOM 7066 N N . GLU B 1 177 ? 17.430 3.121 72.670 1.00 11.06 175 GLU B N 1
ATOM 7067 C CA . GLU B 1 177 ? 18.672 3.270 73.412 1.00 9.63 175 GLU B CA 1
ATOM 7068 C C . GLU B 1 177 ? 18.894 4.725 73.767 1.00 9.29 175 GLU B C 1
ATOM 7069 O O . GLU B 1 177 ? 18.885 5.597 72.894 1.00 11.70 175 GLU B O 1
ATOM 7081 N N . SER B 1 178 ? 19.112 4.980 75.049 1.00 9.26 176 SER B N 1
ATOM 7082 C CA . SER B 1 178 ? 19.256 6.345 75.549 1.00 10.15 176 SER B CA 1
ATOM 7083 C C . SER B 1 178 ? 20.386 6.418 76.579 1.00 8.44 176 SER B C 1
ATOM 7084 O O . SER B 1 178 ? 20.144 6.549 77.781 1.00 9.11 176 SER B O 1
ATOM 7092 N N . ARG B 1 179 ? 21.617 6.339 76.102 1.00 10.38 177 ARG B N 1
ATOM 7093 C CA . ARG B 1 179 ? 22.741 6.123 77.006 1.00 9.22 177 ARG B CA 1
ATOM 7094 C C . ARG B 1 179 ? 23.066 7.370 77.813 1.00 12.89 177 ARG B C 1
ATOM 7095 O O . ARG B 1 179 ? 23.779 7.276 78.807 1.00 11.48 177 ARG B O 1
ATOM 7116 N N . PHE B 1 180 ? 22.538 8.521 77.394 1.00 10.54 178 PHE B N 1
ATOM 7117 C CA . PHE B 1 180 ? 22.705 9.764 78.144 1.00 9.97 178 PHE B CA 1
ATOM 7118 C C . PHE B 1 180 ? 21.988 9.722 79.499 1.00 10.65 178 PHE B C 1
ATOM 7119 O O . PHE B 1 180 ? 22.229 10.570 80.361 1.00 12.00 178 PHE B O 1
ATOM 7136 N N . LEU B 1 181 ? 21.124 8.734 79.701 1.00 9.09 179 LEU B N 1
ATOM 7137 C CA . LEU B 1 181 ? 20.497 8.531 81.006 1.00 9.16 179 LEU B CA 1
ATOM 7138 C C . LEU B 1 181 ? 21.324 7.678 81.944 1.00 9.24 179 LEU B C 1
ATOM 7139 O O . LEU B 1 181 ? 21.082 7.665 83.152 1.00 9.39 179 LEU B O 1
ATOM 7155 N N . ASP B 1 182 ? 22.284 6.952 81.386 1.00 9.20 180 ASP B N 1
ATOM 7156 C CA . ASP B 1 182 ? 23.001 5.954 82.164 1.00 9.28 180 ASP B CA 1
ATOM 7157 C C . ASP B 1 182 ? 23.774 6.592 83.308 1.00 8.99 180 ASP B C 1
ATOM 7158 O O . ASP B 1 182 ? 24.421 7.614 83.141 1.00 9.57 180 ASP B O 1
ATOM 7167 N N . ARG B 1 183 ? 23.684 5.958 84.469 1.00 10.17 181 ARG B N 1
ATOM 7168 C CA . ARG B 1 183 ? 24.318 6.393 85.711 1.00 10.35 181 ARG B CA 1
ATOM 7169 C C . ARG B 1 183 ? 23.680 7.650 86.282 1.00 9.18 181 ARG B C 1
ATOM 7170 O O . ARG B 1 183 ? 24.179 8.195 87.261 1.00 10.44 181 ARG B O 1
ATOM 7191 N N . LYS B 1 184 ? 22.541 8.061 85.723 1.00 8.94 182 LYS B N 1
ATOM 7192 C CA . LYS B 1 184 ? 21.827 9.246 86.194 1.00 10.12 182 LYS B CA 1
ATOM 7193 C C . LYS B 1 184 ? 20.373 8.973 86.577 1.00 9.43 182 LYS B C 1
ATOM 7194 O O . LYS B 1 184 ? 19.759 9.800 87.241 1.00 9.67 182 LYS B O 1
ATOM 7213 N N . TYR B 1 185 ? 19.835 7.824 86.181 1.00 8.41 183 TYR B N 1
ATOM 7214 C CA . TYR B 1 185 ? 18.457 7.464 86.492 1.00 9.73 183 TYR B CA 1
ATOM 7215 C C . TYR B 1 185 ? 18.435 6.017 86.969 1.00 9.34 183 TYR B C 1
ATOM 7216 O O . TYR B 1 185 ? 19.265 5.182 86.562 1.00 9.08 183 TYR B O 1
ATOM 7234 N N . SER B 1 186 ? 17.484 5.714 87.846 1.00 8.72 184 SER B N 1
ATOM 7235 C CA . SER B 1 186 ? 17.413 4.402 88.464 1.00 8.06 184 SER B CA 1
ATOM 7236 C C . SER B 1 186 ? 16.633 3.419 87.592 1.00 9.68 184 SER B C 1
ATOM 7237 O O . SER B 1 186 ? 15.406 3.335 87.677 1.00 8.47 184 SER B O 1
ATOM 7245 N N . SER B 1 187 ? 17.326 2.668 86.739 1.00 8.31 185 SER B N 1
ATOM 7246 C CA . SER B 1 187 ? 16.688 1.594 85.988 1.00 7.24 185 SER B CA 1
ATOM 7247 C C . SER B 1 187 ? 16.414 0.410 86.921 1.00 8.31 185 SER B C 1
ATOM 7248 O O . SER B 1 187 ? 17.218 0.077 87.786 1.00 11.10 185 SER B O 1
ATOM 7256 N N . TRP B 1 188 ? 15.266 -0.230 86.748 1.00 7.14 186 TRP B N 1
ATOM 7257 C CA . TRP B 1 188 ? 14.807 -1.205 87.738 1.00 8.15 186 TRP B CA 1
ATOM 7258 C C . TRP B 1 188 ? 14.100 -2.412 87.163 1.00 6.79 186 TRP B C 1
ATOM 7259 O O . TRP B 1 188 ? 13.749 -3.308 87.904 1.00 8.78 186 TRP B O 1
ATOM 7280 N N . GLY B 1 189 ? 13.871 -2.437 85.867 1.00 8.00 187 GLY B N 1
ATOM 7281 C CA . GLY B 1 189 ? 13.183 -3.550 85.263 1.00 11.04 187 GLY B CA 1
ATOM 7282 C C . GLY B 1 189 ? 13.342 -3.578 83.767 1.00 7.80 187 GLY B C 1
ATOM 7283 O O . GLY B 1 189 ? 13.999 -2.726 83.172 1.00 7.15 187 GLY B O 1
ATOM 7287 N N . ARG B 1 190 ? 12.711 -4.570 83.163 1.00 6.66 188 ARG B N 1
ATOM 7288 C CA . ARG B 1 190 ? 12.802 -4.764 81.740 1.00 7.07 188 ARG B CA 1
ATOM 7289 C C . ARG B 1 190 ? 11.512 -5.332 81.209 1.00 7.48 188 ARG B C 1
ATOM 7290 O O . ARG B 1 190 ? 10.900 -6.168 81.861 1.00 8.58 188 ARG B O 1
ATOM 7311 N N . MET B 1 191 ? 11.105 -4.873 80.037 1.00 7.99 189 MET B N 1
ATOM 7312 C CA . MET B 1 191 ? 9.902 -5.368 79.377 1.00 7.47 189 MET B CA 1
ATOM 7313 C C . MET B 1 191 ? 10.164 -6.686 78.676 1.00 8.25 189 MET B C 1
ATOM 7314 O O . MET B 1 191 ? 10.739 -6.717 77.583 1.00 10.74 189 MET B O 1
ATOM 7328 N N . LEU B 1 192 ? 9.742 -7.772 79.306 1.00 8.01 190 LEU B N 1
ATOM 7329 C CA . LEU B 1 192 ? 9.840 -9.097 78.718 1.00 9.43 190 LEU B CA 1
ATOM 7330 C C . LEU B 1 192 ? 9.047 -9.202 77.446 1.00 9.67 190 LEU B C 1
ATOM 7331 O O . LEU B 1 192 ? 9.473 -9.843 76.477 1.00 10.97 190 LEU B O 1
ATOM 7347 N N . GLU B 1 193 ? 7.860 -8.607 77.487 1.00 9.59 191 GLU B N 1
ATOM 7348 C CA . GLU B 1 193 ? 6.980 -8.534 76.355 1.00 12.25 191 GLU B CA 1
ATOM 7349 C C . GLU B 1 193 ? 6.365 -7.175 76.429 1.00 8.18 191 GLU B C 1
ATOM 7350 O O . GLU B 1 193 ? 6.134 -6.665 77.525 1.00 11.21 191 GLU B O 1
ATOM 7362 N N . GLY B 1 194 ? 6.140 -6.561 75.284 1.00 10.46 192 GLY B N 1
ATOM 7363 C CA . GLY B 1 194 ? 5.456 -5.289 75.245 1.00 11.85 192 GLY B CA 1
ATOM 7364 C C . GLY B 1 194 ? 6.322 -4.108 74.860 1.00 11.39 192 GLY B C 1
ATOM 7365 O O . GLY B 1 194 ? 5.847 -2.983 74.900 1.00 9.46 192 GLY B O 1
ATOM 7369 N N . LEU B 1 195 ? 7.580 -4.323 74.488 1.00 9.97 193 LEU B N 1
ATOM 7370 C CA . LEU B 1 195 ? 8.355 -3.209 73.955 1.00 8.62 193 LEU B CA 1
ATOM 7371 C C . LEU B 1 195 ? 7.614 -2.597 72.757 1.00 10.59 193 LEU B C 1
ATOM 7372 O O . LEU B 1 195 ? 7.549 -1.368 72.635 1.00 9.90 193 LEU B O 1
ATOM 7388 N N . ASP B 1 196 ? 7.015 -3.428 71.900 1.00 10.57 194 ASP B N 1
ATOM 7389 C CA . ASP B 1 196 ? 6.276 -2.901 70.751 1.00 13.58 194 ASP B CA 1
ATOM 7390 C C . ASP B 1 196 ? 5.065 -2.072 71.208 1.00 12.24 194 ASP B C 1
ATOM 7391 O O . ASP B 1 196 ? 4.748 -1.049 70.590 1.00 13.77 194 ASP B O 1
ATOM 7400 N N . VAL B 1 197 ? 4.422 -2.474 72.303 1.00 9.66 195 VAL B N 1
ATOM 7401 C CA . VAL B 1 197 ? 3.341 -1.701 72.896 1.00 10.11 195 VAL B CA 1
ATOM 7402 C C . VAL B 1 197 ? 3.876 -0.353 73.384 1.00 10.28 195 VAL B C 1
ATOM 7403 O O . VAL B 1 197 ? 3.289 0.687 73.095 1.00 10.03 195 VAL B O 1
ATOM 7416 N N . ALA B 1 198 ? 4.988 -0.357 74.101 1.00 8.94 196 ALA B N 1
ATOM 7417 C CA . ALA B 1 198 ? 5.578 0.885 74.586 1.00 11.61 196 ALA B CA 1
ATOM 7418 C C . ALA B 1 198 ? 5.886 1.829 73.427 1.00 8.20 196 ALA B C 1
ATOM 7419 O O . ALA B 1 198 ? 5.688 3.034 73.528 1.00 10.81 196 ALA B O 1
ATOM 7426 N N . LYS B 1 199 ? 6.406 1.275 72.332 1.00 10.67 197 LYS B N 1
ATOM 7427 C CA . LYS B 1 199 ? 6.760 2.065 71.149 1.00 9.94 197 LYS B CA 1
ATOM 7428 C C . LYS B 1 199 ? 5.532 2.602 70.415 1.00 11.39 197 LYS B C 1
ATOM 7429 O O . LYS B 1 199 ? 5.657 3.448 69.529 1.00 12.47 197 LYS B O 1
ATOM 7448 N N . SER B 1 200 ? 4.354 2.104 70.763 1.00 9.69 198 SER B N 1
ATOM 7449 C CA . SER B 1 200 ? 3.131 2.530 70.100 1.00 11.35 198 SER B CA 1
ATOM 7450 C C . SER B 1 200 ? 2.341 3.546 70.915 1.00 12.41 198 SER B C 1
ATOM 7451 O O . SER B 1 200 ? 1.360 4.091 70.417 1.00 12.30 198 SER B O 1
ATOM 7459 N N . LEU B 1 201 ? 2.725 3.781 72.166 1.00 9.19 199 LEU B N 1
ATOM 7460 C CA . LEU B 1 201 ? 2.017 4.752 72.998 1.00 11.32 199 LEU B CA 1
ATOM 7461 C C . LEU B 1 201 ? 2.049 6.120 72.329 1.00 11.00 199 LEU B C 1
ATOM 7462 O O . LEU B 1 201 ? 3.029 6.515 71.710 1.00 12.69 199 LEU B O 1
ATOM 7478 N N . THR B 1 202 ? 0.948 6.837 72.446 1.00 10.75 200 THR B N 1
ATOM 7479 C CA . THR B 1 202 ? 0.772 8.080 71.719 1.00 10.37 200 THR B CA 1
ATOM 7480 C C . THR B 1 202 ? 1.781 9.141 72.147 1.00 10.26 200 THR B C 1
ATOM 7481 O O . THR B 1 202 ? 1.937 9.442 73.327 1.00 10.63 200 THR B O 1
ATOM 7492 N N . ILE B 1 203 ? 2.434 9.717 71.149 1.00 12.24 201 ILE B N 1
ATOM 7493 C CA . ILE B 1 203 ? 3.474 10.709 71.349 1.00 10.61 201 ILE B CA 1
ATOM 7494 C C . ILE B 1 203 ? 2.871 12.049 71.729 1.00 12.37 201 ILE B C 1
ATOM 7495 O O . ILE B 1 203 ? 1.816 12.430 71.223 1.00 12.86 201 ILE B O 1
ATOM 7511 N N . GLY B 1 204 ? 3.548 12.752 72.625 1.00 10.84 202 GLY B N 1
ATOM 7512 C CA . GLY B 1 204 ? 3.174 14.114 72.961 1.00 11.73 202 GLY B CA 1
ATOM 7513 C C . GLY B 1 204 ? 3.662 14.524 74.331 1.00 11.83 202 GLY B C 1
ATOM 7514 O O . GLY B 1 204 ? 3.964 13.693 75.178 1.00 11.62 202 GLY B O 1
ATOM 7518 N N . GLU B 1 205 ? 3.704 15.834 74.553 1.00 12.28 203 GLU B N 1
ATOM 7519 C CA . GLU B 1 205 ? 4.249 16.393 75.779 1.00 15.00 203 GLU B CA 1
ATOM 7520 C C . GLU B 1 205 ? 3.384 17.537 76.289 1.00 13.82 203 GLU B C 1
ATOM 7521 O O . GLU B 1 205 ? 3.831 18.676 76.352 1.00 17.23 203 GLU B O 1
ATOM 7533 N N . PRO B 1 206 ? 2.138 17.244 76.661 1.00 14.27 204 PRO B N 1
ATOM 7534 C CA . PRO B 1 206 ? 1.490 15.934 76.645 1.00 15.24 204 PRO B CA 1
ATOM 7535 C C . PRO B 1 206 ? 0.728 15.673 75.355 1.00 12.85 204 PRO B C 1
ATOM 7536 O O . PRO B 1 206 ? 0.445 16.597 74.609 1.00 15.24 204 PRO B O 1
ATOM 7547 N N . PRO B 1 207 ? 0.388 14.409 75.097 1.00 13.21 205 PRO B N 1
ATOM 7548 C CA . PRO B 1 207 ? -0.564 14.131 74.022 1.00 11.80 205 PRO B CA 1
ATOM 7549 C C . PRO B 1 207 ? -1.889 14.821 74.294 1.00 13.48 205 PRO B C 1
ATOM 7550 O O . PRO B 1 207 ? -2.196 15.099 75.451 1.00 14.19 205 PRO B O 1
ATOM 7561 N N . GLU B 1 208 ? -2.645 15.117 73.249 1.00 14.52 206 GLU B N 1
ATOM 7562 C CA . GLU B 1 208 ? -4.015 15.604 73.425 1.00 15.60 206 GLU B CA 1
ATOM 7563 C C . GLU B 1 208 ? -4.859 14.571 74.149 1.00 15.77 206 GLU B C 1
ATOM 7564 O O . GLU B 1 208 ? -5.636 14.892 75.051 1.00 18.94 206 GLU B O 1
ATOM 7576 N N . ARG B 1 209 ? -4.707 13.324 73.724 1.00 14.92 207 ARG B N 1
ATOM 7577 C CA . ARG B 1 209 ? -5.484 12.226 74.269 1.00 16.87 207 ARG B CA 1
ATOM 7578 C C . ARG B 1 209 ? -4.520 11.090 74.574 1.00 14.79 207 ARG B C 1
ATOM 7579 O O . ARG B 1 209 ? -4.302 10.191 73.762 1.00 16.26 207 ARG B O 1
ATOM 7600 N N . PRO B 1 210 ? -3.896 11.159 75.751 1.00 13.25 208 PRO B N 1
ATOM 7601 C CA . PRO B 1 210 ? -2.830 10.205 76.057 1.00 12.39 208 PRO B CA 1
ATOM 7602 C C . PRO B 1 210 ? -3.324 8.787 76.250 1.00 11.04 208 PRO B C 1
ATOM 7603 O O . PRO B 1 210 ? -4.473 8.538 76.631 1.00 12.56 208 PRO B O 1
ATOM 7614 N N . ASP B 1 211 ? -2.434 7.849 75.981 1.00 10.07 209 ASP B N 1
ATOM 7615 C CA . ASP B 1 211 ? -2.662 6.485 76.396 1.00 9.73 209 ASP B CA 1
ATOM 7616 C C . ASP B 1 211 ? -2.628 6.391 77.906 1.00 11.24 209 ASP B C 1
ATOM 7617 O O . ASP B 1 211 ? -2.167 7.298 78.593 1.00 9.86 209 ASP B O 1
ATOM 7626 N N . ILE B 1 212 ? -3.159 5.279 78.412 1.00 9.76 210 ILE B N 1
ATOM 7627 C CA . ILE B 1 212 ? -3.421 5.109 79.830 1.00 10.22 210 ILE B CA 1
ATOM 7628 C C . ILE B 1 212 ? -2.840 3.806 80.317 1.00 9.60 210 ILE B C 1
ATOM 7629 O O . ILE B 1 212 ? -2.910 2.794 79.617 1.00 11.73 210 ILE B O 1
ATOM 7645 N N . LEU B 1 213 ? -2.282 3.833 81.520 1.00 8.88 211 LEU B N 1
ATOM 7646 C CA . LEU B 1 213 ? -1.983 2.623 82.260 1.00 8.38 211 LEU B CA 1
ATOM 7647 C C . LEU B 1 213 ? -3.274 2.222 82.951 1.00 8.69 211 LEU B C 1
ATOM 7648 O O . LEU B 1 213 ? -3.634 2.784 83.988 1.00 9.76 211 LEU B O 1
ATOM 7664 N N . VAL B 1 214 ? -3.984 1.263 82.372 1.00 9.17 212 VAL B N 1
ATOM 7665 C CA . VAL B 1 214 ? -5.296 0.908 82.871 1.00 10.65 212 VAL B CA 1
ATOM 7666 C C . VAL B 1 214 ? -5.216 0.187 84.224 1.00 9.25 212 VAL B C 1
ATOM 7667 O O . VAL B 1 214 ? -6.023 0.438 85.135 1.00 10.02 212 VAL B O 1
ATOM 7680 N N . SER B 1 215 ? -4.259 -0.726 84.353 1.00 8.87 213 SER B N 1
ATOM 7681 C CA . SER B 1 215 ? -4.088 -1.459 85.598 1.00 8.87 213 SER B CA 1
ATOM 7682 C C . SER B 1 215 ? -2.661 -1.961 85.695 1.00 8.48 213 SER B C 1
ATOM 7683 O O . SER B 1 215 ? -1.990 -2.130 84.691 1.00 9.14 213 SER B O 1
ATOM 7691 N N . ALA B 1 216 ? -2.244 -2.205 86.924 1.00 10.52 214 ALA B N 1
ATOM 7692 C CA . ALA B 1 216 ? -0.955 -2.809 87.234 1.00 10.55 214 ALA B CA 1
ATOM 7693 C C . ALA B 1 216 ? -1.192 -3.913 88.239 1.00 10.20 214 ALA B C 1
ATOM 7694 O O . ALA B 1 216 ? -1.919 -3.718 89.206 1.00 10.47 214 ALA B O 1
ATOM 7701 N N . VAL B 1 217 ? -0.573 -5.071 88.018 1.00 8.72 215 VAL B N 1
ATOM 7702 C CA . VAL B 1 217 ? -0.728 -6.218 88.894 1.00 8.66 215 VAL B CA 1
ATOM 7703 C C . VAL B 1 217 ? 0.586 -6.951 89.070 1.00 9.16 215 VAL B C 1
ATOM 7704 O O . VAL B 1 217 ? 1.260 -7.233 88.097 1.00 10.55 215 VAL B O 1
ATOM 7717 N N . MET B 1 218 ? 0.928 -7.238 90.324 1.00 9.19 216 MET B N 1
ATOM 7718 C CA . MET B 1 218 ? 2.003 -8.160 90.654 1.00 9.19 216 MET B CA 1
ATOM 7719 C C . MET B 1 218 ? 1.514 -9.585 90.467 1.00 9.04 216 MET B C 1
ATOM 7720 O O . MET B 1 218 ? 0.520 -9.979 91.072 1.00 11.07 216 MET B O 1
ATOM 7734 N N . VAL B 1 219 ? 2.226 -10.385 89.687 1.00 9.79 217 VAL B N 1
ATOM 7735 C CA . VAL B 1 219 ? 1.749 -11.727 89.385 1.00 9.50 217 VAL B CA 1
ATOM 7736 C C . VAL B 1 219 ? 1.678 -12.574 90.661 1.00 10.96 217 VAL B C 1
ATOM 7737 O O . VAL B 1 219 ? 0.817 -13.435 90.792 1.00 10.43 217 VAL B O 1
ATOM 7750 N N . SER B 1 220 ? 2.558 -12.314 91.614 1.00 10.50 218 SER B N 1
ATOM 7751 C CA . SER B 1 220 ? 2.544 -13.012 92.899 1.00 10.29 218 SER B CA 1
ATOM 7752 C C . SER B 1 220 ? 1.255 -12.820 93.699 1.00 10.67 218 SER B C 1
ATOM 7753 O O . SER B 1 220 ? 0.960 -13.607 94.590 1.00 13.25 218 SER B O 1
ATOM 7761 N N . ASP B 1 221 ? 0.516 -11.760 93.402 1.00 11.35 219 ASP B N 1
ATOM 7762 C CA . ASP B 1 221 ? -0.710 -11.459 94.115 1.00 11.00 219 ASP B CA 1
ATOM 7763 C C . ASP B 1 221 ? -1.913 -12.169 93.502 1.00 11.67 219 ASP B C 1
ATOM 7764 O O . ASP B 1 221 ? -3.001 -12.134 94.068 1.00 14.47 219 ASP B O 1
ATOM 7773 N N . LEU B 1 222 ? -1.710 -12.800 92.346 1.00 12.29 220 LEU B N 1
ATOM 7774 C CA . LEU B 1 222 ? -2.758 -13.595 91.718 1.00 11.39 220 LEU B CA 1
ATOM 7775 C C . LEU B 1 222 ? -2.787 -15.003 92.296 1.00 14.20 220 LEU B C 1
ATOM 7776 O O . LEU B 1 222 ? -1.768 -15.508 92.783 1.00 13.07 220 LEU B O 1
ATOM 7792 N N . ALA B 1 223 ? -3.949 -15.647 92.230 1.00 14.83 221 ALA B N 1
ATOM 7793 C CA . ALA B 1 223 ? -4.033 -17.050 92.606 1.00 18.24 221 ALA B CA 1
ATOM 7794 C C . ALA B 1 223 ? -3.125 -17.863 91.694 1.00 14.39 221 ALA B C 1
ATOM 7795 O O . ALA B 1 223 ? -3.003 -17.539 90.511 1.00 14.92 221 ALA B O 1
ATOM 7802 N N . PRO B 1 224 ? -2.497 -18.939 92.228 1.00 14.76 222 P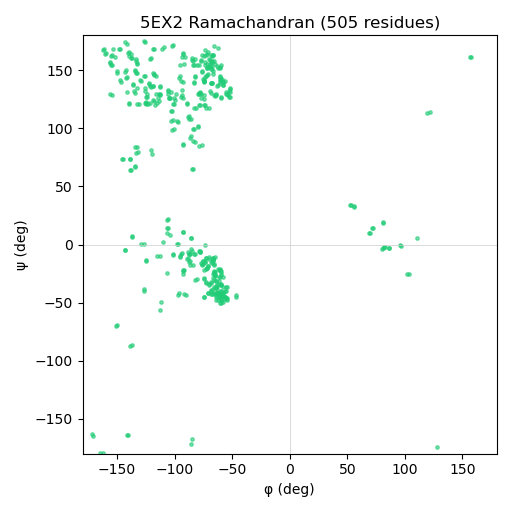RO B N 1
ATOM 7803 C CA . PRO B 1 224 ? -1.549 -19.750 91.463 1.00 20.03 222 PRO B CA 1
ATOM 7804 C C . PRO B 1 224 ? -2.027 -20.135 90.070 1.00 17.43 222 PRO B C 1
ATOM 7805 O O . PRO B 1 224 ? -1.248 -20.004 89.125 1.00 18.34 222 PRO B O 1
ATOM 7816 N N . LYS B 1 225 ? -3.277 -20.570 89.942 1.00 21.06 223 LYS B N 1
ATOM 7817 C CA . LYS B 1 225 ? -3.797 -21.046 88.664 1.00 23.89 223 LYS B CA 1
ATOM 7818 C C . LYS B 1 225 ? -4.002 -19.934 87.645 1.00 24.91 223 LYS B C 1
ATOM 7819 O O . LYS B 1 225 ? -4.110 -20.195 86.444 1.00 27.17 223 LYS B O 1
ATOM 7838 N N . ASP B 1 226 ? -4.062 -18.703 88.130 1.00 17.24 224 ASP B N 1
ATOM 7839 C CA . ASP B 1 226 ? -4.297 -17.544 87.271 1.00 18.50 224 ASP B CA 1
ATOM 7840 C C . ASP B 1 226 ? -3.018 -16.855 86.820 1.00 15.20 224 ASP B C 1
ATOM 7841 O O . ASP B 1 226 ? -3.066 -15.940 85.992 1.00 17.06 224 ASP B O 1
ATOM 7850 N N . ARG B 1 227 ? -1.882 -17.260 87.368 1.00 14.64 225 ARG B N 1
ATOM 7851 C CA . ARG B 1 227 ? -0.641 -16.541 87.115 1.00 13.82 225 ARG B CA 1
ATOM 7852 C C . ARG B 1 227 ? -0.110 -16.798 85.722 1.00 14.44 225 ARG B C 1
ATOM 7853 O O . ARG B 1 227 ? 0.033 -17.948 85.321 1.00 15.51 225 ARG B O 1
ATOM 7874 N N . PRO B 1 228 ? 0.208 -15.734 84.974 1.00 12.10 226 PRO B N 1
ATOM 7875 C CA . PRO B 1 228 ? 1.030 -15.934 83.782 1.00 13.02 226 PRO B CA 1
ATOM 7876 C C . PRO B 1 228 ? 2.369 -16.511 84.188 1.00 13.02 226 PRO B C 1
ATOM 7877 O O . PRO B 1 228 ? 2.802 -16.290 85.325 1.00 13.39 226 PRO B O 1
ATOM 7888 N N . GLU B 1 229 ? 2.987 -17.269 83.294 1.00 11.32 227 GLU B N 1
ATOM 7889 C CA . GLU B 1 229 ? 4.285 -17.873 83.559 1.00 13.37 227 GLU B CA 1
ATOM 7890 C C . GLU B 1 229 ? 5.277 -17.343 82.549 1.00 11.06 227 GLU B C 1
ATOM 7891 O O . GLU B 1 229 ? 5.044 -17.433 81.342 1.00 11.82 227 GLU B O 1
ATOM 7903 N N . ALA B 1 230 ? 6.373 -16.774 83.037 1.00 11.14 228 ALA B N 1
ATOM 7904 C CA . ALA B 1 230 ? 7.362 -16.181 82.155 1.00 10.23 228 ALA B CA 1
ATOM 7905 C C . ALA B 1 230 ? 8.679 -16.890 82.290 1.00 10.14 228 ALA B C 1
ATOM 7906 O O . ALA B 1 230 ? 9.011 -17.399 83.354 1.00 10.98 228 ALA B O 1
ATOM 7913 N N . TRP B 1 231 ? 9.375 -16.972 81.166 1.00 10.76 229 TRP B N 1
ATOM 7914 C CA . TRP B 1 231 ? 10.729 -17.496 81.117 1.00 9.69 229 TRP B CA 1
ATOM 7915 C C . TRP B 1 231 ? 11.601 -16.558 80.308 1.00 9.43 229 TRP B C 1
ATOM 7916 O O . TRP B 1 231 ? 11.155 -15.937 79.332 1.00 8.80 229 TRP B O 1
ATOM 7937 N N . VAL B 1 232 ? 12.865 -16.498 80.708 1.00 8.05 230 VAL B N 1
ATOM 7938 C CA . VAL B 1 232 ? 13.882 -15.687 80.074 1.00 8.73 230 VAL B CA 1
ATOM 7939 C C . VAL B 1 232 ? 15.032 -16.598 79.720 1.00 9.51 230 VAL B C 1
ATOM 7940 O O . VAL B 1 232 ? 15.413 -17.458 80.506 1.00 9.41 230 VAL B O 1
ATOM 7953 N N . MET B 1 233 ? 15.542 -16.451 78.513 1.00 8.02 231 MET B N 1
ATOM 7954 C CA . MET B 1 233 ? 16.651 -17.282 78.070 1.00 8.71 231 MET B CA 1
ATOM 7955 C C . MET B 1 233 ? 17.858 -17.068 78.966 1.00 9.01 231 MET B C 1
ATOM 7956 O O . MET B 1 233 ? 18.160 -15.953 79.398 1.00 8.47 231 MET B O 1
ATOM 7970 N N . ARG B 1 234 ? 18.542 -18.157 79.279 1.00 8.49 232 ARG B N 1
ATOM 7971 C CA . ARG B 1 234 ? 19.739 -18.091 80.100 1.00 10.11 232 ARG B CA 1
ATOM 7972 C C . ARG B 1 234 ? 20.916 -17.601 79.256 1.00 10.13 232 ARG B C 1
ATOM 7973 O O . ARG B 1 234 ? 21.257 -18.194 78.235 1.00 10.15 232 ARG B O 1
ATOM 7994 N N . ASN B 1 235 ? 21.503 -16.480 79.661 1.00 12.12 233 ASN B N 1
ATOM 7995 C CA . ASN B 1 235 ? 22.572 -15.890 78.880 1.00 10.85 233 ASN B CA 1
ATOM 7996 C C . ASN B 1 235 ? 23.805 -16.784 78.839 1.00 11.49 233 ASN B C 1
ATOM 7997 O O . ASN B 1 235 ? 24.586 -16.674 77.909 1.00 11.51 233 ASN B O 1
ATOM 8008 N N . ASP B 1 236 ? 23.958 -17.657 79.834 1.00 11.26 234 ASP B N 1
ATOM 8009 C CA . ASP B 1 236 ? 25.130 -18.538 79.911 1.00 13.47 234 ASP B CA 1
ATOM 8010 C C . ASP B 1 236 ? 24.910 -19.899 79.245 1.00 14.69 234 ASP B C 1
ATOM 8011 O O . ASP B 1 236 ? 25.730 -20.816 79.398 1.00 15.93 234 ASP B O 1
ATOM 8020 N N . GLY B 1 237 ? 23.810 -20.022 78.510 1.00 12.08 235 GLY B N 1
ATOM 8021 C CA . GLY B 1 237 ? 23.470 -21.261 77.825 1.00 10.51 235 GLY B CA 1
ATOM 8022 C C . GLY B 1 237 ? 23.769 -21.226 76.336 1.00 10.45 235 GLY B C 1
ATOM 8023 O O . GLY B 1 237 ? 24.099 -20.195 75.764 1.00 10.97 235 GLY B O 1
ATOM 8027 N N . PRO B 1 238 ? 23.665 -22.384 75.679 1.00 12.49 236 PRO B N 1
ATOM 8028 C CA . PRO B 1 238 ? 24.062 -22.456 74.269 1.00 12.20 236 PRO B CA 1
ATOM 8029 C C . PRO B 1 238 ? 23.082 -21.807 73.305 1.00 11.04 236 PRO B C 1
ATOM 8030 O O . PRO B 1 238 ? 23.514 -21.314 72.268 1.00 11.29 236 PRO B O 1
ATOM 8041 N N . MET B 1 239 ? 21.785 -21.777 73.613 1.00 10.80 237 MET B N 1
ATOM 8042 C CA . MET B 1 239 ? 20.864 -21.075 72.726 1.00 10.90 237 MET B CA 1
ATOM 8043 C C . MET B 1 239 ? 21.219 -19.595 72.688 1.00 10.99 237 MET B C 1
ATOM 8044 O O . MET B 1 239 ? 21.174 -18.970 71.620 1.00 10.87 237 MET B O 1
ATOM 8058 N N . PHE B 1 240 ? 21.645 -19.039 73.820 1.00 9.86 238 PHE B N 1
ATOM 8059 C CA . PHE B 1 240 ? 22.014 -17.628 73.821 1.00 9.55 238 PHE B CA 1
ATOM 8060 C C . PHE B 1 240 ? 23.319 -17.421 73.038 1.00 11.63 238 PHE B C 1
ATOM 8061 O O . PHE B 1 240 ? 23.484 -16.394 72.375 1.00 10.83 238 PHE B O 1
ATOM 8078 N N . SER B 1 241 ? 24.236 -18.379 73.096 1.00 10.65 239 SER B N 1
ATOM 8079 C CA . SER B 1 241 ? 25.436 -18.309 72.265 1.00 10.88 239 SER B CA 1
ATOM 8080 C C . SER B 1 241 ? 25.064 -18.216 70.781 1.00 11.22 239 SER B C 1
ATOM 8081 O O . SER B 1 241 ? 25.629 -17.421 70.036 1.00 11.47 239 SER B O 1
ATOM 8089 N N . LEU B 1 242 ? 24.103 -19.026 70.352 1.00 11.32 240 LEU B N 1
ATOM 8090 C CA . LEU B 1 242 ? 23.640 -19.003 68.966 1.00 11.77 240 LEU B CA 1
ATOM 8091 C C . LEU B 1 242 ? 22.929 -17.699 68.608 1.00 11.50 240 LEU B C 1
ATOM 8092 O O . LEU B 1 242 ? 23.080 -17.198 67.495 1.00 13.07 240 LEU B O 1
ATOM 8108 N N . PHE B 1 243 ? 22.159 -17.173 69.556 1.00 10.86 241 PHE B N 1
ATOM 8109 C CA . PHE B 1 243 ? 21.491 -15.868 69.430 1.00 10.96 241 PHE B CA 1
ATOM 8110 C C . PHE B 1 243 ? 22.506 -14.780 69.173 1.00 11.98 241 PHE B C 1
ATOM 8111 O O . PHE B 1 243 ? 22.381 -14.018 68.223 1.00 12.31 241 PHE B O 1
ATOM 8128 N N . LEU B 1 244 ? 23.553 -14.750 69.983 1.00 10.61 242 LEU B N 1
ATOM 8129 C CA . LEU B 1 244 ? 24.598 -13.752 69.793 1.00 13.17 242 LEU B CA 1
ATOM 8130 C C . LEU B 1 244 ? 25.307 -13.922 68.444 1.00 11.61 242 LEU B C 1
ATOM 8131 O O . LEU B 1 244 ? 25.592 -12.937 67.765 1.00 13.54 242 LEU B O 1
ATOM 8147 N N . ASP B 1 245 ? 25.590 -15.166 68.046 1.00 11.96 243 ASP B N 1
ATOM 8148 C CA . ASP B 1 245 ? 26.205 -15.445 66.742 1.00 12.78 243 ASP B CA 1
ATOM 8149 C C . ASP B 1 245 ? 25.384 -14.818 65.630 1.00 13.09 243 ASP B C 1
ATOM 8150 O O . ASP B 1 245 ? 25.914 -14.199 64.710 1.00 15.12 243 ASP B O 1
ATOM 8159 N N . ARG B 1 246 ? 24.081 -15.048 65.698 1.00 13.97 244 ARG B N 1
ATOM 8160 C CA . ARG B 1 246 ? 23.140 -14.593 64.688 1.00 16.46 244 ARG B CA 1
ATOM 8161 C C . ARG B 1 246 ? 22.999 -13.089 64.655 1.00 16.07 244 ARG B C 1
ATOM 8162 O O . ARG B 1 246 ? 22.944 -12.483 63.596 1.00 21.05 244 ARG B O 1
ATOM 8183 N N . MET B 1 247 ? 22.926 -12.478 65.821 1.00 12.34 245 MET B N 1
ATOM 8184 C CA . MET B 1 247 ? 22.626 -11.057 65.891 1.00 13.00 245 MET B CA 1
ATOM 8185 C C . MET B 1 247 ? 23.852 -10.204 65.620 1.00 14.07 245 MET B C 1
ATOM 8186 O O . MET B 1 247 ? 23.730 -9.088 65.119 1.00 17.95 245 MET B O 1
ATOM 8200 N N . GLY B 1 248 ? 25.032 -10.710 65.955 1.00 15.29 246 GLY B N 1
ATOM 8201 C CA . GLY B 1 248 ? 26.264 -9.998 65.651 1.00 21.39 246 GLY B CA 1
ATOM 8202 C C . GLY B 1 248 ? 27.051 -9.658 66.893 1.00 17.03 246 GLY B C 1
ATOM 8203 O O . GLY B 1 248 ? 26.647 -8.809 67.690 1.00 17.12 246 GLY B O 1
ATOM 8207 N N . ARG B 1 249 ? 28.212 -10.277 67.041 1.00 14.60 247 ARG B N 1
ATOM 8208 C CA . ARG B 1 249 ? 28.942 -10.143 68.286 1.00 16.74 247 ARG B CA 1
ATOM 8209 C C . ARG B 1 249 ? 29.832 -8.911 68.311 1.00 16.53 247 ARG B C 1
ATOM 8210 O O . ARG B 1 249 ? 30.553 -8.703 69.277 1.00 18.19 247 ARG B O 1
ATOM 8231 N N . ASP B 1 250 ? 29.753 -8.079 67.279 1.00 16.56 248 ASP B N 1
ATOM 8232 C CA . ASP B 1 250 ? 30.440 -6.792 67.311 1.00 17.14 248 ASP B CA 1
ATOM 8233 C C . ASP B 1 250 ? 29.544 -5.723 67.926 1.00 22.28 248 ASP B C 1
ATOM 8234 O O . ASP B 1 250 ? 29.975 -4.596 68.148 1.00 19.31 248 ASP B O 1
ATOM 8243 N N . LYS B 1 251 ? 28.293 -6.081 68.192 1.00 16.23 249 LYS B N 1
ATOM 8244 C CA . LYS B 1 251 ? 27.320 -5.141 68.735 1.00 15.87 249 LYS B CA 1
ATOM 8245 C C . LYS B 1 251 ? 27.430 -4.991 70.241 1.00 16.09 249 LYS B C 1
ATOM 8246 O O . LYS B 1 251 ? 27.694 -5.949 70.964 1.00 18.00 249 LYS B O 1
ATOM 8265 N N . ASP B 1 252 ? 27.177 -3.776 70.696 1.00 18.77 250 ASP B N 1
ATOM 8266 C CA . ASP B 1 252 ? 27.039 -3.471 72.107 1.00 21.22 250 ASP B CA 1
ATOM 8267 C C . ASP B 1 252 ? 25.682 -3.996 72.609 1.00 16.14 250 ASP B C 1
ATOM 8268 O O . ASP B 1 252 ? 24.792 -4.290 71.805 1.00 14.94 250 ASP B O 1
ATOM 8277 N N . VAL B 1 253 ? 25.529 -4.130 73.924 1.00 14.93 251 VAL B N 1
ATOM 8278 C CA . VAL B 1 253 ? 24.330 -4.723 74.495 1.00 14.69 251 VAL B CA 1
ATOM 8279 C C . VAL B 1 253 ? 23.071 -3.990 74.020 1.00 12.21 251 VAL B C 1
ATOM 8280 O O . VAL B 1 253 ? 22.051 -4.619 73.757 1.00 13.98 251 VAL B O 1
ATOM 8293 N N . CYS B 1 254 ? 23.132 -2.672 73.870 1.00 10.85 252 CYS B N 1
ATOM 8294 C CA . CYS B 1 254 ? 21.937 -1.936 73.471 1.00 11.69 252 CYS B CA 1
ATOM 8295 C C . CYS B 1 254 ? 21.689 -1.968 71.967 1.00 15.46 252 CYS B C 1
ATOM 8296 O O . CYS B 1 254 ? 20.630 -1.531 71.509 1.00 14.77 252 CYS B O 1
ATOM 8303 N N . SER B 1 255 ? 22.636 -2.496 71.201 1.00 11.53 253 SER B N 1
ATOM 8304 C CA . SER B 1 255 ? 22.453 -2.632 69.753 1.00 11.98 253 SER B CA 1
ATOM 8305 C C . SER B 1 255 ? 21.950 -4.023 69.398 1.00 11.88 253 SER B C 1
ATOM 8306 O O . SER B 1 255 ? 21.581 -4.288 68.256 1.00 17.60 253 SER B O 1
ATOM 8314 N N . LEU B 1 256 ? 21.962 -4.908 70.378 1.00 10.94 254 LEU B N 1
ATOM 8315 C CA . LEU B 1 256 ? 21.363 -6.225 70.254 1.00 12.59 254 LEU B CA 1
ATOM 8316 C C . LEU B 1 256 ? 19.884 -6.161 70.579 1.00 10.23 254 LEU B C 1
ATOM 8317 O O . LEU B 1 256 ? 19.433 -5.237 71.243 1.00 11.86 254 LEU B O 1
ATOM 8333 N N . PRO B 1 257 ? 19.124 -7.159 70.132 1.00 11.33 255 PRO B N 1
ATOM 8334 C CA . PRO B 1 257 ? 17.772 -7.314 70.660 1.00 10.95 255 PRO B CA 1
ATOM 8335 C C . PRO B 1 257 ? 17.833 -7.662 72.125 1.00 10.86 255 PRO B C 1
ATOM 8336 O O . PRO B 1 257 ? 18.889 -7.998 72.643 1.00 11.36 255 PRO B O 1
ATOM 8347 N N . GLN B 1 258 ? 16.698 -7.646 72.794 1.00 9.69 256 GLN B N 1
ATOM 8348 C CA . GLN B 1 258 ? 16.637 -8.118 74.160 1.00 8.50 256 GLN B CA 1
ATOM 8349 C C . GLN B 1 258 ? 16.853 -9.620 74.237 1.00 9.43 256 GLN B C 1
ATOM 8350 O O . GLN B 1 258 ? 16.636 -10.337 73.269 1.00 9.72 256 GLN B O 1
ATOM 8364 N N . THR B 1 259 ? 17.274 -10.090 75.402 1.00 9.91 257 THR B N 1
ATOM 8365 C CA . THR B 1 259 ? 17.353 -11.514 75.657 1.00 8.00 257 THR B CA 1
ATOM 8366 C C . THR B 1 259 ? 15.988 -12.121 75.384 1.00 9.20 257 THR B C 1
ATOM 8367 O O . THR B 1 259 ? 14.984 -11.620 75.891 1.00 9.55 257 THR B O 1
ATOM 8378 N N . PRO B 1 260 ? 15.937 -13.204 74.582 1.00 9.50 258 PRO B N 1
ATOM 8379 C CA . PRO B 1 260 ? 14.653 -13.849 74.301 1.00 8.39 258 PRO B CA 1
ATOM 8380 C C . PRO B 1 260 ? 13.901 -14.183 75.579 1.00 9.27 258 PRO B C 1
ATOM 8381 O O . PRO B 1 260 ? 14.436 -14.736 76.536 1.00 9.54 258 PRO B O 1
ATOM 8392 N N . SER B 1 261 ? 12.631 -13.810 75.582 1.00 8.51 259 SER B N 1
ATOM 8393 C CA . SER B 1 261 ? 11.759 -13.955 76.739 1.00 10.63 259 SER B CA 1
ATOM 8394 C C . SER B 1 261 ? 10.385 -14.313 76.237 1.00 9.49 259 SER B C 1
ATOM 8395 O O . SER B 1 261 ? 9.990 -13.895 75.151 1.00 10.58 259 SER B O 1
ATOM 8403 N N . VAL B 1 262 ? 9.659 -15.080 77.029 1.00 8.80 260 VAL B N 1
ATOM 8404 C CA . VAL B 1 262 ? 8.313 -15.485 76.659 1.00 9.90 260 VAL B CA 1
ATOM 8405 C C . VAL B 1 262 ? 7.428 -15.494 77.872 1.00 12.08 260 VAL B C 1
ATOM 8406 O O . VAL B 1 262 ? 7.857 -15.849 78.955 1.00 10.18 260 VAL B O 1
ATOM 8419 N N . VAL B 1 263 ? 6.176 -15.092 77.663 1.00 9.49 261 VAL B N 1
ATOM 8420 C CA . VAL B 1 263 ? 5.169 -15.088 78.716 1.00 9.72 261 VAL B CA 1
ATOM 8421 C C . VAL B 1 263 ? 3.973 -15.910 78.245 1.00 10.19 261 VAL B C 1
ATOM 8422 O O . VAL B 1 263 ? 3.477 -15.709 77.146 1.00 13.16 261 VAL B O 1
ATOM 8435 N N . PHE B 1 264 ? 3.566 -16.873 79.063 1.00 11.25 262 PHE B N 1
ATOM 8436 C CA . PHE B 1 264 ? 2.439 -17.748 78.757 1.00 14.01 262 PHE B CA 1
ATOM 8437 C C . PHE B 1 264 ? 1.331 -17.476 79.750 1.00 15.39 262 PHE B C 1
ATOM 8438 O O . PHE B 1 264 ? 1.562 -17.487 80.962 1.00 18.09 262 PHE B O 1
ATOM 8455 N N . VAL B 1 265 ? 0.137 -17.182 79.255 1.00 16.44 263 VAL B N 1
ATOM 8456 C CA . VAL B 1 265 ? -0.985 -16.950 80.149 1.00 14.11 263 VAL B CA 1
ATOM 8457 C C . VAL B 1 265 ? -1.743 -18.258 80.327 1.00 15.29 263 VAL B C 1
ATOM 8458 O O . VAL B 1 265 ? -1.594 -19.193 79.536 1.00 15.13 263 VAL B O 1
ATOM 8471 N N . SER B 1 266 ? -2.543 -18.311 81.378 1.00 19.20 264 SER B N 1
ATOM 8472 C CA . SER B 1 266 ? -3.301 -19.499 81.722 1.00 16.38 264 SER B CA 1
ATOM 8473 C C . SER B 1 266 ? -4.393 -19.786 80.704 1.00 16.82 264 SER B C 1
ATOM 8474 O O . SER B 1 266 ? -4.934 -18.868 80.078 1.00 18.92 264 SER B O 1
ATOM 8482 N N . GLU B 1 267 ? -4.720 -21.069 80.563 1.00 16.79 265 GLU B N 1
ATOM 8483 C CA . GLU B 1 267 ? -5.878 -21.493 79.801 1.00 21.55 265 GLU B CA 1
ATOM 8484 C C . GLU B 1 267 ? -7.153 -21.140 80.540 1.00 21.08 265 GLU B C 1
ATOM 8485 O O . GLU B 1 267 ? -7.107 -20.796 81.720 1.00 22.18 265 GLU B O 1
ATOM 8497 N N . ASP B 1 268 ? -8.256 -21.223 79.793 1.00 20.52 266 ASP B N 1
ATOM 8498 C CA . ASP B 1 268 ? -9.659 -21.024 80.213 1.00 33.88 266 ASP B CA 1
ATOM 8499 C C . ASP B 1 268 ? -10.133 -19.653 79.741 1.00 53.52 266 ASP B C 1
ATOM 8500 O O . ASP B 1 268 ? -9.942 -19.283 78.580 1.00 53.64 266 ASP B O 1
#

Solvent-accessible surface area: 25070 Å² total; per-residue (Å²): 164,77,165,39,81,72,142,56,1,95,80,34,81,118,10,8,27,73,7,73,49,47,25,1,0,18,0,69,10,70,86,28,41,0,16,0,4,1,3,48,88,9,0,73,88,2,1,55,17,0,41,107,1,7,118,71,42,47,1,56,29,0,75,0,49,94,0,40,73,49,45,6,0,28,0,0,37,0,22,76,58,62,69,69,94,10,53,19,116,56,13,95,28,27,44,49,22,102,2,40,18,180,79,22,97,11,29,36,10,56,137,123,131,82,129,162,74,55,32,17,0,4,45,47,1,8,7,0,22,0,86,25,37,113,95,12,80,204,28,175,57,122,100,3,39,0,6,2,0,2,10,24,0,0,0,0,3,13,60,92,155,74,64,67,33,4,56,7,46,0,8,0,0,15,68,64,1,64,131,11,17,116,115,55,4,6,0,0,2,0,12,64,8,35,106,21,0,107,51,2,53,99,15,100,93,9,144,194,29,11,52,0,76,36,11,53,1,0,32,82,48,50,101,161,65,66,11,74,3,25,0,3,84,10,122,8,84,57,0,47,114,4,2,86,122,41,18,54,131,70,58,4,17,69,14,42,48,3,17,22,17,15,35,100,45,164,191,138,158,43,77,75,126,54,1,94,74,39,94,114,9,6,28,74,7,73,49,46,23,2,0,19,0,70,10,72,89,28,30,0,14,0,4,1,2,49,89,9,0,71,86,2,1,54,7,0,42,92,0,7,119,67,42,50,1,58,31,0,76,0,50,80,0,44,73,50,28,0,0,11,0,0,35,0,24,72,62,65,69,144,115,9,149,24,132,51,12,88,29,26,43,48,21,104,1,37,23,191,76,17,98,14,30,38,7,45,140,120,133,80,128,159,74,55,33,16,0,4,37,53,1,8,8,0,21,0,89,25,38,112,97,12,85,202,27,174,54,126,100,3,38,0,5,2,0,1,9,24,0,0,0,0,2,11,62,92,145,76,64,65,33,3,50,7,44,0,8,0,0,18,67,62,1,64,132,11,17,116,114,52,4,4,0,0,3,0,13,74,4,31,107,21,0,90,50,2,52,95,15,120,94,8,146,194,27,8,35,1,78,35,13,48,1,1,30,83,53,44,99,159,75,67,11,71,2,26,0,4,88,11,127,6,65,60,0,49,108,6,2,80,82,16,14,56,142,57,54,4,16,58,14,32,47,3,18,23,21,22,39,100,57,151,195

Nearest PDB structures (foldseek):
  5ex2-assembly2_B  TM=1.002E+00  e=2.415E-56  Hirschia baltica ATCC 49814
  2a2n-assembly2_B  TM=8.281E-01  e=2.228E-11  Homo sapiens
  7abi-assembly1_t  TM=7.960E-01  e=1.493E-11  Homo sapiens
  7dvq-assembly1_9  TM=8.158E-01  e=5.252E-11  Homo sapiens
  2fu0-assembly1_A  TM=8.290E-01  e=1.311E-10  Plasmodium falciparum 3D7

Radius of gyration: 26.76 Å; Cα contacts (8 Å, |Δi|>4): 1287; chains: 2; bounding box: 66×59×73 Å

B-factor: mean 17.8, std 9.38, range [5.96, 64.48]

Secondary structure (DSSP, 8-state):
-----HHHHHT-TTTEEEPPGGGEEEEEETTEEEEEEE-TTT-HHHHHHHHHHHHHTTTTTEE--EEETTTEEEE--HHHHHSS--S---B-----EEE-TTTSPPEES--SPP-SSEEEEEETTEEEEEE-GGGGGTSTTS-EEEE----TTEEEE---SSTT-BSS-EEEE-S--GGGTTTS-EEEEEEE-HHHHTTSPPBSS-SS--EEEEEEEGGGS-GGG--EEEEE-TTSHHHHHHHHHH-TTS-GGGSPPPPEEEEPPP-/----HHHHHT-TTTEEEPPGGGEEEEEETTEEEEEEE-TTT-HHHHHHHHHHHHHTTTTTEE--EEETTTEEEE--HHHHHSS--S---B-----EEE-TTTSPPEES--SPP-SSEEEEEETTEEEEEE-GGGGGTSTTS-EEEE----TTEEEE---SSTT-BSS-EEEE-S--GGGTTTS-EEEEEEE-HHHHTTSPPBSS-SS--EEEEEEEGGGS-GGG--EEEEE-TTSHHHHHHHHHH-TTS-GGGSPPPPEEEEPPP-

Sequence (533 aa):
MVEYTKESVQADPENWRSVDPDNLVIFETTKKGVVYIELAPEIAPNHVAQIRKVVRTGLYSGTKFHRRVISGFMAQGGDIAATLGREPDLEAVDGEFVFRRDPKSIVLTVINEEDQTKSQYTGFYNGFPIETRQDELANYSEDKRVESWMPHCAGVVSMARTNDPNSGKDQFFFLMRDESRFLDRKYSSWGRMLEEGLDVAKSLTIGEPPERPDILVSAVVMVSDLAPKDRPEAWVMRNDGPMFSLLFLDRMGRDKDVCSLPQTPSVVVFVSEDVEYTKESVQADPENWRSVDPDNLVIFETTKGVVYIELAPEIAPNHVAQIRKVVRTGLYSGTKFHRRVISGFMAQGGDIAATTLGREPDLEAVDGEFVFRRDPKSIVLTVINEEDQTKSQYTGFYNGFPIETRQDELANYSEDKRVESWMPHCAGVVSMARTNDPNSGKDQFFFLMRDESRFLDRKYSSWGRMLEGLDVAKSLTIGEPPERPDILVSAVMVSDLAPKDRPEAWVMRNDGPMFSLFLDRMGRDKDVCSLPQTPSVVFVSED

InterPro domains:
  IPR002130 Cyclophilin-type peptidyl-prolyl cis-trans isomerase domain [PF00160] (48-227)
  IPR002130 Cyclophilin-type peptidyl-prolyl cis-trans isomerase domain [PS50072] (46-246)
  IPR020892 Cyclophilin-type peptidyl-prolyl cis-trans isomerase, conserved site [PS00170] (82-99)
  IPR029000 Cyclophilin-like domain superfamily [G3DSA:2.40.100.10] (37-244)
  IPR029000 Cyclophilin-like domain superfamily [SSF50891] (43-229)
  IPR044666 Cyclophilin-type peptidyl-prolyl cis-trans isomerase, cyclophilin A-like [PTHR45625] (46-225)

CATH classification: 2.40.100.10

Foldseek 3Di:
DDDDDPVRQVVCCLWKDWADLQQWKWFQWPLGIWIKGWDCQFPVQVSVQQSVVQVVFQQAWWFQFAADAQWWTKTFPSCVPVVHDDPWDWAAARQKHWAQCVPFPFQALDPDDDDDQKAWGDGQLFIKIWGDLVVLVDDPNSTTIMHGFLAQFWKWFDADVHNRGTITMIIHTLHGDRVCHSRTRTTIGGLDCSVSRNPWDHDNGDPDGMGRNHMDRQVPDDVQFHKIKMFTGCPHVVVVVQSVVQDSVDGPRVRDGGNMDIGGHDD/DDDDPVNQVVCVLWKDWADLQQWKWFQWPLGIWIKGWDCQQPVQVSVQASVVQVVFQQAFWFQFAADAQWWTKTFPSCVVVVHDDPWAFAAARQKDFAQCVPFPWQALDPDDDDDQKAWGDTQQFIKIWGDLVCLVDDPNSTTIMHRFLAQFWKWFDADPRNRGTITMIIHTLHGDRVCHSPTGTTIGGLDCSVSRNPWDHDNGDPDGMGRNHMDRQVVDDPQFHKIKMFTGCPHVVVVVQSVVQDSVDGPNSHDTGNMDIGGHDD